Protein AF-0000000073460079 (afdb_homodimer)

Secondary structure (DSSP, 8-state):
--EEEE--SSGGGHHHHHHHHHTT--EEEE-GGG-TTHHHH-TT--S-EEE-TTS-EEESHHHHHHHHHHT-S-HHHHHHHH-SSHHHHHHHHHHHHHIIIIIHHHHHHHHHHHTTSS---HHHHHHHHHHHHHHHHHHHHHHHH-SSSSSSS--HHHHHHHHHHHHHHHHT--HHHHHH-HHHHHHHHHHHTSTTTGGGGTT----S---SSSPP--/--EEEE--SSGGGHHHHHHHHHTT--EEEE-GGG-TTHHHH-TT--S-EEE-TTS-EEESHHHHHHHHHHT-S-HHHHHHHH-SSHHHHHHHHHHHHHIIIIIHHHHHHHHHHHTTSS---HHHHHHHHHHHHHHHHHHHHHHHH-SSSSSSS--HHHHHHHHHHHHHHHHT--HHHHHH-HHHHHHHHHHHTSTTTGGGGTT----S---SSSPPP-

Foldseek 3Di:
DFKEWADDDDLLCQLVVLLCVVLVNRYHYDHLVVDPCNCVLPVVPDDGKMAHPVRDIDDDSVVSNLVSQVPRPDVVSNCQAQNVDDQLNVLLVVLVVCQPPLVLVLLVQQLCLQVVVDPFDFVSVVVSVVSNVVVLVLQLVQLVPEVARRDNHHYNSLQSNLSSCLSVQAGACAPVNCVVRVSVNVSSVVNCCDPSRVVVCVVRDGHHHHDPGGDDGD/DFKEWADDDDLLCQLVVLLCVVLVNRYHYDHLVVDPCNCVLPVVPDDGKMAHPVRDIDDDSVVSNLVSQVPRPDVVSNCQAQNVDDQLNVLLVVLVVCQPPLVLVLLVQQLCLQVVVDPFDFVSVVVSVVSNVVVLVLQLVQLVPEVARRDNHDYNSLQRNLSSCLSVQAGACAPVNCVVRVSVNVSSVVNCCDPSRVVVCVVRDGHHHHDPGGDDGD

Structure (mmCIF, N/CA/C/O backbone):
data_AF-0000000073460079-model_v1
#
loop_
_entity.id
_entity.type
_entity.pdbx_description
1 polymer AGL257Wp
#
loop_
_atom_site.group_PDB
_atom_site.id
_atom_site.type_symbol
_atom_site.label_atom_id
_atom_site.label_alt_id
_atom_site.label_comp_id
_atom_site.label_asym_id
_atom_site.label_entity_id
_atom_site.label_seq_id
_atom_site.pdbx_PDB_ins_code
_atom_site.Cartn_x
_atom_site.Cartn_y
_atom_site.Cartn_z
_atom_site.occupancy
_atom_site.B_iso_or_equiv
_atom_site.auth_seq_id
_atom_site.auth_comp_id
_atom_site.auth_asym_id
_atom_site.auth_atom_id
_atom_site.pdbx_PDB_model_num
ATOM 1 N N . MET A 1 1 ? 19.156 -9.727 20.484 1 85.88 1 MET A N 1
ATOM 2 C CA . MET A 1 1 ? 18.141 -10.773 20.453 1 85.88 1 MET A CA 1
ATOM 3 C C . MET A 1 1 ? 17.875 -11.242 19.031 1 85.88 1 MET A C 1
ATOM 5 O O . MET A 1 1 ? 18.219 -10.555 18.062 1 85.88 1 MET A O 1
ATOM 9 N N . GLN A 1 2 ? 17.375 -12.414 18.906 1 93.06 2 GLN A N 1
ATOM 10 C CA . GLN A 1 2 ? 17.062 -12.914 17.578 1 93.06 2 GLN A CA 1
ATOM 11 C C . GLN A 1 2 ? 15.844 -12.188 17 1 93.06 2 GLN A C 1
ATOM 13 O O . GLN A 1 2 ? 14.867 -11.938 17.703 1 93.06 2 GLN A O 1
ATOM 18 N N . ALA A 1 3 ? 15.961 -11.75 15.758 1 97.69 3 ALA A N 1
ATOM 19 C CA . ALA A 1 3 ? 14.812 -11.148 15.086 1 97.69 3 ALA A CA 1
ATOM 20 C C . ALA A 1 3 ? 13.641 -12.117 15.016 1 97.69 3 ALA A C 1
ATOM 22 O O . ALA A 1 3 ? 13.836 -13.336 14.961 1 97.69 3 ALA A O 1
ATOM 23 N N . THR A 1 4 ? 12.398 -11.555 15.016 1 98.19 4 THR A N 1
ATOM 24 C CA . THR A 1 4 ? 11.195 -12.375 14.992 1 98.19 4 THR A CA 1
ATOM 25 C C . THR A 1 4 ? 10.188 -11.836 13.984 1 98.19 4 THR A C 1
ATOM 27 O O . THR A 1 4 ? 9.914 -10.633 13.953 1 98.19 4 THR A O 1
ATOM 30 N N . LEU A 1 5 ? 9.734 -12.68 13.141 1 98.62 5 LEU A N 1
ATOM 31 C CA . LEU A 1 5 ? 8.609 -12.406 12.25 1 98.62 5 LEU A CA 1
ATOM 32 C C . LEU A 1 5 ? 7.336 -13.07 12.766 1 98.62 5 LEU A C 1
ATOM 34 O O . LEU A 1 5 ? 7.27 -14.297 12.867 1 98.62 5 LEU A O 1
ATOM 38 N N . TYR A 1 6 ? 6.375 -12.25 13.156 1 98.69 6 TYR A N 1
ATOM 39 C CA . TYR A 1 6 ? 5.059 -12.773 13.516 1 98.69 6 TYR A CA 1
ATOM 40 C C . TYR A 1 6 ? 4.223 -13.039 12.273 1 98.69 6 TYR A C 1
ATOM 42 O O . TYR A 1 6 ? 3.896 -12.117 11.523 1 98.69 6 TYR A O 1
ATOM 50 N N . ALA A 1 7 ? 3.955 -14.266 12.008 1 97.56 7 ALA A N 1
ATOM 51 C CA . ALA A 1 7 ? 3.287 -14.727 10.789 1 97.56 7 ALA A CA 1
ATOM 52 C C . ALA A 1 7 ? 2.502 -16.016 11.055 1 97.56 7 ALA A C 1
ATOM 54 O O . ALA A 1 7 ? 2.85 -16.781 11.953 1 97.56 7 ALA A O 1
ATOM 55 N N . ASN A 1 8 ? 1.436 -16.219 10.352 1 94.75 8 ASN A N 1
ATOM 56 C CA . ASN A 1 8 ? 0.631 -17.422 10.453 1 94.75 8 ASN A CA 1
ATOM 57 C C . ASN A 1 8 ? -0.039 -17.766 9.125 1 94.75 8 ASN A C 1
ATOM 59 O O . ASN A 1 8 ? 0.577 -17.641 8.062 1 94.75 8 ASN A O 1
ATOM 63 N N . HIS A 1 9 ? -1.312 -18.25 9.141 1 90.44 9 HIS A N 1
ATOM 64 C CA . HIS A 1 9 ? -1.953 -18.797 7.949 1 90.44 9 HIS A CA 1
ATOM 65 C C . HIS A 1 9 ? -2.5 -17.672 7.066 1 90.44 9 HIS A C 1
ATOM 67 O O . HIS A 1 9 ? -2.898 -17.922 5.926 1 90.44 9 HIS A O 1
ATOM 73 N N . ARG A 1 10 ? -2.49 -16.469 7.512 1 94 10 ARG A N 1
ATOM 74 C CA . ARG A 1 10 ? -3.039 -15.359 6.742 1 94 10 ARG A CA 1
ATOM 75 C C . ARG A 1 10 ? -2.197 -15.086 5.5 1 94 10 ARG A C 1
ATOM 77 O O . ARG A 1 10 ? -0.966 -15.117 5.562 1 94 10 ARG A O 1
ATOM 84 N N . ILE A 1 11 ? -2.83 -14.82 4.465 1 96.88 11 ILE A N 1
ATOM 85 C CA . ILE A 1 11 ? -2.248 -14.906 3.129 1 96.88 11 ILE A CA 1
ATOM 86 C C . ILE A 1 11 ? -1.112 -13.898 2.996 1 96.88 11 ILE A C 1
ATOM 88 O O . ILE A 1 11 ? -0.118 -14.156 2.314 1 96.88 11 ILE A O 1
ATOM 92 N N . ARG A 1 12 ? -1.173 -12.734 3.662 1 98.12 12 ARG A N 1
ATOM 93 C CA . ARG A 1 12 ? -0.162 -11.688 3.514 1 98.12 12 ARG A CA 1
ATOM 94 C C . ARG A 1 12 ? 1.139 -12.086 4.203 1 98.12 12 ARG A C 1
ATOM 96 O O . ARG A 1 12 ? 2.178 -11.461 3.992 1 98.12 12 ARG A O 1
ATOM 103 N N . THR A 1 13 ? 1.147 -13.156 5.004 1 98.44 13 THR A N 1
ATOM 104 C CA . THR A 1 13 ? 2.361 -13.562 5.707 1 98.44 13 THR A CA 1
ATOM 105 C C . THR A 1 13 ? 3.117 -14.617 4.914 1 98.44 13 THR A C 1
ATOM 107 O O . THR A 1 13 ? 4.25 -14.969 5.254 1 98.44 13 THR A O 1
ATOM 110 N N . LEU A 1 14 ? 2.529 -15.109 3.84 1 98.5 14 LEU A N 1
ATOM 111 C CA . LEU A 1 14 ? 3.1 -16.234 3.096 1 98.5 14 LEU A CA 1
ATOM 112 C C . LEU A 1 14 ? 4.473 -15.867 2.543 1 98.5 14 LEU A C 1
ATOM 114 O O . LEU A 1 14 ? 5.457 -16.562 2.811 1 98.5 14 LEU A O 1
ATOM 118 N N . VAL A 1 15 ? 4.57 -14.766 1.833 1 98.88 15 VAL A N 1
ATOM 119 C CA . VAL A 1 15 ? 5.816 -14.438 1.145 1 98.88 15 VAL A CA 1
ATOM 120 C C . VAL A 1 15 ? 6.879 -14.039 2.162 1 98.88 15 VAL A C 1
ATOM 122 O O . VAL A 1 15 ? 8.039 -14.453 2.053 1 98.88 15 VAL A O 1
ATOM 125 N N . PRO A 1 16 ? 6.562 -13.227 3.197 1 98.81 16 PRO A N 1
ATOM 126 C CA . PRO A 1 16 ? 7.574 -12.961 4.223 1 98.81 16 PRO A CA 1
ATOM 127 C C . PRO A 1 16 ? 8.164 -14.242 4.812 1 98.81 16 PRO A C 1
ATOM 129 O O . PRO A 1 16 ? 9.375 -14.328 5.016 1 98.81 16 PRO A O 1
ATOM 132 N N . ARG A 1 17 ? 7.328 -15.227 5.086 1 98.62 17 ARG A N 1
ATOM 133 C CA . ARG A 1 17 ? 7.828 -16.5 5.602 1 98.62 17 ARG A CA 1
ATOM 134 C C . ARG A 1 17 ? 8.727 -17.188 4.578 1 98.62 17 ARG A C 1
ATOM 136 O O . ARG A 1 17 ? 9.781 -17.719 4.934 1 98.62 17 ARG A O 1
ATOM 143 N N . ALA A 1 18 ? 8.297 -17.188 3.35 1 98.69 18 ALA A N 1
ATOM 144 C CA . ALA A 1 18 ? 9.07 -17.812 2.279 1 98.69 18 ALA A CA 1
ATOM 145 C C . ALA A 1 18 ? 10.438 -17.141 2.129 1 98.69 18 ALA A C 1
ATOM 147 O O . ALA A 1 18 ? 11.445 -17.812 1.898 1 98.69 18 ALA A O 1
ATOM 148 N N . LEU A 1 19 ? 10.477 -15.789 2.225 1 98.69 19 LEU A N 1
ATOM 149 C CA . LEU A 1 19 ? 11.719 -15.039 2.094 1 98.69 19 LEU A CA 1
ATOM 150 C C . LEU A 1 19 ? 12.695 -15.406 3.211 1 98.69 19 LEU A C 1
ATOM 152 O O . LEU A 1 19 ? 13.891 -15.578 2.965 1 98.69 19 LEU A O 1
ATOM 156 N N . VAL A 1 20 ? 12.195 -15.5 4.465 1 98.25 20 VAL A N 1
ATOM 157 C CA . VAL A 1 20 ? 13.039 -15.844 5.605 1 98.25 20 VAL A CA 1
ATOM 158 C C . VAL A 1 20 ? 13.727 -17.188 5.355 1 98.25 20 VAL A C 1
ATOM 160 O O . VAL A 1 20 ? 14.938 -17.312 5.547 1 98.25 20 VAL A O 1
ATOM 163 N N . ARG A 1 21 ? 12.969 -18.141 4.867 1 97.38 21 ARG A N 1
ATOM 164 C CA . ARG A 1 21 ? 13.484 -19.484 4.617 1 97.38 21 ARG A CA 1
ATOM 165 C C . ARG A 1 21 ? 14.461 -19.484 3.443 1 97.38 21 ARG A C 1
ATOM 167 O O . ARG A 1 21 ? 15.586 -19.969 3.564 1 97.38 21 ARG A O 1
ATOM 174 N N . HIS A 1 22 ? 14.047 -18.938 2.332 1 97.75 22 HIS A N 1
ATOM 175 C CA . HIS A 1 22 ? 14.805 -19.031 1.085 1 97.75 22 HIS A CA 1
ATOM 176 C C . HIS A 1 22 ? 16.125 -18.281 1.19 1 97.75 22 HIS A C 1
ATOM 178 O O . HIS A 1 22 ? 17.141 -18.703 0.637 1 97.75 22 HIS A O 1
ATOM 184 N N . LEU A 1 23 ? 16.109 -17.109 1.867 1 97.56 23 LEU A N 1
ATOM 185 C CA . LEU A 1 23 ? 17.312 -16.281 1.968 1 97.56 23 LEU A CA 1
ATOM 186 C C . LEU A 1 23 ? 18.172 -16.719 3.143 1 97.56 23 LEU A C 1
ATOM 188 O O . LEU A 1 23 ? 19.266 -16.172 3.346 1 97.56 23 LEU A O 1
ATOM 192 N N . GLY A 1 24 ? 17.688 -17.656 3.932 1 97.19 24 GLY A N 1
ATOM 193 C CA . GLY A 1 24 ? 18.453 -18.156 5.066 1 97.19 24 GLY A CA 1
ATOM 194 C C . GLY A 1 24 ? 18.656 -17.109 6.152 1 97.19 24 GLY A C 1
ATOM 195 O O . GLY A 1 24 ? 19.734 -17.016 6.723 1 97.19 24 GLY A O 1
ATOM 196 N N . LEU A 1 25 ? 17.641 -16.328 6.387 1 97.44 25 LEU A N 1
ATOM 197 C CA . LEU A 1 25 ? 17.766 -15.258 7.367 1 97.44 25 LEU A CA 1
ATOM 198 C C . LEU A 1 25 ? 17.609 -15.797 8.789 1 97.44 25 LEU A C 1
ATOM 200 O O . LEU A 1 25 ? 16.812 -16.703 9.031 1 97.44 25 LEU A O 1
ATOM 204 N N . ASP A 1 26 ? 18.375 -15.219 9.68 1 97.19 26 ASP A N 1
ATOM 205 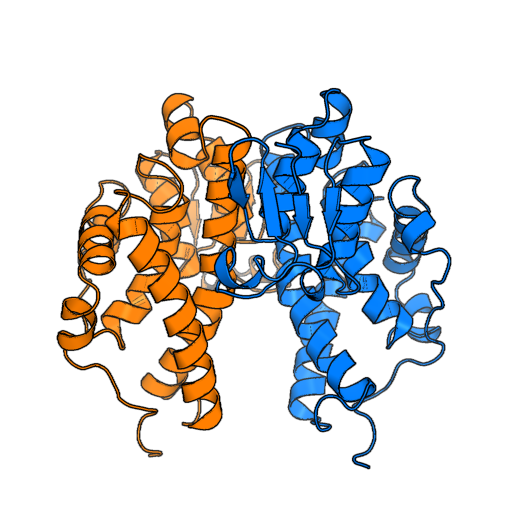C CA . ASP A 1 26 ? 18.266 -15.57 11.086 1 97.19 26 ASP A CA 1
ATOM 206 C C . ASP A 1 26 ? 17.078 -14.844 11.734 1 97.19 26 ASP A C 1
ATOM 208 O O . ASP A 1 26 ? 17.266 -13.93 12.539 1 97.19 26 ASP A O 1
ATOM 212 N N . VAL A 1 27 ? 15.898 -15.234 11.43 1 98.38 27 VAL A N 1
ATOM 213 C CA . VAL A 1 27 ? 14.633 -14.664 11.883 1 98.38 27 VAL A CA 1
ATOM 214 C C . VAL A 1 27 ? 13.711 -15.781 12.367 1 98.38 27 VAL A C 1
ATOM 216 O O . VAL A 1 27 ? 13.406 -16.719 11.617 1 98.38 27 VAL A O 1
ATOM 219 N N . ALA A 1 28 ? 13.305 -15.719 13.555 1 98.12 28 ALA A N 1
ATOM 220 C CA . ALA A 1 28 ? 12.359 -16.688 14.094 1 98.12 28 ALA A CA 1
ATOM 221 C C . ALA A 1 28 ? 10.945 -16.406 13.602 1 98.12 28 ALA A C 1
ATOM 223 O O . ALA A 1 28 ? 10.523 -15.25 13.531 1 98.12 28 ALA A O 1
ATOM 224 N N . LEU A 1 29 ? 10.273 -17.422 13.203 1 97.81 29 LEU A N 1
ATOM 225 C CA . LEU A 1 29 ? 8.859 -17.328 12.859 1 97.81 29 LEU A CA 1
ATOM 226 C C . LEU A 1 29 ? 7.984 -17.656 14.062 1 97.81 29 LEU A C 1
ATOM 228 O O . LEU A 1 29 ? 8.188 -18.672 14.719 1 97.81 29 LEU A O 1
ATOM 232 N N . ARG A 1 30 ? 7.078 -16.75 14.383 1 97.5 30 ARG A N 1
ATOM 233 C CA . ARG A 1 30 ? 6.207 -16.969 15.539 1 97.5 30 ARG A CA 1
ATOM 234 C C . ARG A 1 30 ? 4.75 -16.688 15.18 1 97.5 30 ARG A C 1
ATOM 236 O O . ARG A 1 30 ? 4.449 -15.727 14.469 1 97.5 30 ARG A O 1
ATOM 243 N N . ASP A 1 31 ? 3.902 -17.562 15.656 1 97.5 31 ASP A N 1
ATOM 244 C CA . ASP A 1 31 ? 2.469 -17.297 15.586 1 97.5 31 ASP A CA 1
ATOM 245 C C . ASP A 1 31 ? 2.068 -16.203 16.578 1 97.5 31 ASP A C 1
ATOM 247 O O . ASP A 1 31 ? 2.338 -16.328 17.781 1 97.5 31 ASP A O 1
ATOM 251 N N . PRO A 1 32 ? 1.439 -15.156 16.062 1 96.19 32 PRO A N 1
ATOM 252 C CA . PRO A 1 32 ? 1.061 -14.078 16.984 1 96.19 32 PRO A CA 1
ATOM 253 C C . PRO A 1 32 ? 0.231 -14.578 18.156 1 96.19 32 PRO A C 1
ATOM 255 O O . PRO A 1 32 ? 0.406 -14.102 19.281 1 96.19 32 PRO A O 1
ATOM 258 N N . ASP A 1 33 ? -0.627 -15.539 17.953 1 93.62 33 ASP A N 1
ATOM 259 C CA . ASP A 1 33 ? -1.521 -16.047 19 1 93.62 33 ASP A CA 1
ATOM 260 C C . ASP A 1 33 ? -0.739 -16.781 20.078 1 93.62 33 ASP A C 1
ATOM 262 O O . ASP A 1 33 ? -1.237 -16.969 21.188 1 93.62 33 ASP A O 1
ATOM 266 N N . ALA A 1 34 ? 0.439 -17.203 19.797 1 94.19 34 ALA A N 1
ATOM 267 C CA . ALA A 1 34 ? 1.245 -17.984 20.734 1 94.19 34 ALA A CA 1
ATOM 268 C C . ALA A 1 34 ? 2.135 -17.062 21.562 1 94.19 34 ALA A C 1
ATOM 270 O O . ALA A 1 34 ? 2.826 -17.516 22.484 1 94.19 34 ALA A O 1
ATOM 271 N N . ASP A 1 35 ? 2.221 -15.805 21.281 1 93 35 ASP A N 1
ATOM 272 C CA . ASP A 1 35 ? 3.043 -14.844 22 1 93 35 ASP A CA 1
ATOM 273 C C . ASP A 1 35 ? 2.18 -13.773 22.656 1 93 35 ASP A C 1
ATOM 275 O O . ASP A 1 35 ? 1.718 -12.844 22 1 93 35 ASP A O 1
ATOM 279 N N . PRO A 1 36 ? 2.014 -13.812 23.875 1 91.62 36 PRO A N 1
ATOM 280 C CA . PRO A 1 36 ? 1.142 -12.859 24.562 1 91.62 36 PRO A CA 1
ATOM 281 C C . PRO A 1 36 ? 1.641 -11.422 24.438 1 91.62 36 PRO A C 1
ATOM 283 O O . PRO A 1 36 ? 0.868 -10.477 24.641 1 91.62 36 PRO A O 1
ATOM 286 N N . ARG A 1 37 ? 2.863 -11.25 24.141 1 92.75 37 ARG A N 1
ATOM 287 C CA . ARG A 1 37 ? 3.43 -9.914 24.031 1 92.75 37 ARG A CA 1
ATOM 288 C C . ARG A 1 37 ? 3.02 -9.258 22.719 1 92.75 37 ARG A C 1
ATOM 290 O O . ARG A 1 37 ? 3.162 -8.047 22.547 1 92.75 37 ARG A O 1
ATOM 297 N N . TRP A 1 38 ? 2.471 -10 21.703 1 94.81 38 TRP A N 1
ATOM 298 C CA . TRP A 1 38 ? 2.271 -9.555 20.328 1 94.81 38 TRP A CA 1
ATOM 299 C C . TRP A 1 38 ? 1.315 -8.367 20.266 1 94.81 38 TRP A C 1
ATOM 301 O O . TRP A 1 38 ? 1.629 -7.34 19.672 1 94.81 38 TRP A O 1
ATOM 311 N N . ALA A 1 39 ? 0.231 -8.508 21.047 1 91.94 39 ALA A N 1
ATOM 312 C CA . ALA A 1 39 ? -0.81 -7.484 20.984 1 91.94 39 ALA A CA 1
ATOM 313 C C . ALA A 1 39 ? -0.319 -6.16 21.547 1 91.94 39 ALA A C 1
ATOM 315 O O . ALA A 1 39 ? -0.726 -5.09 21.094 1 91.94 39 ALA A O 1
ATOM 316 N N . ARG A 1 40 ? 0.518 -6.223 22.562 1 93.44 40 ARG A N 1
ATOM 317 C CA . ARG A 1 40 ? 1.088 -5.02 23.141 1 93.44 40 ARG A CA 1
ATOM 318 C C . ARG A 1 40 ? 2.115 -4.383 22.219 1 93.44 40 ARG A C 1
ATOM 320 O O . ARG A 1 40 ? 2.189 -3.158 22.109 1 93.44 40 ARG A O 1
ATOM 327 N N . LEU A 1 41 ? 2.836 -5.223 21.516 1 95.25 41 LEU A N 1
ATOM 328 C CA . LEU A 1 41 ? 3.896 -4.75 20.641 1 95.25 41 LEU A CA 1
ATOM 329 C C . LEU A 1 41 ? 3.314 -4.156 19.359 1 95.25 41 LEU A C 1
ATOM 331 O O . LEU A 1 41 ? 3.906 -3.252 18.766 1 95.25 41 LEU A O 1
ATOM 335 N N . PHE A 1 42 ? 2.166 -4.672 18.984 1 97.38 42 PHE A N 1
ATOM 336 C CA . PHE A 1 42 ? 1.551 -4.27 17.734 1 97.38 42 PHE A CA 1
ATOM 337 C C . PHE A 1 42 ? 0.067 -3.98 17.922 1 97.38 42 PHE A C 1
ATOM 339 O O . PHE A 1 42 ? -0.778 -4.828 17.625 1 97.38 42 PHE A O 1
ATOM 346 N N . PRO A 1 43 ? -0.235 -2.793 18.234 1 95.12 43 PRO A N 1
ATOM 347 C CA . PRO A 1 43 ? -1.583 -2.43 18.688 1 95.12 43 PRO A CA 1
ATOM 348 C C . PRO A 1 43 ? -2.621 -2.539 17.562 1 95.12 43 PRO A C 1
ATOM 350 O O . PRO A 1 43 ? -3.82 -2.633 17.844 1 95.12 43 PRO A O 1
ATOM 353 N N . LEU A 1 44 ? -2.197 -2.439 16.281 1 95.56 44 LEU A N 1
ATOM 354 C CA . LEU A 1 44 ? -3.162 -2.555 15.188 1 95.56 44 LEU A CA 1
ATOM 355 C C . LEU A 1 44 ? -3.555 -4.012 14.961 1 95.56 44 LEU A C 1
ATOM 357 O O . LEU A 1 44 ? -4.52 -4.293 14.242 1 95.56 44 LEU A O 1
ATOM 361 N N . LYS A 1 45 ? -2.809 -4.941 15.523 1 94.69 45 LYS A N 1
ATOM 362 C CA . LYS A 1 45 ? -3.115 -6.371 15.547 1 94.69 45 LYS A CA 1
ATOM 363 C C . LYS A 1 45 ? -3.27 -6.922 14.133 1 94.69 45 LYS A C 1
ATOM 365 O O . LYS A 1 45 ? -4.238 -7.625 13.836 1 94.69 45 LYS A O 1
ATOM 370 N N . LYS A 1 46 ? -2.336 -6.578 13.281 1 95.44 46 LYS A N 1
ATOM 371 C CA . LYS A 1 46 ? -2.254 -7.098 11.914 1 95.44 46 LYS A CA 1
ATOM 372 C C . LYS A 1 46 ? -0.95 -7.855 11.695 1 95.44 46 LYS A C 1
ATOM 374 O O . LYS A 1 46 ? 0.063 -7.559 12.328 1 95.44 46 LYS A O 1
ATOM 379 N N . VAL A 1 47 ? -0.942 -8.828 10.914 1 97.44 47 VAL A N 1
ATOM 380 C CA . VAL A 1 47 ? 0.25 -9.57 10.523 1 97.44 47 VAL A CA 1
ATOM 381 C C . VAL A 1 47 ? 0.473 -9.445 9.016 1 97.44 47 VAL A C 1
ATOM 383 O O . VAL A 1 47 ? -0.479 -9.258 8.258 1 97.44 47 VAL A O 1
ATOM 386 N N . PRO A 1 48 ? 1.698 -9.492 8.555 1 98.38 48 PRO A N 1
ATOM 387 C CA . PRO A 1 48 ? 2.895 -9.797 9.344 1 98.38 48 PRO A CA 1
ATOM 388 C C . PRO A 1 48 ? 3.391 -8.594 10.141 1 98.38 48 PRO A C 1
ATOM 390 O O . PRO A 1 48 ? 3.074 -7.449 9.805 1 98.38 48 PRO A O 1
ATOM 393 N N . CYS A 1 49 ? 4.117 -8.836 11.203 1 98.38 49 CYS A N 1
ATOM 394 C CA . CYS A 1 49 ? 4.863 -7.863 11.984 1 98.38 49 CYS A CA 1
ATOM 395 C C . CYS A 1 49 ? 6.262 -8.375 12.305 1 98.38 49 CYS A C 1
ATOM 397 O O . CYS A 1 49 ? 6.5 -9.586 12.305 1 98.38 49 CYS A O 1
ATOM 399 N N . PHE A 1 50 ? 7.176 -7.523 12.547 1 98.62 50 PHE A N 1
ATOM 400 C CA . PHE A 1 50 ? 8.586 -7.879 12.664 1 98.62 50 PHE A CA 1
ATOM 401 C C . PHE A 1 50 ? 9.234 -7.164 13.844 1 98.62 50 PHE A C 1
ATOM 403 O O . PHE A 1 50 ? 8.984 -5.977 14.07 1 98.62 50 PHE A O 1
ATOM 410 N N . VAL A 1 51 ? 9.945 -7.875 14.703 1 98.12 51 VAL A N 1
ATOM 411 C CA . VAL A 1 51 ? 10.812 -7.316 15.734 1 98.12 51 VAL A CA 1
ATOM 412 C C . VAL A 1 51 ? 12.273 -7.625 15.406 1 98.12 51 VAL A C 1
ATOM 414 O O . VAL A 1 51 ? 12.648 -8.789 15.266 1 98.12 51 VAL A O 1
ATOM 417 N N . GLY A 1 52 ? 13.062 -6.605 15.273 1 97.19 52 GLY A N 1
ATOM 418 C CA . GLY A 1 52 ? 14.469 -6.777 14.953 1 97.19 52 GLY A CA 1
ATOM 419 C C . GLY A 1 52 ? 15.32 -7.137 16.156 1 97.19 52 GLY A C 1
ATOM 420 O O . GLY A 1 52 ? 14.82 -7.195 17.281 1 97.19 52 GLY A O 1
ATOM 421 N N . PRO A 1 53 ? 16.594 -7.371 15.898 1 95.5 53 PRO A N 1
ATOM 422 C CA . PRO A 1 53 ? 17.5 -7.832 16.953 1 95.5 53 PRO A CA 1
ATOM 423 C C . PRO A 1 53 ? 17.703 -6.785 18.047 1 95.5 53 PRO A C 1
ATOM 425 O O . PRO A 1 53 ? 18.078 -7.133 19.172 1 95.5 53 PRO A O 1
ATOM 428 N N . ARG A 1 54 ? 17.484 -5.539 17.781 1 94.88 54 ARG A N 1
ATOM 429 C CA . ARG A 1 54 ? 17.656 -4.477 18.75 1 94.88 54 ARG A CA 1
ATOM 430 C C . ARG A 1 54 ? 16.312 -4.031 19.328 1 94.88 54 ARG A C 1
ATOM 432 O O . ARG A 1 54 ? 16.219 -2.986 19.969 1 94.88 54 ARG A O 1
ATOM 439 N N . GLY A 1 55 ? 15.289 -4.758 18.953 1 95.06 55 GLY A N 1
ATOM 440 C CA . GLY A 1 55 ? 13.969 -4.469 19.484 1 95.06 55 GLY A CA 1
ATOM 441 C C . GLY A 1 55 ? 13.164 -3.527 18.609 1 95.06 55 GLY A C 1
ATOM 442 O O . GLY A 1 55 ? 12.031 -3.18 18.938 1 95.06 55 GLY A O 1
ATOM 443 N N . GLU A 1 56 ? 13.773 -3.08 17.5 1 95.5 56 GLU A N 1
ATOM 444 C CA . GLU A 1 56 ? 13.039 -2.209 16.594 1 95.5 56 GLU A CA 1
ATOM 445 C C . GLU A 1 56 ? 11.898 -2.957 15.906 1 95.5 56 GLU A C 1
ATOM 447 O O . GLU A 1 56 ? 12.016 -4.152 15.625 1 95.5 56 GLU A O 1
ATOM 452 N N . ARG A 1 57 ? 10.805 -2.295 15.711 1 97.56 57 ARG A N 1
ATOM 453 C CA . ARG A 1 57 ? 9.586 -2.918 15.211 1 97.56 57 ARG A CA 1
ATOM 454 C C . ARG A 1 57 ? 9.25 -2.418 13.812 1 97.56 57 ARG A C 1
ATOM 456 O O . ARG A 1 57 ? 9.539 -1.271 13.469 1 97.56 57 ARG A O 1
ATOM 463 N N . LEU A 1 58 ? 8.742 -3.285 13.047 1 98.31 58 LEU A N 1
ATOM 464 C CA . LEU A 1 58 ? 8.305 -2.977 11.688 1 98.31 58 LEU A CA 1
ATOM 465 C C . LEU A 1 58 ? 6.977 -3.656 11.383 1 98.31 58 LEU A C 1
ATOM 467 O O . LEU A 1 58 ? 6.773 -4.82 11.727 1 98.31 58 LEU A O 1
ATOM 471 N N . THR A 1 59 ? 6.078 -2.834 10.727 1 98.25 59 THR A N 1
ATOM 472 C CA . THR A 1 59 ? 4.797 -3.369 10.281 1 98.25 59 THR A CA 1
ATOM 473 C C . THR A 1 59 ? 4.625 -3.164 8.773 1 98.25 59 THR A C 1
ATOM 475 O O . THR A 1 59 ? 5.508 -2.623 8.109 1 98.25 59 THR A O 1
ATOM 478 N N . GLU A 1 60 ? 3.484 -3.594 8.281 1 98.62 60 GLU A N 1
ATOM 479 C CA . GLU A 1 60 ? 3.092 -3.457 6.883 1 98.62 60 GLU A CA 1
ATOM 480 C C . GLU A 1 60 ? 3.883 -4.414 5.996 1 98.62 60 GLU A C 1
ATOM 482 O O . GLU A 1 60 ? 5.113 -4.387 5.984 1 98.62 60 GLU A O 1
ATOM 487 N N . VAL A 1 61 ? 3.244 -5.133 5.211 1 98.75 61 VAL A N 1
ATOM 488 C CA . VAL A 1 61 ? 3.793 -6.32 4.562 1 98.75 61 VAL A CA 1
ATOM 489 C C . VAL A 1 61 ? 4.82 -5.906 3.512 1 98.75 61 VAL A C 1
ATOM 491 O O . VAL A 1 61 ? 5.867 -6.543 3.375 1 98.75 61 VAL A O 1
ATOM 494 N N . ILE A 1 62 ? 4.566 -4.844 2.74 1 98.88 62 ILE A N 1
ATOM 495 C CA . ILE A 1 62 ? 5.512 -4.449 1.7 1 98.88 62 ILE A CA 1
ATOM 496 C C . ILE A 1 62 ? 6.812 -3.971 2.342 1 98.88 62 ILE A C 1
ATOM 498 O O . ILE A 1 62 ? 7.902 -4.352 1.908 1 98.88 62 ILE A O 1
ATOM 502 N N . ALA A 1 63 ? 6.691 -3.162 3.422 1 98.88 63 ALA A N 1
ATOM 503 C CA . ALA A 1 63 ? 7.863 -2.682 4.152 1 98.88 63 ALA A CA 1
ATOM 504 C C . ALA A 1 63 ? 8.68 -3.846 4.699 1 98.88 63 ALA A C 1
ATOM 506 O O . ALA A 1 63 ? 9.906 -3.861 4.574 1 98.88 63 ALA A O 1
ATOM 507 N N . ILE A 1 64 ? 7.988 -4.812 5.266 1 98.88 64 ILE A N 1
ATOM 508 C CA . ILE A 1 64 ? 8.656 -5.961 5.871 1 98.88 64 ILE A CA 1
ATOM 509 C C . ILE A 1 64 ? 9.375 -6.77 4.793 1 98.88 64 ILE A C 1
ATOM 511 O O . ILE A 1 64 ? 10.523 -7.168 4.969 1 98.88 64 ILE A O 1
ATOM 515 N N . MET A 1 65 ? 8.711 -6.988 3.672 1 98.94 65 MET A N 1
ATOM 516 C CA . MET A 1 65 ? 9.312 -7.777 2.6 1 98.94 65 MET A CA 1
ATOM 517 C C . MET A 1 65 ? 10.531 -7.066 2.016 1 98.94 65 MET A C 1
ATOM 519 O O . MET A 1 65 ? 11.562 -7.691 1.766 1 98.94 65 MET A O 1
ATOM 523 N N . VAL A 1 66 ? 10.383 -5.781 1.805 1 98.69 66 VAL A N 1
ATOM 524 C CA . VAL A 1 66 ? 11.5 -5.004 1.291 1 98.69 66 VAL A CA 1
ATOM 525 C C . VAL A 1 66 ? 12.672 -5.066 2.275 1 98.69 66 VAL A C 1
ATOM 527 O O . VAL A 1 66 ? 13.82 -5.215 1.869 1 98.69 66 VAL A O 1
ATOM 530 N N . TYR A 1 67 ? 12.43 -5.004 3.602 1 98.75 67 TYR A N 1
ATOM 531 C CA . TYR A 1 67 ? 13.469 -5.094 4.625 1 98.75 67 TYR A CA 1
ATOM 532 C C . TYR A 1 67 ? 14.156 -6.453 4.586 1 98.75 67 TYR A C 1
ATOM 534 O O . TYR A 1 67 ? 15.391 -6.531 4.59 1 98.75 67 TYR A O 1
ATOM 542 N N . LEU A 1 68 ? 13.367 -7.539 4.547 1 98.75 68 LEU A N 1
ATOM 543 C CA . LEU A 1 68 ? 13.914 -8.891 4.539 1 98.75 68 LEU A CA 1
ATOM 544 C C . LEU A 1 68 ? 14.812 -9.109 3.326 1 98.75 68 LEU A C 1
ATOM 546 O O . LEU A 1 68 ? 15.922 -9.633 3.457 1 98.75 68 LEU A O 1
ATOM 550 N N . VAL A 1 69 ? 14.32 -8.703 2.119 1 98.69 69 VAL A N 1
ATOM 551 C CA . VAL A 1 69 ? 15.133 -8.844 0.917 1 98.69 69 VAL A CA 1
ATOM 552 C C . VAL A 1 69 ? 16.391 -7.992 1.045 1 98.69 69 VAL A C 1
ATOM 554 O O . VAL A 1 69 ? 17.469 -8.391 0.594 1 98.69 69 VAL A O 1
ATOM 557 N N . GLY A 1 70 ? 16.234 -6.805 1.654 1 97.5 70 GLY A N 1
ATOM 558 C CA . GLY A 1 70 ? 17.375 -5.926 1.89 1 97.5 70 GLY A CA 1
ATOM 559 C C . GLY A 1 70 ? 18.453 -6.562 2.742 1 97.5 70 GLY A C 1
ATOM 560 O O . GLY A 1 70 ? 19.594 -6.121 2.723 1 97.5 70 GLY A O 1
ATOM 561 N N . GLN A 1 71 ? 18.109 -7.582 3.473 1 96.38 71 GLN A N 1
ATOM 562 C CA . GLN A 1 71 ? 19.062 -8.258 4.359 1 96.38 71 GLN A CA 1
ATOM 563 C C . GLN A 1 71 ? 19.844 -9.336 3.613 1 96.38 71 GLN A C 1
ATOM 565 O O . GLN A 1 71 ? 20.797 -9.891 4.145 1 96.38 71 GLN A O 1
ATOM 570 N N . ALA A 1 72 ? 19.406 -9.617 2.375 1 96.56 72 ALA A N 1
ATOM 571 C CA . ALA A 1 72 ? 20.141 -10.609 1.598 1 96.56 72 ALA A CA 1
ATOM 572 C C . ALA A 1 72 ? 21.578 -10.164 1.355 1 96.56 72 ALA A C 1
ATOM 574 O O . ALA A 1 72 ? 21.812 -9.047 0.895 1 96.56 72 ALA A O 1
ATOM 575 N N . PRO A 1 73 ? 22.562 -11.008 1.645 1 94.81 73 PRO A N 1
ATOM 576 C CA . PRO A 1 73 ? 23.969 -10.594 1.508 1 94.81 73 PRO A CA 1
ATOM 577 C C . PRO A 1 73 ? 24.375 -10.398 0.052 1 94.81 73 PRO A C 1
ATOM 579 O O . PRO A 1 73 ? 25.266 -9.594 -0.235 1 94.81 73 PRO A O 1
ATOM 582 N N . ASP A 1 74 ? 23.797 -11.062 -0.862 1 96.62 74 ASP A N 1
ATOM 583 C CA . ASP A 1 74 ? 24.141 -11.008 -2.279 1 96.62 74 ASP A CA 1
ATOM 584 C C . ASP A 1 74 ? 23.422 -9.852 -2.977 1 96.62 74 ASP A C 1
ATOM 586 O O . ASP A 1 74 ? 22.203 -9.875 -3.135 1 96.62 74 ASP A O 1
ATOM 590 N N . PRO A 1 75 ? 24.188 -8.914 -3.455 1 96.25 75 PRO A N 1
ATOM 591 C CA . PRO A 1 75 ? 23.578 -7.754 -4.113 1 96.25 75 PRO A CA 1
ATOM 592 C C . PRO A 1 75 ? 22.781 -8.141 -5.359 1 96.25 75 PRO A C 1
ATOM 594 O O . PRO A 1 75 ? 21.812 -7.465 -5.703 1 96.25 75 PRO A O 1
ATOM 597 N N . ALA A 1 76 ? 23.156 -9.18 -5.965 1 97.06 76 ALA A N 1
ATOM 598 C CA . ALA A 1 76 ? 22.453 -9.617 -7.164 1 97.06 76 ALA A CA 1
ATOM 599 C C . ALA A 1 76 ? 21.047 -10.102 -6.816 1 97.06 76 ALA A C 1
ATOM 601 O O . ALA A 1 76 ? 20.094 -9.883 -7.586 1 97.06 76 ALA A O 1
ATOM 602 N N . VAL A 1 77 ? 20.922 -10.734 -5.688 1 97.12 77 VAL A N 1
ATOM 603 C CA . VAL A 1 77 ? 19.625 -11.195 -5.207 1 97.12 77 VAL A CA 1
ATOM 604 C C . VAL A 1 77 ? 18.734 -10 -4.883 1 97.12 77 VAL A C 1
ATOM 606 O O . VAL A 1 77 ? 17.578 -9.953 -5.277 1 97.12 77 VAL A O 1
ATOM 609 N N . ARG A 1 78 ? 19.297 -9.008 -4.207 1 97.62 78 ARG A N 1
ATOM 610 C CA . ARG A 1 78 ? 18.562 -7.797 -3.869 1 97.62 78 ARG A CA 1
ATOM 611 C C . ARG A 1 78 ? 18.109 -7.059 -5.125 1 97.62 78 ARG A C 1
ATOM 613 O O . ARG A 1 78 ? 16.953 -6.637 -5.223 1 97.62 78 ARG A O 1
ATOM 620 N N . ALA A 1 79 ? 19.016 -6.988 -6.055 1 97.5 79 ALA A N 1
ATOM 621 C CA . ALA A 1 79 ? 18.719 -6.281 -7.297 1 97.5 79 ALA A CA 1
ATOM 622 C C . ALA A 1 79 ? 17.625 -7.012 -8.086 1 97.5 79 ALA A C 1
ATOM 624 O O . ALA A 1 79 ? 16.75 -6.375 -8.68 1 97.5 79 ALA A O 1
ATOM 625 N N . ALA A 1 80 ? 17.656 -8.289 -8.094 1 97.62 80 ALA A N 1
ATOM 626 C CA . ALA A 1 80 ? 16.672 -9.078 -8.828 1 97.62 80 ALA A CA 1
ATOM 627 C C . ALA A 1 80 ? 15.289 -8.961 -8.195 1 97.62 80 ALA A C 1
ATOM 629 O O . ALA A 1 80 ? 14.297 -8.773 -8.898 1 97.62 80 ALA A O 1
ATOM 630 N N . LEU A 1 81 ? 15.242 -9.016 -6.91 1 98.62 81 LEU A N 1
ATOM 631 C CA . LEU A 1 81 ? 13.961 -9.078 -6.215 1 98.62 81 LEU A CA 1
ATOM 632 C C . LEU A 1 81 ? 13.375 -7.684 -6.023 1 98.62 81 LEU A C 1
ATOM 634 O O . LEU A 1 81 ? 12.156 -7.52 -5.984 1 98.62 81 LEU A O 1
ATOM 638 N N . LEU A 1 82 ? 14.234 -6.664 -5.922 1 98.38 82 LEU A N 1
ATOM 639 C CA . LEU A 1 82 ? 13.742 -5.336 -5.578 1 98.38 82 LEU A CA 1
ATOM 640 C C . LEU A 1 82 ? 13.805 -4.406 -6.785 1 98.38 82 LEU A C 1
ATOM 642 O O . LEU A 1 82 ? 13.219 -3.32 -6.77 1 98.38 82 LEU A O 1
ATOM 646 N N . GLY A 1 83 ? 14.438 -4.777 -7.867 1 97.38 83 GLY A N 1
ATOM 647 C CA . GLY A 1 83 ? 14.695 -3.902 -9 1 97.38 83 GLY A CA 1
ATOM 648 C C . GLY A 1 83 ? 16.125 -3.422 -9.078 1 97.38 83 GLY A C 1
ATOM 649 O O . GLY A 1 83 ? 16.734 -3.113 -8.055 1 97.38 83 GLY A O 1
ATOM 650 N N . HIS A 1 84 ? 16.688 -3.273 -10.305 1 96.31 84 HIS A N 1
ATOM 651 C CA . HIS A 1 84 ? 18.125 -3.062 -10.484 1 96.31 84 HIS A CA 1
ATOM 652 C C . HIS A 1 84 ? 18.438 -1.581 -10.664 1 96.31 84 HIS A C 1
ATOM 654 O O . HIS A 1 84 ? 19.609 -1.194 -10.695 1 96.31 84 HIS A O 1
ATOM 660 N N . ASP A 1 85 ? 17.453 -0.767 -10.836 1 95.19 85 ASP A N 1
ATOM 661 C CA . ASP A 1 85 ? 17.641 0.681 -10.891 1 95.19 85 ASP A CA 1
ATOM 662 C C . ASP A 1 85 ? 16.406 1.408 -10.359 1 95.19 85 ASP A C 1
ATOM 664 O O . ASP A 1 85 ? 15.453 0.773 -9.914 1 95.19 85 ASP A O 1
ATOM 668 N N . THR A 1 86 ? 16.422 2.701 -10.406 1 95 86 THR A N 1
ATOM 669 C CA . THR A 1 86 ? 15.414 3.535 -9.766 1 95 86 THR A CA 1
ATOM 670 C C . THR A 1 86 ? 14.023 3.248 -10.336 1 95 86 THR A C 1
ATOM 672 O O . THR A 1 86 ? 13.062 3.086 -9.594 1 95 86 THR A O 1
ATOM 675 N N . PHE A 1 87 ? 13.93 3.15 -11.617 1 96.88 87 PHE A N 1
ATOM 676 C CA . PHE A 1 87 ? 12.625 2.934 -12.234 1 96.88 87 PHE A CA 1
ATOM 677 C C . PHE A 1 87 ? 12.117 1.526 -11.945 1 96.88 87 PHE A C 1
ATOM 679 O O . PHE A 1 87 ? 10.938 1.339 -11.625 1 96.88 87 PHE A O 1
ATOM 686 N N . HIS A 1 88 ? 12.984 0.509 -12.07 1 97.62 88 HIS A N 1
ATOM 687 C CA . HIS A 1 88 ? 12.57 -0.871 -11.836 1 97.62 88 HIS A CA 1
ATOM 688 C C . HIS A 1 88 ? 12.164 -1.085 -10.375 1 97.62 88 HIS A C 1
ATOM 690 O O . HIS A 1 88 ? 11.219 -1.827 -10.094 1 97.62 88 HIS A O 1
ATOM 696 N N . ARG A 1 89 ? 12.867 -0.419 -9.469 1 97.88 89 ARG A N 1
ATOM 697 C CA . ARG A 1 89 ? 12.477 -0.47 -8.062 1 97.88 89 ARG A CA 1
ATOM 698 C C . ARG A 1 89 ? 11.078 0.113 -7.859 1 97.88 89 ARG A C 1
ATOM 700 O O . ARG A 1 89 ? 10.258 -0.454 -7.133 1 97.88 89 ARG A O 1
ATOM 707 N N . ALA A 1 90 ? 10.836 1.202 -8.516 1 98.56 90 ALA A N 1
ATOM 708 C CA . ALA A 1 90 ? 9.523 1.834 -8.43 1 98.56 90 ALA A CA 1
ATOM 709 C C . ALA A 1 90 ? 8.445 0.947 -9.047 1 98.56 90 ALA A C 1
ATOM 711 O O . ALA A 1 90 ? 7.332 0.857 -8.516 1 98.56 90 ALA A O 1
ATOM 712 N N . ARG A 1 91 ? 8.758 0.33 -10.125 1 98.44 91 ARG A N 1
ATOM 713 C CA . ARG A 1 91 ? 7.781 -0.529 -10.789 1 98.44 91 ARG A CA 1
ATOM 714 C C . ARG A 1 91 ? 7.469 -1.758 -9.945 1 98.44 91 ARG A C 1
ATOM 716 O O . ARG A 1 91 ? 6.316 -2.188 -9.867 1 98.44 91 ARG A O 1
ATOM 723 N N . VAL A 1 92 ? 8.484 -2.348 -9.32 1 98.88 92 VAL A N 1
ATOM 724 C CA . VAL A 1 92 ? 8.25 -3.443 -8.383 1 98.88 92 VAL A CA 1
ATOM 725 C C . VAL A 1 92 ? 7.309 -2.98 -7.273 1 98.88 92 VAL A C 1
ATOM 727 O O . VAL A 1 92 ? 6.332 -3.662 -6.953 1 98.88 92 VAL A O 1
ATOM 730 N N . LEU A 1 93 ? 7.543 -1.803 -6.762 1 98.88 93 LEU A N 1
ATOM 731 C CA . LEU A 1 93 ? 6.707 -1.252 -5.699 1 98.88 93 LEU A CA 1
ATOM 732 C C . LEU A 1 93 ? 5.277 -1.038 -6.188 1 98.88 93 LEU A C 1
ATOM 734 O O . LEU A 1 93 ? 4.324 -1.278 -5.449 1 98.88 93 LEU A O 1
ATOM 738 N N . ALA A 1 94 ? 5.117 -0.592 -7.41 1 98.81 94 ALA A N 1
ATOM 739 C CA . ALA A 1 94 ? 3.791 -0.354 -7.969 1 98.81 94 ALA A CA 1
ATOM 740 C C . ALA A 1 94 ? 2.965 -1.636 -7.984 1 98.81 94 ALA A C 1
ATOM 742 O O . ALA A 1 94 ? 1.808 -1.642 -7.559 1 98.81 94 ALA A O 1
ATOM 743 N N . PHE A 1 95 ? 3.566 -2.697 -8.398 1 98.88 95 PHE A N 1
ATOM 744 C CA . PHE A 1 95 ? 2.842 -3.959 -8.477 1 98.88 95 PHE A CA 1
ATOM 745 C C . PHE A 1 95 ? 2.594 -4.523 -7.082 1 98.88 95 PHE A C 1
ATOM 747 O O . PHE A 1 95 ? 1.571 -5.172 -6.844 1 98.88 95 PHE A O 1
ATOM 754 N N . LEU A 1 96 ? 3.541 -4.281 -6.148 1 98.88 96 LEU A N 1
ATOM 755 C CA . LEU A 1 96 ? 3.307 -4.668 -4.762 1 98.88 96 LEU A CA 1
ATOM 756 C C . LEU A 1 96 ? 2.104 -3.932 -4.188 1 98.88 96 LEU A C 1
ATOM 758 O O . LEU A 1 96 ? 1.289 -4.523 -3.475 1 98.88 96 LEU A O 1
ATOM 762 N N . GLU A 1 97 ? 2.004 -2.656 -4.492 1 98.69 97 GLU A N 1
ATOM 763 C CA . GLU A 1 97 ? 0.859 -1.872 -4.039 1 98.69 97 GLU A CA 1
ATOM 764 C C . GLU A 1 97 ? -0.445 -2.408 -4.621 1 98.69 97 GLU A C 1
ATOM 766 O O . GLU A 1 97 ? -1.44 -2.547 -3.906 1 98.69 97 GLU A O 1
ATOM 771 N N . LEU A 1 98 ? -0.453 -2.734 -5.91 1 98.62 98 LEU A N 1
ATOM 772 C CA . LEU A 1 98 ? -1.644 -3.268 -6.566 1 98.62 98 LEU A CA 1
ATOM 773 C C . LEU A 1 98 ? -2.062 -4.59 -5.938 1 98.62 98 LEU A C 1
ATOM 775 O O . LEU A 1 98 ? -3.256 -4.855 -5.77 1 98.62 98 LEU A O 1
ATOM 779 N N . ALA A 1 99 ? -1.092 -5.375 -5.59 1 98.75 99 ALA A N 1
ATOM 780 C CA . ALA A 1 99 ? -1.368 -6.68 -4.992 1 98.75 99 ALA A CA 1
ATOM 781 C C . ALA A 1 99 ? -1.914 -6.531 -3.574 1 98.75 99 ALA A C 1
ATOM 783 O O . ALA A 1 99 ? -2.873 -7.207 -3.199 1 98.75 99 ALA A O 1
ATOM 784 N N . ASN A 1 100 ? -1.358 -5.664 -2.812 1 98.38 100 ASN A N 1
ATOM 785 C CA . ASN A 1 100 ? -1.61 -5.562 -1.379 1 98.38 100 ASN A CA 1
ATOM 786 C C . ASN A 1 100 ? -3 -5 -1.093 1 98.38 100 ASN A C 1
ATOM 788 O O . ASN A 1 100 ? -3.652 -5.406 -0.13 1 98.38 100 ASN A O 1
ATOM 792 N N . SER A 1 101 ? -3.428 -4.02 -1.908 1 95.56 101 SER A N 1
ATOM 793 C CA . SER A 1 101 ? -4.68 -3.389 -1.504 1 95.56 101 SER A CA 1
ATOM 794 C C . SER A 1 101 ? -5.805 -3.717 -2.48 1 95.56 101 SER A C 1
ATOM 796 O O . SER A 1 101 ? -6.645 -4.578 -2.203 1 95.56 101 SER A O 1
ATOM 798 N N . PRO A 1 102 ? -5.758 -3.248 -3.766 1 96.56 102 PRO A N 1
ATOM 799 C CA . PRO A 1 102 ? -6.938 -3.525 -4.586 1 96.56 102 PRO A CA 1
ATOM 800 C C . PRO A 1 102 ? -7.117 -5.016 -4.879 1 96.56 102 PRO A C 1
ATOM 802 O O . PRO A 1 102 ? -8.242 -5.52 -4.859 1 96.56 102 PRO A O 1
ATOM 805 N N . LEU A 1 103 ? -6.07 -5.727 -5.125 1 98.44 103 LEU A N 1
ATOM 806 C CA . LEU A 1 103 ? -6.211 -7.156 -5.398 1 98.44 103 LEU A CA 1
ATOM 807 C C . LEU A 1 103 ? -6.645 -7.906 -4.145 1 98.44 103 LEU A C 1
ATOM 809 O O . LEU A 1 103 ? -7.664 -8.602 -4.148 1 98.44 103 LEU A O 1
ATOM 813 N N . CYS A 1 104 ? -5.918 -7.75 -3.086 1 98.38 104 CYS A N 1
ATOM 814 C CA . CYS A 1 104 ? -6.184 -8.492 -1.856 1 98.38 104 CYS A CA 1
ATOM 815 C C . CYS A 1 104 ? -7.535 -8.109 -1.271 1 98.38 104 CYS A C 1
ATOM 817 O O . CYS A 1 104 ? -8.289 -8.977 -0.825 1 98.38 104 CYS A O 1
ATOM 819 N N . ASP A 1 105 ? -7.871 -6.836 -1.292 1 96.69 105 ASP A N 1
ATOM 820 C CA . ASP A 1 105 ? -9.109 -6.359 -0.68 1 96.69 105 ASP A CA 1
ATOM 821 C C . ASP A 1 105 ? -10.328 -6.891 -1.428 1 96.69 105 ASP A C 1
ATOM 823 O O . ASP A 1 105 ? -11.297 -7.336 -0.809 1 96.69 105 ASP A O 1
ATOM 827 N N . ASN A 1 106 ? -10.32 -6.812 -2.746 1 97.62 106 ASN A N 1
ATOM 828 C CA . ASN A 1 106 ? -11.461 -7.27 -3.529 1 97.62 106 ASN A CA 1
ATOM 829 C C . ASN A 1 106 ? -11.562 -8.797 -3.533 1 97.62 106 ASN A C 1
ATOM 831 O O . ASN A 1 106 ? -12.664 -9.344 -3.541 1 97.62 106 ASN A O 1
ATOM 835 N N . MET A 1 107 ? -10.406 -9.461 -3.559 1 97.75 107 MET A N 1
ATOM 836 C CA . MET A 1 107 ? -10.383 -10.914 -3.373 1 97.75 107 MET A CA 1
ATOM 837 C C . MET A 1 107 ? -11.047 -11.305 -2.061 1 97.75 107 MET A C 1
ATOM 839 O O . MET A 1 107 ? -11.859 -12.234 -2.027 1 97.75 107 MET A O 1
ATOM 843 N N . ALA A 1 108 ? -10.773 -10.617 -0.987 1 96.94 108 ALA A N 1
ATOM 844 C CA . ALA A 1 108 ? -11.305 -10.93 0.337 1 96.94 108 ALA A CA 1
ATOM 845 C C . ALA A 1 108 ? -12.82 -10.773 0.371 1 96.94 108 ALA A C 1
ATOM 847 O O . ALA A 1 108 ? -13.516 -11.539 1.048 1 96.94 108 ALA A O 1
ATOM 848 N N . VAL A 1 109 ? -13.344 -9.773 -0.335 1 96.38 109 VAL A N 1
ATOM 849 C CA . VAL A 1 109 ? -14.781 -9.547 -0.402 1 96.38 109 VAL A CA 1
ATOM 850 C C . VAL A 1 109 ? -15.469 -10.781 -0.978 1 96.38 109 VAL A C 1
ATOM 852 O O . VAL A 1 109 ? -16.453 -11.273 -0.412 1 96.38 109 VAL A O 1
ATOM 855 N N . LEU A 1 110 ? -14.977 -11.289 -2.064 1 96.81 110 LEU A N 1
ATOM 856 C CA . LEU A 1 110 ? -15.547 -12.477 -2.688 1 96.81 110 LEU A CA 1
ATOM 857 C C . LEU A 1 110 ? -15.344 -13.711 -1.808 1 96.81 110 LEU A C 1
ATOM 859 O O . LEU A 1 110 ? -16.281 -14.484 -1.591 1 96.81 110 LEU A O 1
ATOM 863 N N . LEU A 1 111 ? -14.18 -13.852 -1.299 1 96.5 111 LEU A N 1
ATOM 864 C CA . LEU A 1 111 ? -13.82 -15.031 -0.526 1 96.5 111 LEU A CA 1
ATOM 865 C C . LEU A 1 111 ? -14.688 -15.148 0.723 1 96.5 111 LEU A C 1
ATOM 867 O O . LEU A 1 111 ? -15.125 -16.25 1.079 1 96.5 111 LEU A O 1
ATOM 871 N N . HIS A 1 112 ? -14.898 -14.031 1.404 1 96 112 HIS A N 1
ATOM 872 C CA . HIS A 1 112 ? -15.711 -14.055 2.619 1 96 112 HIS A CA 1
ATOM 873 C C . HIS A 1 112 ? -17.141 -14.492 2.322 1 96 112 HIS A C 1
ATOM 875 O O . HIS A 1 112 ? -17.766 -15.172 3.139 1 96 112 HIS A O 1
ATOM 881 N N . GLN A 1 113 ? -17.656 -14.109 1.188 1 93.81 113 GLN A N 1
ATOM 882 C CA . GLN A 1 113 ? -19 -14.531 0.808 1 93.81 113 GLN A CA 1
ATOM 883 C C . GLN A 1 113 ? -19.031 -16 0.414 1 93.81 113 GLN A C 1
ATOM 885 O O . GLN A 1 113 ? -19.922 -16.734 0.813 1 93.81 113 GLN A O 1
ATOM 890 N N . VAL A 1 114 ? -17.984 -16.406 -0.295 1 91.81 114 VAL A N 1
ATOM 891 C CA . VAL A 1 114 ? -17.891 -17.797 -0.75 1 91.81 114 VAL A CA 1
ATOM 892 C C . VAL A 1 114 ? -17.734 -18.719 0.45 1 91.81 114 VAL A C 1
ATOM 894 O O . VAL A 1 114 ? -18.297 -19.812 0.483 1 91.81 114 VAL A O 1
ATOM 897 N N . ARG A 1 115 ? -17.062 -18.281 1.494 1 91.81 115 ARG A N 1
ATOM 898 C CA . ARG A 1 115 ? -16.75 -19.109 2.652 1 91.81 115 ARG A CA 1
ATOM 899 C C . ARG A 1 115 ? -17.812 -18.953 3.734 1 91.81 115 ARG A C 1
ATOM 901 O O . ARG A 1 115 ? -17.75 -19.594 4.781 1 91.81 115 ARG A O 1
ATOM 908 N N . GLY A 1 116 ? -18.766 -18.078 3.547 1 90.62 116 GLY A N 1
ATOM 909 C CA . GLY A 1 116 ? -19.859 -17.875 4.496 1 90.62 116 GLY A CA 1
ATOM 910 C C . GLY A 1 116 ? -19.453 -17.016 5.676 1 90.62 116 GLY A C 1
ATOM 911 O O . GLY A 1 116 ? -20.109 -17.047 6.723 1 90.62 116 GLY A O 1
ATOM 912 N N . LEU A 1 117 ? -18.375 -16.25 5.52 1 92.75 117 LEU A N 1
ATOM 913 C CA . LEU A 1 117 ? -17.906 -15.375 6.578 1 92.75 117 LEU A CA 1
ATOM 914 C C . LEU A 1 117 ? -18.562 -14.008 6.496 1 92.75 117 LEU A C 1
ATOM 916 O O . LEU A 1 117 ? -18.484 -13.211 7.434 1 92.75 117 LEU A O 1
ATOM 920 N N . ALA A 1 118 ? -19.203 -13.68 5.367 1 93.06 118 ALA A N 1
ATOM 921 C CA . ALA A 1 118 ? -20.047 -12.516 5.129 1 93.06 118 ALA A CA 1
ATOM 922 C C . ALA A 1 118 ? -21.328 -12.906 4.402 1 93.06 118 ALA A C 1
ATOM 924 O O . ALA A 1 118 ? -21.344 -13.875 3.635 1 93.06 118 ALA A O 1
ATOM 925 N N . PRO A 1 119 ? -22.375 -12.141 4.746 1 93.25 119 PRO A N 1
ATOM 926 C CA . PRO A 1 119 ? -23.594 -12.461 4 1 93.25 119 PRO A CA 1
ATOM 927 C C . PRO A 1 119 ? -23.453 -12.211 2.502 1 93.25 119 PRO A C 1
ATOM 929 O O . PRO A 1 119 ? -22.75 -11.289 2.09 1 93.25 119 PRO A O 1
ATOM 932 N N . PRO A 1 120 ? -24.141 -13.102 1.774 1 93.94 120 PRO A N 1
ATOM 933 C CA . PRO A 1 120 ? -24.141 -12.836 0.333 1 93.94 120 PRO A CA 1
ATOM 934 C C . PRO A 1 120 ? -24.703 -11.461 -0.018 1 93.94 120 PRO A C 1
ATOM 936 O O . PRO A 1 120 ? -25.656 -11 0.606 1 93.94 120 PRO A O 1
ATOM 939 N N . CYS A 1 121 ? -24.031 -10.789 -0.864 1 94.62 121 CYS A N 1
ATOM 940 C CA . CYS A 1 121 ? -24.453 -9.469 -1.336 1 94.62 121 CYS A CA 1
ATOM 941 C C . CYS A 1 121 ? -24.062 -9.266 -2.795 1 94.62 121 CYS A C 1
ATOM 943 O O . CYS A 1 121 ? -22.875 -9.07 -3.102 1 94.62 121 CYS A O 1
ATOM 945 N N . ASP A 1 122 ? -25.062 -9.219 -3.623 1 95.38 122 ASP A N 1
ATOM 946 C CA . ASP A 1 122 ? -24.812 -9.148 -5.059 1 95.38 122 ASP A CA 1
ATOM 947 C C . ASP A 1 122 ? -24.094 -7.855 -5.426 1 95.38 122 ASP A C 1
ATOM 949 O O . ASP A 1 122 ? -23.172 -7.863 -6.258 1 95.38 122 ASP A O 1
ATOM 953 N N . ALA A 1 123 ? -24.5 -6.84 -4.855 1 94.5 123 ALA A N 1
ATOM 954 C CA . ALA A 1 123 ? -23.922 -5.539 -5.188 1 94.5 123 ALA A CA 1
ATOM 955 C C . ALA A 1 123 ? -22.438 -5.504 -4.867 1 94.5 123 ALA A C 1
ATOM 957 O O . ALA A 1 123 ? -21.625 -5.094 -5.699 1 94.5 123 ALA A O 1
ATOM 958 N N . THR A 1 124 ? -22.047 -5.965 -3.689 1 94.81 124 THR A N 1
ATOM 959 C CA . THR A 1 124 ? -20.641 -5.945 -3.293 1 94.81 124 THR A CA 1
ATOM 960 C C . THR A 1 124 ? -19.844 -6.977 -4.078 1 94.81 124 THR A C 1
ATOM 962 O O . THR A 1 124 ? -18.672 -6.754 -4.398 1 94.81 124 THR A O 1
ATOM 965 N N . TRP A 1 125 ? -20.469 -8.078 -4.367 1 96.38 125 TRP A N 1
ATOM 966 C CA . TRP A 1 125 ? -19.828 -9.094 -5.195 1 96.38 125 TRP A CA 1
ATOM 967 C C . TRP A 1 125 ? -19.469 -8.539 -6.566 1 96.38 125 TRP A C 1
ATOM 969 O O . TRP A 1 125 ? -18.328 -8.641 -7.012 1 96.38 125 TRP A O 1
ATOM 979 N N . ARG A 1 126 ? -20.453 -7.938 -7.188 1 96.88 126 ARG A N 1
ATOM 980 C CA . ARG A 1 126 ? -20.266 -7.438 -8.547 1 96.88 126 ARG A CA 1
ATOM 981 C C . ARG A 1 126 ? -19.219 -6.332 -8.586 1 96.88 126 ARG A C 1
ATOM 983 O O . ARG A 1 126 ? -18.406 -6.273 -9.508 1 96.88 126 ARG A O 1
ATOM 990 N N . ALA A 1 127 ? -19.25 -5.492 -7.613 1 96.75 127 ALA A N 1
ATOM 991 C CA . ALA A 1 127 ? -18.25 -4.418 -7.551 1 96.75 127 ALA A CA 1
ATOM 992 C C . ALA A 1 127 ? -16.844 -4.977 -7.391 1 96.75 127 ALA A C 1
ATOM 994 O O . ALA A 1 127 ? -15.922 -4.562 -8.102 1 96.75 127 ALA A O 1
ATOM 995 N N . ALA A 1 128 ? -16.719 -5.902 -6.488 1 97.69 128 ALA A N 1
ATOM 996 C CA . ALA A 1 128 ? -15.414 -6.512 -6.238 1 97.69 128 ALA A CA 1
ATOM 997 C C . ALA A 1 128 ? -14.945 -7.324 -7.445 1 97.69 128 ALA A C 1
ATOM 999 O O . ALA A 1 128 ? -13.773 -7.281 -7.812 1 97.69 128 ALA A O 1
ATOM 1000 N N . ALA A 1 129 ? -15.875 -8.047 -8.023 1 97.31 129 ALA A N 1
ATOM 1001 C CA . ALA A 1 129 ? -15.555 -8.836 -9.203 1 97.31 129 ALA A CA 1
ATOM 1002 C C . ALA A 1 129 ? -15.109 -7.945 -10.359 1 97.31 129 ALA A C 1
ATOM 1004 O O . ALA A 1 129 ? -14.18 -8.289 -11.094 1 97.31 129 ALA A O 1
ATOM 1005 N N . ALA A 1 130 ? -15.773 -6.855 -10.547 1 97.56 130 ALA A N 1
ATOM 1006 C CA . ALA A 1 130 ? -15.406 -5.91 -11.602 1 97.56 130 ALA A CA 1
ATOM 1007 C C . ALA A 1 130 ? -14.008 -5.34 -11.359 1 97.56 130 ALA A C 1
ATOM 1009 O O . ALA A 1 130 ? -13.219 -5.195 -12.297 1 97.56 130 ALA A O 1
ATOM 1010 N N . ALA A 1 131 ? -13.719 -4.984 -10.125 1 97.81 131 ALA A N 1
ATOM 1011 C CA . ALA A 1 131 ? -12.391 -4.488 -9.773 1 97.81 131 ALA A CA 1
ATOM 1012 C C . ALA A 1 131 ? -11.32 -5.539 -10.062 1 97.81 131 ALA A C 1
ATOM 1014 O O . ALA A 1 131 ? -10.273 -5.227 -10.641 1 97.81 131 ALA A O 1
ATOM 1015 N N . LEU A 1 132 ? -11.586 -6.746 -9.695 1 98.19 132 LEU A N 1
ATOM 1016 C CA . LEU A 1 132 ? -10.648 -7.84 -9.945 1 98.19 132 LEU A CA 1
ATOM 1017 C C . LEU A 1 132 ? -10.461 -8.047 -11.445 1 98.19 132 LEU A C 1
ATOM 1019 O O . LEU A 1 132 ? -9.344 -8.312 -11.898 1 98.19 132 LEU A O 1
ATOM 1023 N N . ALA A 1 133 ? -11.555 -7.918 -12.164 1 97.75 133 ALA A N 1
ATOM 1024 C CA . ALA A 1 133 ? -11.477 -8.07 -13.617 1 97.75 133 ALA A CA 1
ATOM 1025 C C . ALA A 1 133 ? -10.562 -7.016 -14.227 1 97.75 133 ALA A C 1
ATOM 1027 O O . ALA A 1 133 ? -9.789 -7.312 -15.141 1 97.75 133 ALA A O 1
ATOM 1028 N N . GLY A 1 134 ? -10.68 -5.785 -13.758 1 97.94 134 GLY A N 1
ATOM 1029 C CA . GLY A 1 134 ? -9.781 -4.738 -14.219 1 97.94 134 GLY A CA 1
ATOM 1030 C C . GLY A 1 134 ? -8.328 -5.031 -13.93 1 97.94 134 GLY A C 1
ATOM 1031 O O . GLY A 1 134 ? -7.461 -4.82 -14.781 1 97.94 134 GLY A O 1
ATOM 1032 N N . LEU A 1 135 ? -8.039 -5.527 -12.766 1 98.31 135 LEU A N 1
ATOM 1033 C CA . LEU A 1 135 ? -6.672 -5.859 -12.367 1 98.31 135 LEU A CA 1
ATOM 1034 C C . LEU A 1 135 ? -6.133 -7.02 -13.195 1 98.31 135 LEU A C 1
ATOM 1036 O O . LEU A 1 135 ? -5.004 -6.965 -13.688 1 98.31 135 LEU A O 1
ATOM 1040 N N . THR A 1 136 ? -6.93 -8.078 -13.344 1 98.38 136 THR A N 1
ATOM 1041 C CA . THR A 1 136 ? -6.453 -9.25 -14.07 1 98.38 136 THR A CA 1
ATOM 1042 C C . THR A 1 136 ? -6.266 -8.938 -15.547 1 98.38 136 THR A C 1
ATOM 1044 O O . THR A 1 136 ? -5.379 -9.484 -16.203 1 98.38 136 THR A O 1
ATOM 1047 N N . ALA A 1 137 ? -7.098 -8.031 -16.047 1 98.31 137 ALA A N 1
ATOM 1048 C CA . ALA A 1 137 ? -6.887 -7.59 -17.422 1 98.31 137 ALA A CA 1
ATOM 1049 C C . ALA A 1 137 ? -5.527 -6.91 -17.578 1 98.31 137 ALA A C 1
ATOM 1051 O O . ALA A 1 137 ? -4.824 -7.137 -18.562 1 98.31 137 ALA A O 1
ATOM 1052 N N . LEU A 1 138 ? -5.223 -6.09 -16.641 1 97.81 138 LEU A N 1
ATOM 1053 C CA . LEU A 1 138 ? -3.928 -5.418 -16.641 1 97.81 138 LEU A CA 1
ATOM 1054 C C . LEU A 1 138 ? -2.789 -6.434 -16.578 1 97.81 138 LEU A C 1
ATOM 1056 O O . LEU A 1 138 ? -1.83 -6.344 -17.344 1 97.81 138 LEU A O 1
ATOM 1060 N N . TYR A 1 139 ? -2.859 -7.402 -15.641 1 98.56 139 TYR A N 1
ATOM 1061 C CA . TYR A 1 139 ? -1.837 -8.43 -15.492 1 98.56 139 TYR A CA 1
ATOM 1062 C C . TYR A 1 139 ? -1.726 -9.273 -16.766 1 98.56 139 TYR A C 1
ATOM 1064 O O . TYR A 1 139 ? -0.62 -9.578 -17.219 1 98.56 139 TYR A O 1
ATOM 1072 N N . GLU A 1 140 ? -2.873 -9.664 -17.281 1 98.81 140 GLU A N 1
ATOM 1073 C CA . GLU A 1 140 ? -2.891 -10.492 -18.484 1 98.81 140 GLU A CA 1
ATOM 1074 C C . GLU A 1 140 ? -2.199 -9.789 -19.656 1 98.81 140 GLU A C 1
ATOM 1076 O O . GLU A 1 140 ? -1.368 -10.391 -20.344 1 98.81 140 GLU A O 1
ATOM 1081 N N . ALA A 1 141 ? -2.543 -8.555 -19.859 1 97.75 141 ALA A N 1
ATOM 1082 C CA . ALA A 1 141 ? -1.945 -7.773 -20.938 1 97.75 141 ALA A CA 1
ATOM 1083 C C . ALA A 1 141 ? -0.43 -7.691 -20.781 1 97.75 141 ALA A C 1
ATOM 1085 O O . ALA A 1 141 ? 0.31 -7.852 -21.75 1 97.75 141 ALA A O 1
ATOM 1086 N N . ARG A 1 142 ? 0.048 -7.457 -19.578 1 97.56 142 ARG A N 1
ATOM 1087 C CA . ARG A 1 142 ? 1.479 -7.406 -19.297 1 97.56 142 ARG A CA 1
ATOM 1088 C C . ARG A 1 142 ? 2.141 -8.75 -19.578 1 97.56 142 ARG A C 1
ATOM 1090 O O . ARG A 1 142 ? 3.176 -8.82 -20.234 1 97.56 142 ARG A O 1
ATOM 1097 N N . LEU A 1 143 ? 1.565 -9.773 -19.109 1 98.62 143 LEU A N 1
ATOM 1098 C CA . LEU A 1 143 ? 2.178 -11.102 -19.078 1 98.62 143 LEU A CA 1
ATOM 1099 C C . LEU A 1 143 ? 2.105 -11.75 -20.453 1 98.62 143 LEU A C 1
ATOM 1101 O O . LEU A 1 143 ? 2.803 -12.734 -20.719 1 98.62 143 LEU A O 1
ATOM 1105 N N . GLU A 1 144 ? 1.262 -11.203 -21.297 1 98.12 144 GLU A N 1
ATOM 1106 C CA . GLU A 1 144 ? 1.268 -11.633 -22.703 1 98.12 144 GLU A CA 1
ATOM 1107 C C . GLU A 1 144 ? 2.566 -11.234 -23.391 1 98.12 144 GLU A C 1
ATOM 1109 O O . GLU A 1 144 ? 3.002 -11.891 -24.328 1 98.12 144 GLU A O 1
ATOM 1114 N N . ARG A 1 145 ? 3.197 -10.219 -22.859 1 97 145 ARG A N 1
ATOM 1115 C CA . ARG A 1 145 ? 4.328 -9.625 -23.578 1 97 145 ARG A CA 1
ATOM 1116 C C . ARG A 1 145 ? 5.609 -9.75 -22.766 1 97 145 ARG A C 1
ATOM 1118 O O . ARG A 1 145 ? 6.707 -9.539 -23.281 1 97 145 ARG A O 1
ATOM 1125 N N . HIS A 1 146 ? 5.484 -10.055 -21.516 1 97.44 146 HIS A N 1
ATOM 1126 C CA . HIS A 1 146 ? 6.613 -10.164 -20.594 1 97.44 146 HIS A CA 1
ATOM 1127 C C . HIS A 1 146 ? 6.477 -11.398 -19.703 1 97.44 146 HIS A C 1
ATOM 1129 O O . HIS A 1 146 ? 5.363 -11.812 -19.375 1 97.44 146 HIS A O 1
ATOM 1135 N N . PRO A 1 147 ? 7.535 -11.945 -19.312 1 97.88 147 PRO A N 1
ATOM 1136 C CA . PRO A 1 147 ? 7.449 -13.164 -18.5 1 97.88 147 PRO A CA 1
ATOM 1137 C C . PRO A 1 147 ? 7.012 -12.891 -17.062 1 97.88 147 PRO A C 1
ATOM 1139 O O . PRO A 1 147 ? 6.477 -13.781 -16.391 1 97.88 147 PRO A O 1
ATOM 1142 N N . TYR A 1 148 ? 7.293 -11.625 -16.594 1 98.75 148 TYR A N 1
ATOM 1143 C CA . TYR A 1 148 ? 6.988 -11.281 -15.211 1 98.75 148 TYR A CA 1
ATOM 1144 C C . TYR A 1 148 ? 6.32 -9.914 -15.125 1 98.75 148 TYR A C 1
ATOM 1146 O O . TYR A 1 148 ? 6.184 -9.219 -16.125 1 98.75 148 TYR A O 1
ATOM 1154 N N . LEU A 1 149 ? 5.871 -9.555 -13.969 1 98.62 149 LEU A N 1
ATOM 1155 C CA . LEU A 1 149 ? 4.977 -8.414 -13.797 1 98.62 149 LEU A CA 1
ATOM 1156 C C . LEU A 1 149 ? 5.754 -7.102 -13.844 1 98.62 149 LEU A C 1
ATOM 1158 O O . LEU A 1 149 ? 5.332 -6.148 -14.508 1 98.62 149 LEU A O 1
ATOM 1162 N N . ALA A 1 150 ? 6.867 -7.02 -13.117 1 98.12 150 ALA A N 1
ATOM 1163 C CA . ALA A 1 150 ? 7.496 -5.715 -12.93 1 98.12 150 ALA A CA 1
ATOM 1164 C C . ALA A 1 150 ? 8.789 -5.609 -13.734 1 98.12 150 ALA A C 1
ATOM 1166 O O . ALA A 1 150 ? 9.156 -4.52 -14.18 1 98.12 150 ALA A O 1
ATOM 1167 N N . THR A 1 151 ? 9.5 -6.664 -13.836 1 96.81 151 THR A N 1
ATOM 1168 C CA . THR A 1 151 ? 10.789 -6.734 -14.516 1 96.81 151 THR A CA 1
ATOM 1169 C C . THR A 1 151 ? 10.844 -7.945 -15.445 1 96.81 151 THR A C 1
ATOM 1171 O O . THR A 1 151 ? 9.844 -8.648 -15.617 1 96.81 151 THR A O 1
ATOM 1174 N N . ASP A 1 152 ? 12.016 -8.125 -16.062 1 95.31 152 ASP A N 1
ATOM 1175 C CA . ASP A 1 152 ? 12.164 -9.25 -16.984 1 95.31 152 ASP A CA 1
ATOM 1176 C C . ASP A 1 152 ? 12.617 -10.508 -16.25 1 95.31 152 ASP A C 1
ATOM 1178 O O . ASP A 1 152 ? 12.828 -11.555 -16.859 1 95.31 152 ASP A O 1
ATOM 1182 N N . THR A 1 153 ? 12.805 -10.406 -14.984 1 96.88 153 THR A N 1
ATOM 1183 C CA . THR A 1 153 ? 13.117 -11.531 -14.117 1 96.88 153 THR A CA 1
ATOM 1184 C C . THR A 1 153 ? 12.164 -11.57 -12.922 1 96.88 153 THR A C 1
ATOM 1186 O O . THR A 1 153 ? 11.461 -10.594 -12.648 1 96.88 153 THR A O 1
ATOM 1189 N N . LEU A 1 154 ? 12.164 -12.766 -12.266 1 98.62 154 LEU A N 1
ATOM 1190 C CA . LEU A 1 154 ? 11.328 -12.922 -11.086 1 98.62 154 LEU A CA 1
ATOM 1191 C C . LEU A 1 154 ? 11.656 -11.859 -10.039 1 98.62 154 LEU A C 1
ATOM 1193 O O . LEU A 1 154 ? 12.82 -11.664 -9.695 1 98.62 154 LEU A O 1
ATOM 1197 N N . SER A 1 155 ? 10.68 -11.125 -9.617 1 98.81 155 SER A N 1
ATOM 1198 C CA . SER A 1 155 ? 10.875 -10.102 -8.594 1 98.81 155 SER A CA 1
ATOM 1199 C C . SER A 1 155 ? 9.914 -10.297 -7.426 1 98.81 155 SER A C 1
ATOM 1201 O O . SER A 1 155 ? 9.086 -11.211 -7.445 1 98.81 155 SER A O 1
ATOM 1203 N N . LEU A 1 156 ? 10.031 -9.484 -6.43 1 98.88 156 LEU A N 1
ATOM 1204 C CA . LEU A 1 156 ? 9.156 -9.492 -5.258 1 98.88 156 LEU A CA 1
ATOM 1205 C C . LEU A 1 156 ? 7.707 -9.234 -5.656 1 98.88 156 LEU A C 1
ATOM 1207 O O . LEU A 1 156 ? 6.789 -9.758 -5.027 1 98.88 156 LEU A O 1
ATOM 1211 N N . ALA A 1 157 ? 7.48 -8.422 -6.738 1 98.88 157 ALA A N 1
ATOM 1212 C CA . ALA A 1 157 ? 6.145 -8.148 -7.266 1 98.88 157 ALA A CA 1
ATOM 1213 C C . ALA A 1 157 ? 5.445 -9.445 -7.684 1 98.88 157 ALA A C 1
ATOM 1215 O O . ALA A 1 157 ? 4.262 -9.633 -7.41 1 98.88 157 ALA A O 1
ATOM 1216 N N . ASP A 1 158 ? 6.188 -10.289 -8.336 1 98.94 158 ASP A N 1
ATOM 1217 C CA . ASP A 1 158 ? 5.637 -11.562 -8.789 1 98.94 158 ASP A CA 1
ATOM 1218 C C . ASP A 1 158 ? 5.285 -12.461 -7.602 1 98.94 158 ASP A C 1
ATOM 1220 O O . ASP A 1 158 ? 4.191 -13.023 -7.547 1 98.94 158 ASP A O 1
ATOM 1224 N N . LEU A 1 159 ? 6.234 -12.57 -6.707 1 98.94 159 LEU A N 1
ATOM 1225 C CA . LEU A 1 159 ? 6.066 -13.461 -5.562 1 98.94 159 LEU A CA 1
ATOM 1226 C C . LEU A 1 159 ? 4.844 -13.07 -4.746 1 98.94 159 LEU A C 1
ATOM 1228 O O . LEU A 1 159 ? 4.004 -13.922 -4.43 1 98.94 159 LEU A O 1
ATOM 1232 N N . PHE A 1 160 ? 4.707 -11.852 -4.422 1 98.94 160 PHE A N 1
ATOM 1233 C CA . PHE A 1 160 ? 3.633 -11.391 -3.549 1 98.94 160 PHE A CA 1
ATOM 1234 C C . PHE A 1 160 ? 2.289 -11.445 -4.266 1 98.94 160 PHE A C 1
ATOM 1236 O O . PHE A 1 160 ? 1.292 -11.891 -3.693 1 98.94 160 PHE A O 1
ATOM 1243 N N . THR A 1 161 ? 2.26 -10.977 -5.547 1 98.94 161 THR A N 1
ATOM 1244 C CA . THR A 1 161 ? 1.018 -11.008 -6.312 1 98.94 161 THR A CA 1
ATOM 1245 C C . THR A 1 161 ? 0.52 -12.445 -6.465 1 98.94 161 THR A C 1
ATOM 1247 O O . THR A 1 161 ? -0.664 -12.719 -6.258 1 98.94 161 THR A O 1
ATOM 1250 N N . ALA A 1 162 ? 1.426 -13.359 -6.789 1 98.88 162 ALA A N 1
ATOM 1251 C CA . ALA A 1 162 ? 1.046 -14.758 -6.949 1 98.88 162 ALA A CA 1
ATOM 1252 C C . ALA A 1 162 ? 0.524 -15.344 -5.637 1 98.88 162 ALA A C 1
ATOM 1254 O O . ALA A 1 162 ? -0.437 -16.109 -5.633 1 98.88 162 ALA A O 1
ATOM 1255 N N . ALA A 1 163 ? 1.168 -14.969 -4.562 1 98.75 163 ALA A N 1
ATOM 1256 C CA . ALA A 1 163 ? 0.723 -15.453 -3.26 1 98.75 163 ALA A CA 1
ATOM 1257 C C . ALA A 1 163 ? -0.71 -15.016 -2.973 1 98.75 163 ALA A C 1
ATOM 1259 O O . ALA A 1 163 ? -1.537 -15.812 -2.537 1 98.75 163 ALA A O 1
ATOM 1260 N N . ILE A 1 164 ? -1.028 -13.758 -3.207 1 98.56 164 ILE A N 1
ATOM 1261 C CA . ILE A 1 164 ? -2.381 -13.258 -2.986 1 98.56 164 ILE A CA 1
ATOM 1262 C C . ILE A 1 164 ? -3.355 -13.977 -3.914 1 98.56 164 ILE A C 1
ATOM 1264 O O . ILE A 1 164 ? -4.445 -14.375 -3.492 1 98.56 164 ILE A O 1
ATOM 1268 N N . MET A 1 165 ? -2.939 -14.164 -5.168 1 98.56 165 MET A N 1
ATOM 1269 C CA . MET A 1 165 ? -3.822 -14.75 -6.168 1 98.56 165 MET A CA 1
ATOM 1270 C C . MET A 1 165 ? -4.082 -16.219 -5.863 1 98.56 165 MET A C 1
ATOM 1272 O O . MET A 1 165 ? -5.004 -16.828 -6.418 1 98.56 165 MET A O 1
ATOM 1276 N N . ARG A 1 166 ? -3.254 -16.844 -5.008 1 98.38 166 ARG A N 1
ATOM 1277 C CA . ARG A 1 166 ? -3.531 -18.219 -4.578 1 98.38 166 ARG A CA 1
ATOM 1278 C C . ARG A 1 166 ? -4.98 -18.375 -4.133 1 98.38 166 ARG A C 1
ATOM 1280 O O . ARG A 1 166 ? -5.656 -19.328 -4.516 1 98.38 166 ARG A O 1
ATOM 1287 N N . ARG A 1 167 ? -5.441 -17.406 -3.334 1 97.62 167 ARG A N 1
ATOM 1288 C CA . ARG A 1 167 ? -6.801 -17.469 -2.809 1 97.62 167 ARG A CA 1
ATOM 1289 C C . ARG A 1 167 ? -7.828 -17.359 -3.928 1 97.62 167 ARG A C 1
ATOM 1291 O O . ARG A 1 167 ? -8.883 -17.984 -3.883 1 97.62 167 ARG A O 1
ATOM 1298 N N . CYS A 1 168 ? -7.531 -16.562 -4.914 1 97.56 168 CYS A N 1
ATOM 1299 C CA . CYS A 1 168 ? -8.414 -16.438 -6.066 1 97.56 168 CYS A CA 1
ATOM 1300 C C . CYS A 1 168 ? -8.508 -17.75 -6.828 1 97.56 168 CYS A C 1
ATOM 1302 O O . CYS A 1 168 ? -9.602 -18.25 -7.102 1 97.56 168 CYS A O 1
ATOM 1304 N N . PHE A 1 169 ? -7.359 -18.312 -7.121 1 98.12 169 PHE A N 1
ATOM 1305 C CA . PHE A 1 169 ? -7.281 -19.531 -7.902 1 98.12 169 PHE A CA 1
ATOM 1306 C C . PHE A 1 169 ? -7.938 -20.703 -7.164 1 98.12 169 PHE A C 1
ATOM 1308 O O . PHE A 1 169 ? -8.539 -21.578 -7.785 1 98.12 169 PHE A O 1
ATOM 1315 N N . GLU A 1 170 ? -7.848 -20.656 -5.859 1 97.31 170 GLU A N 1
ATOM 1316 C CA . GLU A 1 170 ? -8.406 -21.734 -5.051 1 97.31 170 GLU A CA 1
ATOM 1317 C C . GLU A 1 170 ? -9.914 -21.594 -4.895 1 97.31 170 GLU A C 1
ATOM 1319 O O . GLU A 1 170 ? -10.633 -22.578 -4.738 1 97.31 170 GLU A O 1
ATOM 1324 N N . ALA A 1 171 ? -10.391 -20.344 -4.984 1 95.5 171 ALA A N 1
ATOM 1325 C CA . ALA A 1 171 ? -11.773 -20.125 -4.566 1 95.5 171 ALA A CA 1
ATOM 1326 C C . ALA A 1 171 ? -12.664 -19.812 -5.766 1 95.5 171 ALA A C 1
ATOM 1328 O O . ALA A 1 171 ? -13.82 -20.219 -5.809 1 95.5 171 ALA A O 1
ATOM 1329 N N . PHE A 1 172 ? -12.086 -19.031 -6.781 1 92.56 172 PHE A N 1
ATOM 1330 C CA . PHE A 1 172 ? -13.117 -18.594 -7.715 1 92.56 172 PHE A CA 1
ATOM 1331 C C . PHE A 1 172 ? -12.562 -18.5 -9.133 1 92.56 172 PHE A C 1
ATOM 1333 O O . PHE A 1 172 ? -13.305 -18.234 -10.078 1 92.56 172 PHE A O 1
ATOM 1340 N N . TYR A 1 173 ? -11.32 -18.734 -9.383 1 97.12 173 TYR A N 1
ATOM 1341 C CA . TYR A 1 173 ? -10.797 -18.828 -10.742 1 97.12 173 TYR A CA 1
ATOM 1342 C C . TYR A 1 173 ? -10.766 -20.266 -11.219 1 97.12 173 TYR A C 1
ATOM 1344 O O . TYR A 1 173 ? -9.734 -20.938 -11.125 1 97.12 173 TYR A O 1
ATOM 1352 N N . GLY A 1 174 ? -11.844 -20.734 -11.742 1 97.69 174 GLY A N 1
ATOM 1353 C CA . GLY A 1 174 ? -12.031 -22.109 -12.195 1 97.69 174 GLY A CA 1
ATOM 1354 C C . GLY A 1 174 ? -11.359 -22.391 -13.523 1 97.69 174 GLY A C 1
ATOM 1355 O O . GLY A 1 174 ? -10.586 -21.562 -14.023 1 97.69 174 GLY A O 1
ATOM 1356 N N . ALA A 1 175 ? -11.664 -23.562 -14.047 1 97.81 175 ALA A N 1
ATOM 1357 C CA . ALA A 1 175 ? -11.039 -24.047 -15.281 1 97.81 175 ALA A CA 1
ATOM 1358 C C 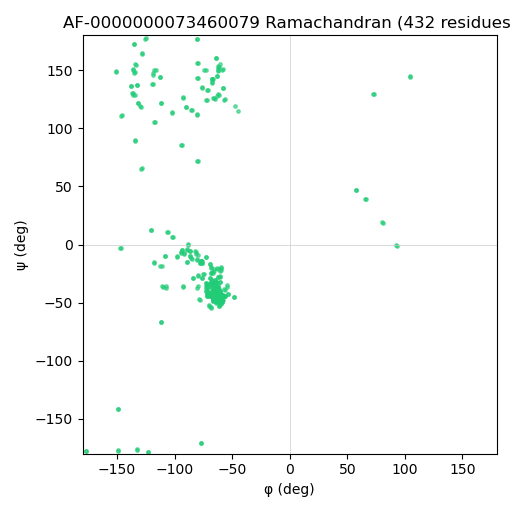. ALA A 1 175 ? -11.344 -23.109 -16.453 1 97.81 175 ALA A C 1
ATOM 1360 O O . ALA A 1 175 ? -10.469 -22.828 -17.281 1 97.81 175 ALA A O 1
ATOM 1361 N N . ASP A 1 176 ? -12.5 -22.625 -16.531 1 97.44 176 ASP A N 1
ATOM 1362 C CA . ASP A 1 176 ? -12.906 -21.734 -17.609 1 97.44 176 ASP A CA 1
ATOM 1363 C C . ASP A 1 176 ? -12.164 -20.406 -17.516 1 97.44 176 ASP A C 1
ATOM 1365 O O . ASP A 1 176 ? -11.703 -19.875 -18.531 1 97.44 176 ASP A O 1
ATOM 1369 N N . TRP A 1 177 ? -12.094 -19.875 -16.297 1 98 177 TRP A N 1
ATOM 1370 C CA . TRP A 1 177 ? -11.375 -18.625 -16.094 1 98 177 TRP A CA 1
ATOM 1371 C C . TRP A 1 177 ? -9.906 -18.766 -16.484 1 98 177 TRP A C 1
ATOM 1373 O O . TRP A 1 177 ? -9.344 -17.906 -17.156 1 98 177 TRP A O 1
ATOM 1383 N N . ARG A 1 178 ? -9.32 -19.875 -16.047 1 98.5 178 ARG A N 1
ATOM 1384 C CA . ARG A 1 178 ? -7.906 -20.125 -16.328 1 98.5 178 ARG A CA 1
ATOM 1385 C C . ARG A 1 178 ? -7.66 -20.266 -17.828 1 98.5 178 ARG A C 1
ATOM 1387 O O . ARG A 1 178 ? -6.645 -19.812 -18.344 1 98.5 178 ARG A O 1
ATOM 1394 N N . ALA A 1 179 ? -8.578 -20.859 -18.516 1 98.38 179 ALA A N 1
ATOM 1395 C CA . ALA A 1 179 ? -8.484 -20.984 -19.969 1 98.38 179 ALA A CA 1
ATOM 1396 C C . ALA A 1 179 ? -8.57 -19.625 -20.641 1 98.38 179 ALA A C 1
ATOM 1398 O O . ALA A 1 179 ? -7.914 -19.391 -21.656 1 98.38 179 ALA A O 1
ATOM 1399 N N . ALA A 1 180 ? -9.352 -18.75 -20.078 1 98.38 180 ALA A N 1
ATOM 1400 C CA . ALA A 1 180 ? -9.562 -17.422 -20.641 1 98.38 180 ALA A CA 1
ATOM 1401 C C . ALA A 1 180 ? -8.414 -16.484 -20.281 1 98.38 180 ALA A C 1
ATOM 1403 O O . ALA A 1 180 ? -8.305 -15.391 -20.828 1 98.38 180 ALA A O 1
ATOM 1404 N N . HIS A 1 181 ? -7.57 -16.859 -19.344 1 98.69 181 HIS A N 1
ATOM 1405 C CA . HIS A 1 181 ? -6.43 -16.078 -18.891 1 98.69 181 HIS A CA 1
ATOM 1406 C C . HIS A 1 181 ? -5.148 -16.906 -18.906 1 98.69 181 HIS A C 1
ATOM 1408 O O . HIS A 1 181 ? -4.531 -17.125 -17.859 1 98.69 181 HIS A O 1
ATOM 1414 N N . PRO A 1 182 ? -4.734 -17.281 -20.078 1 98.75 182 PRO A N 1
ATOM 1415 C CA . PRO A 1 182 ? -3.625 -18.234 -20.172 1 98.75 182 PRO A CA 1
ATOM 1416 C C . PRO A 1 182 ? -2.293 -17.641 -19.719 1 98.75 182 PRO A C 1
ATOM 1418 O O . PRO A 1 182 ? -1.438 -18.359 -19.188 1 98.75 182 PRO A O 1
ATOM 1421 N N . ALA A 1 183 ? -2.109 -16.344 -19.953 1 98.88 183 ALA A N 1
ATOM 1422 C CA . ALA A 1 183 ? -0.839 -15.727 -19.578 1 98.88 183 ALA A CA 1
ATOM 1423 C C . ALA A 1 183 ? -0.693 -15.664 -18.062 1 98.88 183 ALA A C 1
ATOM 1425 O O . ALA A 1 183 ? 0.365 -15.984 -17.516 1 98.88 183 ALA A O 1
ATOM 1426 N N . ILE A 1 184 ? -1.761 -15.258 -17.375 1 98.88 184 ILE A N 1
ATOM 1427 C CA . ILE A 1 184 ? -1.743 -15.227 -15.906 1 98.88 184 ILE A CA 1
ATOM 1428 C C . ILE A 1 184 ? -1.548 -16.641 -15.367 1 98.88 184 ILE A C 1
ATOM 1430 O O . ILE A 1 184 ? -0.792 -16.844 -14.414 1 98.88 184 ILE A O 1
ATOM 1434 N N . THR A 1 185 ? -2.26 -17.547 -15.977 1 98.75 185 THR A N 1
ATOM 1435 C CA . THR A 1 185 ? -2.213 -18.938 -15.5 1 98.75 185 THR A CA 1
ATOM 1436 C C . THR A 1 185 ? -0.804 -19.5 -15.633 1 98.75 185 THR A C 1
ATOM 1438 O O . THR A 1 185 ? -0.283 -20.109 -14.695 1 98.75 185 THR A O 1
ATOM 1441 N N . ARG A 1 186 ? -0.211 -19.312 -16.766 1 98.62 186 ARG A N 1
ATOM 1442 C CA . ARG A 1 186 ? 1.166 -19.75 -16.984 1 98.62 186 ARG A CA 1
ATOM 1443 C C . ARG A 1 186 ? 2.113 -19.094 -15.984 1 98.62 186 ARG A C 1
ATOM 1445 O O . ARG A 1 186 ? 2.953 -19.766 -15.375 1 98.62 186 ARG A O 1
ATOM 1452 N N . TRP A 1 187 ? 1.996 -17.766 -15.867 1 98.88 187 TRP A N 1
ATOM 1453 C CA . TRP A 1 187 ? 2.811 -16.984 -14.953 1 98.88 187 TRP A CA 1
ATOM 1454 C C . TRP A 1 187 ? 2.656 -17.484 -13.516 1 98.88 187 TRP A C 1
ATOM 1456 O O . TRP A 1 187 ? 3.646 -17.641 -12.797 1 98.88 187 TRP A O 1
ATOM 1466 N N . PHE A 1 188 ? 1.429 -17.75 -13.109 1 98.88 188 PHE A N 1
ATOM 1467 C CA . PHE A 1 188 ? 1.123 -18.203 -11.758 1 98.88 188 PHE A CA 1
ATOM 1468 C C . PHE A 1 188 ? 1.806 -19.531 -11.469 1 98.88 188 PHE A C 1
ATOM 1470 O O . PHE A 1 188 ? 2.428 -19.703 -10.422 1 98.88 188 PHE A O 1
ATOM 1477 N N . GLU A 1 189 ? 1.704 -20.406 -12.391 1 98.38 189 GLU A N 1
ATOM 1478 C CA . GLU A 1 189 ? 2.326 -21.719 -12.25 1 98.38 189 GLU A CA 1
ATOM 1479 C C . GLU A 1 189 ? 3.846 -21.609 -12.164 1 98.38 189 GLU A C 1
ATOM 1481 O O . GLU A 1 189 ? 4.48 -22.266 -11.344 1 98.38 189 GLU A O 1
ATOM 1486 N N . GLU A 1 190 ? 4.391 -20.797 -12.992 1 98.5 190 GLU A N 1
ATOM 1487 C CA . GLU A 1 190 ? 5.836 -20.594 -13 1 98.5 190 GLU A CA 1
ATOM 1488 C C . GLU A 1 190 ? 6.316 -20 -11.68 1 98.5 190 GLU A C 1
ATOM 1490 O O . GLU A 1 190 ? 7.273 -20.484 -11.078 1 98.5 190 GLU A O 1
ATOM 1495 N N . VAL A 1 191 ? 5.688 -18.969 -11.219 1 98.81 191 VAL A N 1
ATOM 1496 C CA . VAL A 1 191 ? 6.098 -18.234 -10.023 1 98.81 191 VAL A CA 1
ATOM 1497 C C . VAL A 1 191 ? 5.914 -19.094 -8.789 1 98.81 191 VAL A C 1
ATOM 1499 O O . VAL A 1 191 ? 6.793 -19.156 -7.926 1 98.81 191 VAL A O 1
ATOM 1502 N N . THR A 1 192 ? 4.762 -19.812 -8.711 1 98.69 192 THR A N 1
ATOM 1503 C CA . THR A 1 192 ? 4.469 -20.609 -7.52 1 98.69 192 THR A CA 1
ATOM 1504 C C . THR A 1 192 ? 5.297 -21.891 -7.5 1 98.69 192 THR A C 1
ATOM 1506 O O . THR A 1 192 ? 5.422 -22.531 -6.457 1 98.69 192 THR A O 1
ATOM 1509 N N . GLY A 1 193 ? 5.867 -22.25 -8.617 1 98.38 193 GLY A N 1
ATOM 1510 C CA . GLY A 1 193 ? 6.777 -23.375 -8.703 1 98.38 193 GLY A CA 1
ATOM 1511 C C . GLY A 1 193 ? 8.227 -23 -8.438 1 98.38 193 GLY A C 1
ATOM 1512 O O . GLY A 1 193 ? 9.102 -23.859 -8.406 1 98.38 193 GLY A O 1
ATOM 1513 N N . SER A 1 194 ? 8.508 -21.734 -8.266 1 98.44 194 SER A N 1
ATOM 1514 C CA . SER A 1 194 ? 9.875 -21.281 -8.023 1 98.44 194 SER A CA 1
ATOM 1515 C C . SER A 1 194 ? 10.422 -21.828 -6.711 1 98.44 194 SER A C 1
ATOM 1517 O O . SER A 1 194 ? 9.656 -22.188 -5.812 1 98.44 194 SER A O 1
ATOM 1519 N N . PRO A 1 195 ? 11.742 -21.812 -6.586 1 97.75 195 PRO A N 1
ATOM 1520 C CA . PRO A 1 195 ? 12.359 -22.297 -5.344 1 97.75 195 PRO A CA 1
ATOM 1521 C C . PRO A 1 195 ? 11.914 -21.484 -4.121 1 97.75 195 PRO A C 1
ATOM 1523 O O . PRO A 1 195 ? 11.93 -22.016 -3 1 97.75 195 PRO A O 1
ATOM 1526 N N . ILE A 1 196 ? 11.477 -20.312 -4.293 1 98.31 196 ILE A N 1
ATOM 1527 C CA . ILE A 1 196 ? 11.117 -19.453 -3.174 1 98.31 196 ILE A CA 1
ATOM 1528 C C . ILE A 1 196 ? 9.727 -19.828 -2.656 1 98.31 196 ILE A C 1
ATOM 1530 O O . ILE A 1 196 ? 9.492 -19.828 -1.445 1 98.31 196 ILE A O 1
ATOM 1534 N N . LEU A 1 197 ? 8.797 -20.219 -3.58 1 98.62 197 LEU A N 1
ATOM 1535 C CA . LEU A 1 197 ? 7.398 -20.297 -3.16 1 98.62 197 LEU A CA 1
ATOM 1536 C C . LEU A 1 197 ? 6.93 -21.75 -3.16 1 98.62 197 LEU A C 1
ATOM 1538 O O . LEU A 1 197 ? 5.902 -22.078 -2.559 1 98.62 197 LEU A O 1
ATOM 1542 N N . ARG A 1 198 ? 7.605 -22.672 -3.842 1 97.94 198 ARG A N 1
ATOM 1543 C CA . ARG A 1 198 ? 7.07 -23.984 -4.176 1 97.94 198 ARG A CA 1
ATOM 1544 C C . ARG A 1 198 ? 6.625 -24.734 -2.924 1 97.94 198 ARG A C 1
ATOM 1546 O O . ARG A 1 198 ? 5.605 -25.422 -2.934 1 97.94 198 ARG A O 1
ATOM 1553 N N . GLU A 1 199 ? 7.375 -24.625 -1.853 1 96 199 GLU A N 1
ATOM 1554 C CA . GLU A 1 199 ? 7.023 -25.344 -0.633 1 96 199 GLU A CA 1
ATOM 1555 C C . GLU A 1 199 ? 5.699 -24.844 -0.062 1 96 199 GLU A C 1
ATOM 1557 O O . GLU A 1 199 ? 4.949 -25.625 0.536 1 96 199 GLU A O 1
ATOM 1562 N N . HIS A 1 200 ? 5.375 -23.594 -0.253 1 95.38 200 HIS A N 1
ATOM 1563 C CA . HIS A 1 200 ? 4.16 -22.984 0.28 1 95.38 200 HIS A CA 1
ATOM 1564 C C . HIS A 1 200 ? 2.957 -23.281 -0.606 1 95.38 200 HIS A C 1
ATOM 1566 O O . HIS A 1 200 ? 1.822 -22.953 -0.261 1 95.38 200 HIS A O 1
ATOM 1572 N N . PHE A 1 201 ? 3.168 -23.922 -1.74 1 97.25 201 PHE A N 1
ATOM 1573 C CA . PHE A 1 201 ? 2.096 -24.203 -2.686 1 97.25 201 PHE A CA 1
ATOM 1574 C C . PHE A 1 201 ? 1.964 -25.719 -2.91 1 97.25 201 PHE A C 1
ATOM 1576 O O . PHE A 1 201 ? 1.299 -26.141 -3.854 1 97.25 201 PHE A O 1
ATOM 1583 N N . ALA A 1 202 ? 2.611 -26.516 -2.064 1 95.19 202 ALA A N 1
ATOM 1584 C CA . ALA A 1 202 ? 2.6 -27.969 -2.184 1 95.19 202 ALA A CA 1
ATOM 1585 C C . ALA A 1 202 ? 1.182 -28.516 -2.068 1 95.19 202 ALA A C 1
ATOM 1587 O O . ALA A 1 202 ? 0.862 -29.562 -2.648 1 95.19 202 ALA A O 1
ATOM 1588 N N . ASP A 1 203 ? 0.34 -27.766 -1.342 1 95.62 203 ASP A N 1
ATOM 1589 C CA . ASP A 1 203 ? -1.017 -28.25 -1.098 1 95.62 203 ASP A CA 1
ATOM 1590 C C . ASP A 1 203 ? -2.031 -27.484 -1.937 1 95.62 203 ASP A C 1
ATOM 1592 O O . ASP A 1 203 ? -3.238 -27.578 -1.707 1 95.62 203 ASP A O 1
ATOM 1596 N N . TYR A 1 204 ? -1.559 -26.719 -2.848 1 95.75 204 TYR A N 1
ATOM 1597 C CA . TYR A 1 204 ? -2.402 -25.875 -3.684 1 95.75 204 TYR A CA 1
ATOM 1598 C C . TYR A 1 204 ? -3.291 -26.719 -4.59 1 95.75 204 TYR A C 1
ATOM 1600 O O . TYR A 1 204 ? -2.811 -27.625 -5.273 1 95.75 204 TYR A O 1
ATOM 1608 N N . VAL A 1 205 ? -4.594 -26.5 -4.566 1 96.94 205 VAL A N 1
ATOM 1609 C CA . VAL A 1 205 ? -5.574 -27.125 -5.449 1 96.94 205 VAL A CA 1
ATOM 1610 C C . VAL A 1 205 ? -6.465 -26.047 -6.066 1 96.94 205 VAL A C 1
ATOM 1612 O O . VAL A 1 205 ? -7.203 -25.359 -5.359 1 96.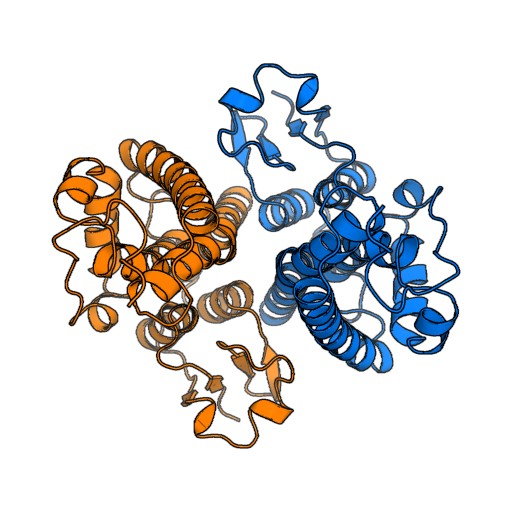94 205 VAL A O 1
ATOM 1615 N N . PRO A 1 206 ? -6.473 -25.906 -7.367 1 97 206 PRO A N 1
ATOM 1616 C CA . PRO A 1 206 ? -7.281 -24.859 -7.992 1 97 206 PRO A CA 1
ATOM 1617 C C . PRO A 1 206 ? -8.773 -25.188 -7.98 1 97 206 PRO A C 1
ATOM 1619 O O . PRO A 1 206 ? -9.156 -26.359 -8.008 1 97 206 PRO A O 1
ATOM 1622 N N . ALA A 1 207 ? -9.531 -24.156 -7.934 1 96.5 207 ALA A N 1
ATOM 1623 C CA . ALA A 1 207 ? -10.977 -24.312 -8.07 1 96.5 207 ALA A CA 1
ATOM 1624 C C . ALA A 1 207 ? -11.344 -24.891 -9.43 1 96.5 207 ALA A C 1
ATOM 1626 O O . ALA A 1 207 ? -10.664 -24.625 -10.43 1 96.5 207 ALA A O 1
ATOM 1627 N N . GLU A 1 208 ? -12.398 -25.594 -9.492 1 96.12 208 GLU A N 1
ATOM 1628 C CA . GLU A 1 208 ? -12.883 -26.156 -10.75 1 96.12 208 GLU A CA 1
ATOM 1629 C C . GLU A 1 208 ? -13.891 -25.219 -11.414 1 96.12 208 GLU A C 1
ATOM 1631 O O . GLU A 1 208 ? -13.906 -25.078 -12.641 1 96.12 208 GLU A O 1
ATOM 1636 N N . VAL A 1 209 ? -14.688 -24.578 -10.562 1 93.88 209 VAL A N 1
ATOM 1637 C CA . VAL A 1 209 ? -15.789 -23.781 -11.086 1 93.88 209 VAL A CA 1
ATOM 1638 C C . VAL A 1 209 ? -15.617 -22.328 -10.664 1 93.88 209 VAL A C 1
ATOM 1640 O O . VAL A 1 209 ? -15.234 -22.047 -9.523 1 93.88 209 VAL A O 1
ATOM 1643 N N . THR A 1 210 ? -15.867 -21.422 -11.547 1 94.06 210 THR A N 1
ATOM 1644 C CA . THR A 1 210 ? -15.953 -20 -11.258 1 94.06 210 THR A CA 1
ATOM 1645 C C . THR A 1 210 ? -17.375 -19.594 -10.891 1 94.06 210 THR A C 1
ATOM 1647 O O . THR A 1 210 ? -18.281 -19.688 -11.719 1 94.06 210 THR A O 1
ATOM 1650 N N . PRO A 1 211 ? -17.5 -19.125 -9.727 1 92.81 211 PRO A N 1
ATOM 1651 C CA . PRO A 1 211 ? -18.859 -18.75 -9.359 1 92.81 211 PRO A CA 1
ATOM 1652 C C . PRO A 1 211 ? -19.375 -17.562 -10.164 1 92.81 211 PRO A C 1
ATOM 1654 O O . PRO A 1 211 ? -18.625 -16.641 -10.469 1 92.81 211 PRO A O 1
ATOM 1657 N N . SER A 1 212 ? -20.625 -17.547 -10.531 1 88.62 212 SER A N 1
ATOM 1658 C CA . SER A 1 212 ? -21.234 -16.469 -11.297 1 88.62 212 SER A CA 1
ATOM 1659 C C . SER A 1 212 ? -21.719 -15.344 -10.383 1 88.62 212 SER A C 1
ATOM 1661 O O . SER A 1 212 ? -22.062 -14.25 -10.844 1 88.62 212 SER A O 1
ATOM 1663 N N . GLY A 1 213 ? -21.734 -15.617 -9.117 1 90.5 213 GLY A N 1
ATOM 1664 C CA . GLY A 1 213 ? -22.203 -14.695 -8.102 1 90.5 213 GLY A CA 1
ATOM 1665 C C . GLY A 1 213 ? -22.047 -15.234 -6.688 1 90.5 213 GLY A C 1
ATOM 1666 O O . GLY A 1 213 ? -21.422 -16.281 -6.484 1 90.5 213 GLY A O 1
ATOM 1667 N N . PRO A 1 214 ? -22.531 -14.406 -5.781 1 90.75 214 PRO A N 1
ATOM 1668 C CA . PRO A 1 214 ? -22.453 -14.898 -4.402 1 90.75 214 PRO A CA 1
ATOM 1669 C C . PRO A 1 214 ? -23.266 -16.172 -4.184 1 90.75 214 PRO A C 1
ATOM 1671 O O . PRO A 1 214 ? -24.203 -16.438 -4.934 1 90.75 214 PRO A O 1
ATOM 1674 N N . PRO A 1 215 ? -22.766 -16.922 -3.203 1 86 215 PRO A N 1
ATOM 1675 C CA . PRO A 1 215 ? -23.562 -18.125 -2.895 1 86 215 PRO A CA 1
ATOM 1676 C C . PRO A 1 215 ? -24.984 -17.797 -2.455 1 86 215 PRO A C 1
ATOM 1678 O O . PRO A 1 215 ? -25.266 -16.656 -2.055 1 86 215 PRO A O 1
ATOM 1681 N N . GLU A 1 216 ? -25.828 -18.656 -2.625 1 79.19 216 GLU A N 1
ATOM 1682 C CA . GLU A 1 216 ? -27.203 -18.469 -2.186 1 79.19 216 GLU A CA 1
ATOM 1683 C C . GLU A 1 216 ? -27.297 -18.359 -0.666 1 79.19 216 GLU A C 1
ATOM 1685 O O . GLU A 1 216 ? -26.516 -19 0.048 1 79.19 216 GLU A O 1
ATOM 1690 N N . ALA A 1 217 ? -27.953 -17.188 -0.281 1 66.81 217 ALA A N 1
ATOM 1691 C CA . ALA A 1 217 ? -28.156 -17.016 1.155 1 66.81 217 ALA A CA 1
ATOM 1692 C C . ALA A 1 217 ? -28.656 -18.297 1.8 1 66.81 217 ALA A C 1
ATOM 1694 O O . ALA A 1 217 ? -29.547 -18.969 1.265 1 66.81 217 ALA A O 1
ATOM 1695 N N . ARG A 1 218 ? -27.859 -18.922 2.711 1 52.97 218 ARG A N 1
ATOM 1696 C CA . ARG A 1 218 ? -28.406 -20.062 3.438 1 52.97 218 ARG A CA 1
ATOM 1697 C C . ARG A 1 218 ? -29.594 -19.656 4.301 1 52.97 218 ARG A C 1
ATOM 1699 O O . ARG A 1 218 ? -29.641 -18.531 4.797 1 52.97 218 ARG A O 1
ATOM 1706 N N . MET B 1 1 ? 10.922 12.594 -24.797 1 86 1 MET B N 1
ATOM 1707 C CA . MET B 1 1 ? 9.758 13.414 -24.484 1 86 1 MET B CA 1
ATOM 1708 C C . MET B 1 1 ? 9.797 13.867 -23.031 1 86 1 MET B C 1
ATOM 1710 O O . MET B 1 1 ? 10.508 13.281 -22.203 1 86 1 MET B O 1
ATOM 1714 N N . GLN B 1 2 ? 9.141 14.922 -22.75 1 93 2 GLN B N 1
ATOM 1715 C CA . GLN B 1 2 ? 9.094 15.375 -21.359 1 93 2 GLN B CA 1
ATOM 1716 C C . GLN B 1 2 ? 8.234 14.453 -20.5 1 93 2 GLN B C 1
ATOM 1718 O O . GLN B 1 2 ? 7.172 14.008 -20.938 1 93 2 GLN B O 1
ATOM 1723 N N . ALA B 1 3 ? 8.758 14.07 -19.344 1 97.69 3 ALA B N 1
ATOM 1724 C CA . ALA B 1 3 ? 7.969 13.281 -18.406 1 97.69 3 ALA B CA 1
ATOM 1725 C C . ALA B 1 3 ? 6.691 14.016 -18.016 1 97.69 3 ALA B C 1
ATOM 1727 O O . ALA B 1 3 ? 6.664 15.25 -17.984 1 97.69 3 ALA B O 1
ATOM 1728 N N . THR B 1 4 ? 5.633 13.219 -17.688 1 98.19 4 THR B N 1
ATOM 1729 C CA . THR B 1 4 ? 4.344 13.805 -17.344 1 98.19 4 THR B CA 1
ATOM 1730 C C . THR B 1 4 ? 3.756 13.109 -16.109 1 98.19 4 THR B C 1
ATOM 1732 O O . THR B 1 4 ? 3.732 11.883 -16.047 1 98.19 4 THR B O 1
ATOM 1735 N N . LEU B 1 5 ? 3.383 13.867 -15.156 1 98.62 5 LEU B N 1
ATOM 1736 C CA . LEU B 1 5 ? 2.604 13.414 -14.008 1 98.62 5 LEU B CA 1
ATOM 1737 C C . LEU B 1 5 ? 1.14 13.812 -14.148 1 98.62 5 LEU B C 1
ATOM 1739 O O . LEU B 1 5 ? 0.821 15.008 -14.195 1 98.62 5 LEU B O 1
ATOM 1743 N N . TYR B 1 6 ? 0.271 12.82 -14.297 1 98.62 6 TYR B N 1
ATOM 1744 C CA . TYR B 1 6 ? -1.165 13.078 -14.289 1 98.62 6 TYR B CA 1
ATOM 1745 C C . TYR B 1 6 ? -1.683 13.219 -12.859 1 98.62 6 TYR B C 1
ATOM 1747 O O . TYR B 1 6 ? -1.62 12.266 -12.078 1 98.62 6 TYR B O 1
ATOM 1755 N N . ALA B 1 7 ? -2.084 14.375 -12.5 1 97.5 7 ALA B N 1
ATOM 1756 C CA . ALA B 1 7 ? -2.48 14.742 -11.148 1 97.5 7 ALA B CA 1
ATOM 1757 C C . ALA B 1 7 ? -3.527 15.852 -11.156 1 97.5 7 ALA B C 1
ATOM 1759 O O . ALA B 1 7 ? -3.564 16.672 -12.086 1 97.5 7 ALA B O 1
ATOM 1760 N N . ASN B 1 8 ? -4.398 15.867 -10.188 1 94.56 8 ASN B N 1
ATOM 1761 C CA . ASN B 1 8 ? -5.402 16.906 -10.039 1 94.56 8 ASN B CA 1
ATOM 1762 C C . ASN B 1 8 ? -5.766 17.141 -8.57 1 94.56 8 ASN B C 1
ATOM 1764 O O . ASN B 1 8 ? -4.891 17.141 -7.703 1 94.56 8 ASN B O 1
ATOM 1768 N N . HIS B 1 9 ? -7.059 17.391 -8.266 1 90.12 9 HIS B N 1
ATOM 1769 C CA . HIS B 1 9 ? -7.457 17.828 -6.934 1 90.12 9 HIS B CA 1
ATOM 1770 C C . HIS B 1 9 ? -7.527 16.656 -5.969 1 90.12 9 HIS B C 1
ATOM 1772 O O . HIS B 1 9 ? -7.629 16.844 -4.754 1 90.12 9 HIS B O 1
ATOM 1778 N N . ARG B 1 10 ? -7.426 15.461 -6.414 1 93.81 10 ARG B N 1
ATOM 1779 C CA . ARG B 1 10 ? -7.531 14.289 -5.559 1 93.81 10 ARG B CA 1
ATOM 1780 C C . ARG B 1 10 ? -6.355 14.203 -4.594 1 93.81 10 ARG B C 1
ATOM 1782 O O . ARG B 1 10 ? -5.211 14.453 -4.977 1 93.81 10 ARG B O 1
ATOM 1789 N N . ILE B 1 11 ? -6.621 13.852 -3.438 1 96.75 11 ILE B N 1
ATOM 1790 C CA . ILE B 1 11 ? -5.734 14.086 -2.305 1 96.75 11 ILE B CA 1
ATOM 1791 C C . ILE B 1 11 ? -4.438 13.305 -2.496 1 96.75 11 ILE B C 1
ATOM 1793 O O . ILE B 1 11 ? -3.365 13.758 -2.092 1 96.75 11 ILE B O 1
ATOM 1797 N N . ARG B 1 12 ? -4.453 12.125 -3.152 1 98.06 12 ARG B N 1
ATOM 1798 C CA . ARG B 1 12 ? -3.266 11.297 -3.299 1 98.06 12 ARG B CA 1
ATOM 1799 C C . ARG B 1 12 ? -2.287 11.906 -4.297 1 98.06 12 ARG B C 1
ATOM 1801 O O . ARG B 1 12 ? -1.13 11.492 -4.375 1 98.06 12 ARG B O 1
ATOM 1808 N N . THR B 1 13 ? -2.684 12.938 -5.051 1 98.44 13 THR B N 1
ATOM 1809 C CA . THR B 1 13 ? -1.792 13.539 -6.035 1 98.44 13 THR B CA 1
ATOM 1810 C C . THR B 1 13 ? -1.067 14.75 -5.441 1 98.44 13 THR B C 1
ATOM 1812 O O . THR B 1 13 ? -0.148 15.289 -6.059 1 98.44 13 THR B O 1
ATOM 1815 N N . LEU B 1 14 ? -1.432 15.141 -4.238 1 98.5 14 LEU B N 1
ATOM 1816 C CA . LEU B 1 14 ? -0.907 16.359 -3.639 1 98.5 14 LEU B CA 1
ATOM 1817 C C . LEU B 1 14 ? 0.607 16.281 -3.473 1 98.5 14 LEU B C 1
ATOM 1819 O O . LEU B 1 14 ? 1.339 17.141 -3.969 1 98.5 14 LEU B O 1
ATOM 1823 N N . VAL B 1 15 ? 1.087 15.227 -2.844 1 98.88 15 VAL B N 1
ATOM 1824 C CA . VAL B 1 15 ? 2.508 15.156 -2.514 1 98.88 15 VAL B CA 1
ATOM 1825 C C . VAL B 1 15 ? 3.322 14.938 -3.787 1 98.88 15 VAL B C 1
ATOM 1827 O O . VAL B 1 15 ? 4.367 15.562 -3.977 1 98.88 15 VAL B O 1
ATOM 1830 N N . PRO B 1 16 ? 2.898 14.062 -4.719 1 98.81 16 PRO B N 1
ATOM 1831 C CA . PRO B 1 16 ? 3.635 13.969 -5.98 1 98.81 16 PRO B CA 1
ATOM 1832 C C . PRO B 1 16 ? 3.799 15.32 -6.672 1 98.81 16 PRO B C 1
ATOM 1834 O O . PRO B 1 16 ? 4.879 15.625 -7.184 1 98.81 16 PRO B O 1
ATOM 1837 N N . ARG B 1 17 ? 2.756 16.125 -6.691 1 98.62 17 ARG B N 1
ATOM 1838 C CA . ARG B 1 17 ? 2.857 17.453 -7.285 1 98.62 17 ARG B CA 1
ATOM 1839 C C . ARG B 1 17 ? 3.85 18.328 -6.516 1 98.62 17 ARG B C 1
ATOM 1841 O O . ARG B 1 17 ? 4.66 19.031 -7.121 1 98.62 17 ARG B O 1
ATOM 1848 N N . ALA B 1 18 ? 3.777 18.266 -5.223 1 98.69 18 ALA B N 1
ATOM 1849 C CA . ALA B 1 18 ? 4.676 19.047 -4.375 1 98.69 18 ALA B CA 1
ATOM 1850 C C . ALA B 1 18 ? 6.133 18.656 -4.605 1 98.69 18 ALA B C 1
ATOM 1852 O O . ALA B 1 18 ? 7.02 19.5 -4.633 1 98.69 18 ALA B O 1
ATOM 1853 N N . LEU B 1 19 ? 6.391 17.328 -4.746 1 98.69 19 LEU B N 1
ATOM 1854 C CA . LEU B 1 19 ? 7.742 16.828 -4.965 1 98.69 19 LEU B CA 1
ATOM 1855 C C . LEU B 1 19 ? 8.305 17.344 -6.289 1 98.69 19 LEU B C 1
ATOM 1857 O O . LEU B 1 19 ? 9.469 17.734 -6.363 1 98.69 19 LEU B O 1
ATOM 1861 N N . VAL B 1 20 ? 7.48 17.312 -7.367 1 98.25 20 VAL B N 1
ATOM 1862 C CA . VAL B 1 20 ? 7.914 17.781 -8.68 1 98.25 20 VAL B CA 1
ATOM 1863 C C . VAL B 1 20 ? 8.375 19.219 -8.586 1 98.25 20 VAL B C 1
ATOM 1865 O O . VAL B 1 20 ? 9.453 19.578 -9.086 1 98.25 20 VAL B O 1
ATOM 1868 N N . ARG B 1 21 ? 7.625 20.031 -7.891 1 97.31 21 ARG B N 1
ATOM 1869 C CA . ARG B 1 21 ? 7.93 21.453 -7.75 1 97.31 21 ARG B CA 1
ATOM 1870 C C . ARG B 1 21 ? 9.164 21.656 -6.875 1 97.31 21 ARG B C 1
ATOM 1872 O O . ARG B 1 21 ? 10.109 22.344 -7.277 1 97.31 21 ARG B O 1
ATOM 1879 N N . HIS B 1 22 ? 9.164 21.094 -5.707 1 97.69 22 HIS B N 1
ATOM 1880 C CA . HIS B 1 22 ? 10.188 21.344 -4.703 1 97.69 22 HIS B CA 1
ATOM 1881 C C . HIS B 1 22 ? 11.555 20.844 -5.172 1 97.69 22 HIS B C 1
ATOM 1883 O O . HIS B 1 22 ? 12.578 21.484 -4.895 1 97.69 22 HIS B O 1
ATOM 1889 N N . LEU B 1 23 ? 11.578 19.688 -5.855 1 97.56 23 LEU B N 1
ATOM 1890 C CA . LEU B 1 23 ? 12.836 19.078 -6.289 1 97.56 23 LEU B CA 1
ATOM 1891 C C . LEU B 1 23 ? 13.266 19.641 -7.641 1 97.56 23 LEU B C 1
ATOM 1893 O O . LEU B 1 23 ? 14.352 19.312 -8.133 1 97.56 23 LEU B O 1
ATOM 1897 N N . GLY B 1 24 ? 12.43 20.469 -8.25 1 97.12 24 GLY B N 1
ATOM 1898 C CA . GLY B 1 24 ? 12.75 21.078 -9.531 1 97.12 24 GLY B CA 1
ATOM 1899 C C . GLY B 1 24 ? 12.852 20.062 -10.656 1 97.12 24 GLY B C 1
ATOM 1900 O O . GLY B 1 24 ? 13.742 20.141 -11.5 1 97.12 24 GLY B O 1
ATOM 1901 N N . LEU B 1 25 ? 11.961 19.094 -10.633 1 97.44 25 LEU B N 1
ATOM 1902 C CA . LEU B 1 25 ? 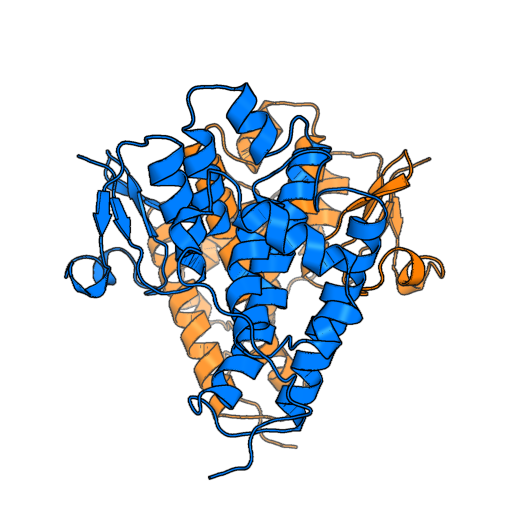12.023 18.047 -11.641 1 97.44 25 LEU B CA 1
ATOM 1903 C C . LEU B 1 25 ? 11.406 18.5 -12.953 1 97.44 25 LEU B C 1
ATOM 1905 O O . LEU B 1 25 ? 10.414 19.234 -12.961 1 97.44 25 LEU B O 1
ATOM 1909 N N . ASP B 1 26 ? 12.008 18.062 -14.023 1 97.19 26 ASP B N 1
ATOM 1910 C CA . ASP B 1 26 ? 11.461 18.344 -15.352 1 97.19 26 ASP B CA 1
ATOM 1911 C C . ASP B 1 26 ? 10.305 17.406 -15.68 1 97.19 26 ASP B C 1
ATOM 1913 O O . ASP B 1 26 ? 10.438 16.516 -16.531 1 97.19 26 ASP B O 1
ATOM 1917 N N . VAL B 1 27 ? 9.195 17.578 -15.062 1 98.38 27 VAL B N 1
ATOM 1918 C CA . VAL B 1 27 ? 7.98 16.766 -15.18 1 98.38 27 VAL B CA 1
ATOM 1919 C C . VAL B 1 27 ? 6.773 17.688 -15.375 1 98.38 27 VAL B C 1
ATOM 1921 O O . VAL B 1 27 ? 6.512 18.562 -14.547 1 98.38 27 VAL B O 1
ATOM 1924 N N . ALA B 1 28 ? 6.09 17.531 -16.406 1 98.06 28 ALA B N 1
ATOM 1925 C CA . ALA B 1 28 ? 4.867 18.281 -16.656 1 98.06 28 ALA B CA 1
ATOM 1926 C C . ALA B 1 28 ? 3.711 17.75 -15.82 1 98.06 28 ALA B C 1
ATOM 1928 O O . ALA B 1 28 ? 3.547 16.547 -15.672 1 98.06 28 ALA B O 1
ATOM 1929 N N . LEU B 1 29 ? 3 18.641 -15.242 1 97.75 29 LEU B N 1
ATOM 1930 C CA . LEU B 1 29 ? 1.771 18.281 -14.539 1 97.75 29 LEU B CA 1
ATOM 1931 C C . LEU B 1 29 ? 0.564 18.406 -15.469 1 97.75 29 LEU B C 1
ATOM 1933 O O . LEU B 1 29 ? 0.394 19.438 -16.125 1 97.75 29 LEU B O 1
ATOM 1937 N N . ARG B 1 30 ? -0.214 17.344 -15.562 1 97.5 30 ARG B N 1
ATOM 1938 C CA . ARG B 1 30 ? -1.38 17.359 -16.438 1 97.5 30 ARG B CA 1
ATOM 1939 C C . ARG B 1 30 ? -2.615 16.828 -15.719 1 97.5 30 ARG B C 1
ATOM 1941 O O . ARG B 1 30 ? -2.533 15.844 -14.984 1 97.5 30 ARG B O 1
ATOM 1948 N N . ASP B 1 31 ? -3.699 17.516 -15.938 1 97.44 31 ASP B N 1
ATOM 1949 C CA . ASP B 1 31 ? -4.988 16.984 -15.5 1 97.44 31 ASP B CA 1
ATOM 1950 C C . ASP B 1 31 ? -5.43 15.828 -16.375 1 97.44 31 ASP B C 1
ATOM 1952 O O . ASP B 1 31 ? -5.516 15.961 -17.594 1 97.44 31 ASP B O 1
ATOM 1956 N N . PRO B 1 32 ? -5.688 14.688 -15.734 1 96.12 32 PRO B N 1
ATOM 1957 C CA . PRO B 1 32 ? -6.086 13.531 -16.547 1 96.12 32 PRO B CA 1
ATOM 1958 C C . PRO B 1 32 ? -7.285 13.828 -17.438 1 96.12 32 PRO B C 1
ATOM 1960 O O . PRO B 1 32 ? -7.336 13.359 -18.578 1 96.12 32 PRO B O 1
ATOM 1963 N N . ASP B 1 33 ? -8.211 14.617 -17 1 93.38 33 ASP B N 1
ATOM 1964 C CA . ASP B 1 33 ? -9.43 14.922 -17.734 1 93.38 33 ASP B CA 1
ATOM 1965 C C . ASP B 1 33 ? -9.125 15.766 -18.984 1 93.38 33 ASP B C 1
ATOM 1967 O O . ASP B 1 33 ? -9.938 15.82 -19.906 1 93.38 33 ASP B O 1
ATOM 1971 N N . ALA B 1 34 ? -8.016 16.406 -19 1 94.06 34 ALA B N 1
ATOM 1972 C CA . ALA B 1 34 ? -7.652 17.297 -20.109 1 94.06 34 ALA B CA 1
ATOM 1973 C C . ALA B 1 34 ? -6.859 16.531 -21.172 1 94.06 34 ALA B C 1
ATOM 1975 O O . ALA B 1 34 ? -6.535 17.094 -22.234 1 94.06 34 ALA B O 1
ATOM 1976 N N . ASP B 1 35 ? -6.473 15.312 -20.953 1 92.88 35 ASP B N 1
ATOM 1977 C CA . ASP B 1 35 ? -5.707 14.5 -21.891 1 92.88 35 ASP B CA 1
ATOM 1978 C C . ASP B 1 35 ? -6.496 13.266 -22.312 1 92.88 35 ASP B C 1
ATOM 1980 O O . ASP B 1 35 ? -6.578 12.289 -21.578 1 92.88 35 ASP B O 1
ATOM 1984 N N . PRO B 1 36 ? -6.992 13.25 -23.453 1 91.5 36 PRO B N 1
ATOM 1985 C CA . PRO B 1 36 ? -7.816 12.125 -23.906 1 91.5 36 PRO B CA 1
ATOM 1986 C C . PRO B 1 36 ? -7.043 10.812 -23.953 1 91.5 36 PRO B C 1
ATOM 1988 O O . PRO B 1 36 ? -7.645 9.734 -23.953 1 91.5 36 PRO B O 1
ATOM 1991 N N . ARG B 1 37 ? -5.773 10.891 -24.016 1 92.75 37 ARG B N 1
ATOM 1992 C CA . ARG B 1 37 ? -4.953 9.688 -24.094 1 92.75 37 ARG B CA 1
ATOM 1993 C C . ARG B 1 37 ? -4.859 9 -22.734 1 92.75 37 ARG B C 1
ATOM 1995 O O . ARG B 1 37 ? -4.449 7.844 -22.641 1 92.75 37 ARG B O 1
ATOM 2002 N N . TRP B 1 38 ? -5.246 9.664 -21.578 1 94.75 38 TRP B N 1
ATOM 2003 C CA . TRP B 1 38 ? -4.988 9.219 -20.219 1 94.75 38 TRP B CA 1
ATOM 2004 C C . TRP B 1 38 ? -5.656 7.879 -19.938 1 94.75 38 TRP B C 1
ATOM 2006 O O . TRP B 1 38 ? -5.008 6.941 -19.469 1 94.75 38 TRP B O 1
ATOM 2016 N N . ALA B 1 39 ? -6.91 7.789 -20.422 1 91.88 39 ALA B N 1
ATOM 2017 C CA . ALA B 1 39 ? -7.688 6.594 -20.094 1 91.88 39 ALA B CA 1
ATOM 2018 C C . ALA B 1 39 ? -7.125 5.367 -20.812 1 91.88 39 ALA B C 1
ATOM 2020 O O . ALA B 1 39 ? -7.191 4.254 -20.281 1 91.88 39 ALA B O 1
ATOM 2021 N N . ARG B 1 40 ? -6.609 5.57 -21.984 1 93.5 40 ARG B N 1
ATOM 2022 C CA . ARG B 1 40 ? -6.004 4.477 -22.75 1 93.5 40 ARG B CA 1
ATOM 2023 C C . ARG B 1 40 ? -4.668 4.07 -22.141 1 93.5 40 ARG B C 1
ATOM 2025 O O . ARG B 1 40 ? -4.34 2.881 -22.078 1 93.5 40 ARG B O 1
ATOM 2032 N N . LEU B 1 41 ? -3.955 5.047 -21.625 1 95.25 41 LEU B N 1
ATOM 2033 C CA . LEU B 1 41 ? -2.629 4.805 -21.078 1 95.25 41 LEU B CA 1
ATOM 2034 C C . LEU B 1 41 ? -2.729 4.145 -19.703 1 95.25 41 LEU B C 1
ATOM 2036 O O . LEU B 1 41 ? -1.84 3.387 -19.312 1 95.25 41 LEU B O 1
ATOM 2040 N N . PHE B 1 42 ? -3.818 4.438 -19.031 1 97.38 42 PHE B N 1
ATOM 2041 C CA . PHE B 1 42 ? -3.992 3.953 -17.656 1 97.38 42 PHE B CA 1
ATOM 2042 C C . PHE B 1 42 ? -5.391 3.387 -17.469 1 97.38 42 PHE B C 1
ATOM 2044 O O . PHE B 1 42 ? -6.273 4.066 -16.938 1 97.38 42 PHE B O 1
ATOM 2051 N N . PRO B 1 43 ? -5.535 2.16 -17.719 1 95.25 43 PRO B N 1
ATOM 2052 C CA . PRO B 1 43 ? -6.859 1.539 -17.797 1 95.25 43 PRO B CA 1
ATOM 2053 C C . PRO B 1 43 ? -7.574 1.483 -16.453 1 95.25 43 PRO B C 1
ATOM 2055 O O . PRO B 1 43 ? -8.797 1.349 -16.406 1 95.25 43 PRO B O 1
ATOM 2058 N N . LEU B 1 44 ? -6.824 1.495 -15.312 1 95.69 44 LEU B N 1
ATOM 2059 C CA . LEU B 1 44 ? -7.477 1.458 -14.008 1 95.69 44 LEU B CA 1
ATOM 2060 C C . LEU B 1 44 ? -8.055 2.822 -13.656 1 95.69 44 LEU B C 1
ATOM 2062 O O . LEU B 1 44 ? -8.844 2.939 -12.711 1 95.69 44 LEU B O 1
ATOM 2066 N N . LYS B 1 45 ? -7.668 3.863 -14.367 1 94.81 45 LYS B N 1
ATOM 2067 C CA . LYS B 1 45 ? -8.227 5.207 -14.281 1 94.81 45 LYS B CA 1
ATOM 2068 C C . LYS B 1 45 ? -8.117 5.754 -12.859 1 94.81 45 LYS B C 1
ATOM 2070 O O . LYS B 1 45 ? -9.086 6.273 -12.305 1 94.81 45 LYS B O 1
ATOM 2075 N N . LYS B 1 46 ? -6.941 5.605 -12.273 1 95.5 46 LYS B N 1
ATOM 2076 C CA . LYS B 1 46 ? -6.609 6.164 -10.961 1 95.5 46 LYS B CA 1
ATOM 2077 C C . LYS B 1 46 ? -5.449 7.152 -11.07 1 95.5 46 LYS B C 1
ATOM 2079 O O . LYS B 1 46 ? -4.59 7.02 -11.938 1 95.5 46 LYS B O 1
ATOM 2084 N N . VAL B 1 47 ? -5.43 8.148 -10.312 1 97.44 47 VAL B N 1
ATOM 2085 C CA . VAL B 1 47 ? -4.332 9.109 -10.227 1 97.44 47 VAL B CA 1
ATOM 2086 C C . VAL B 1 47 ? -3.703 9.062 -8.836 1 97.44 47 VAL B C 1
ATOM 2088 O O . VAL B 1 47 ? -4.367 8.711 -7.859 1 97.44 47 VAL B O 1
ATOM 2091 N N . PRO B 1 48 ? -2.418 9.344 -8.711 1 98.31 48 PRO B N 1
ATOM 2092 C CA . PRO B 1 48 ? -1.549 9.852 -9.773 1 98.31 48 PRO B CA 1
ATOM 2093 C C . PRO B 1 48 ? -1.062 8.75 -10.711 1 98.31 48 PRO B C 1
ATOM 2095 O O . PRO B 1 48 ? -1.054 7.574 -10.336 1 98.31 48 PRO B O 1
ATOM 2098 N N . CYS B 1 49 ? -0.704 9.102 -11.922 1 98.38 49 CYS B N 1
ATOM 2099 C CA . CYS B 1 49 ? -0.029 8.273 -12.914 1 98.38 49 CYS B CA 1
ATOM 2100 C C . CYS B 1 49 ? 1.127 9.031 -13.562 1 98.38 49 CYS B C 1
ATOM 2102 O O . CYS B 1 49 ? 1.133 10.258 -13.586 1 98.38 49 CYS B O 1
ATOM 2104 N N . PHE B 1 50 ? 2.092 8.344 -14.055 1 98.69 50 PHE B N 1
ATOM 2105 C CA . PHE B 1 50 ? 3.33 8.953 -14.523 1 98.69 50 PHE B CA 1
ATOM 2106 C C . PHE B 1 50 ? 3.764 8.344 -15.852 1 98.69 50 P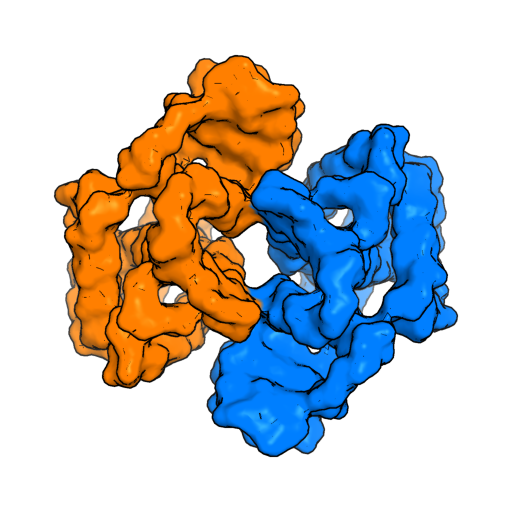HE B C 1
ATOM 2108 O O . PHE B 1 50 ? 3.695 7.125 -16.031 1 98.69 50 PHE B O 1
ATOM 2115 N N . VAL B 1 51 ? 4.074 9.156 -16.844 1 98.12 51 VAL B N 1
ATOM 2116 C CA . VAL B 1 51 ? 4.73 8.742 -18.078 1 98.12 51 VAL B CA 1
ATOM 2117 C C . VAL B 1 51 ? 6.141 9.328 -18.141 1 98.12 51 VAL B C 1
ATOM 2119 O O . VAL B 1 51 ? 6.316 10.547 -18.062 1 98.12 51 VAL B O 1
ATOM 2122 N N . GLY B 1 52 ? 7.117 8.477 -18.25 1 97.19 52 GLY B N 1
ATOM 2123 C CA . GLY B 1 52 ? 8.5 8.914 -18.312 1 97.19 52 GLY B CA 1
ATOM 2124 C C . GLY B 1 52 ? 8.922 9.398 -19.688 1 97.19 52 GLY B C 1
ATOM 2125 O O . GLY B 1 52 ? 8.141 9.336 -20.641 1 97.19 52 GLY B O 1
ATOM 2126 N N . PRO B 1 53 ? 10.164 9.875 -19.766 1 95.56 53 PRO B N 1
ATOM 2127 C CA . PRO B 1 53 ? 10.656 10.469 -21.016 1 95.56 53 PRO B CA 1
ATOM 2128 C C . PRO B 1 53 ? 10.758 9.461 -22.141 1 95.56 53 PRO B C 1
ATOM 2130 O O . PRO B 1 53 ? 10.742 9.844 -23.328 1 95.56 53 PRO B O 1
ATOM 2133 N N . ARG B 1 54 ? 10.836 8.195 -21.859 1 95 54 ARG B N 1
ATOM 2134 C CA . ARG B 1 54 ? 10.945 7.156 -22.875 1 95 54 ARG B CA 1
ATOM 2135 C C . ARG B 1 54 ? 9.602 6.457 -23.078 1 95 54 ARG B C 1
ATOM 2137 O O . ARG B 1 54 ? 9.547 5.398 -23.719 1 95 54 ARG B O 1
ATOM 2144 N N . GLY B 1 55 ? 8.609 6.988 -22.438 1 95.12 55 GLY B N 1
ATOM 2145 C CA . GLY B 1 55 ? 7.27 6.449 -22.609 1 95.12 55 GLY B CA 1
ATOM 2146 C C . GLY B 1 55 ? 6.918 5.391 -21.578 1 95.12 55 GLY B C 1
ATOM 2147 O O . GLY B 1 55 ? 5.824 4.828 -21.609 1 95.12 55 GLY B O 1
ATOM 2148 N N . GLU B 1 56 ? 7.863 5.098 -20.688 1 95.62 56 GLU B N 1
ATOM 2149 C CA . GLU B 1 56 ? 7.574 4.129 -19.625 1 95.62 56 GLU B CA 1
ATOM 2150 C C . GLU B 1 56 ? 6.531 4.668 -18.656 1 95.62 56 GLU B C 1
ATOM 2152 O O . GLU B 1 56 ? 6.488 5.867 -18.391 1 95.62 56 GLU B O 1
ATOM 2157 N N . ARG B 1 57 ? 5.672 3.812 -18.188 1 97.56 57 ARG B N 1
ATOM 2158 C CA . ARG B 1 57 ? 4.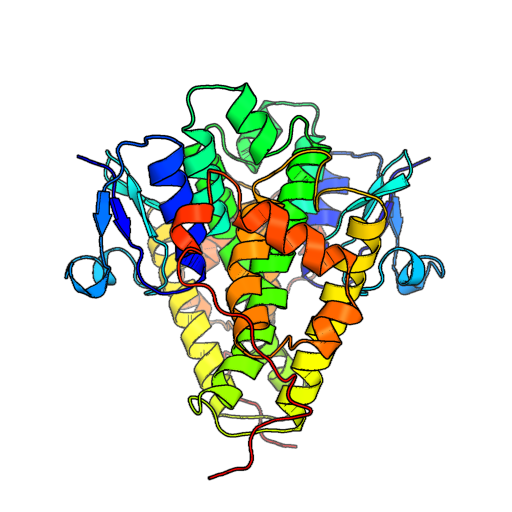531 4.207 -17.375 1 97.56 57 ARG B CA 1
ATOM 2159 C C . ARG B 1 57 ? 4.672 3.689 -15.945 1 97.56 57 ARG B C 1
ATOM 2161 O O . ARG B 1 57 ? 5.258 2.627 -15.719 1 97.56 57 ARG B O 1
ATOM 2168 N N . LEU B 1 58 ? 4.234 4.465 -15.047 1 98.31 58 LEU B N 1
ATOM 2169 C CA . LEU B 1 58 ? 4.23 4.109 -13.633 1 98.31 58 LEU B CA 1
ATOM 2170 C C . LEU B 1 58 ? 2.928 4.539 -12.969 1 98.31 58 LEU B C 1
ATOM 2172 O O . LEU B 1 58 ? 2.426 5.633 -13.227 1 98.31 58 LEU B O 1
ATOM 2176 N N . THR B 1 59 ? 2.4 3.578 -12.125 1 98.25 59 THR B N 1
ATOM 2177 C CA . THR B 1 59 ? 1.205 3.877 -11.344 1 98.25 59 THR B CA 1
ATOM 2178 C C . THR B 1 59 ? 1.469 3.682 -9.852 1 98.25 59 THR B C 1
ATOM 2180 O O . THR B 1 59 ? 2.584 3.338 -9.453 1 98.25 59 THR B O 1
ATOM 2183 N N . GLU B 1 60 ? 0.438 3.896 -9.07 1 98.62 60 GLU B N 1
ATOM 2184 C CA . GLU B 1 60 ? 0.456 3.73 -7.617 1 98.62 60 GLU B CA 1
ATOM 2185 C C . GLU B 1 60 ? 1.259 4.84 -6.945 1 98.62 60 GLU B C 1
ATOM 2187 O O . GLU B 1 60 ? 2.43 5.051 -7.273 1 98.62 60 GLU B O 1
ATOM 2192 N N . VAL B 1 61 ? 0.73 5.449 -6.012 1 98.75 61 VAL B N 1
ATOM 2193 C CA . VAL B 1 61 ? 1.199 6.734 -5.5 1 98.75 61 VAL B CA 1
ATOM 2194 C C . VAL B 1 61 ? 2.525 6.543 -4.766 1 98.75 61 VAL B C 1
ATOM 2196 O O . VAL B 1 61 ? 3.436 7.367 -4.891 1 98.75 61 VAL B O 1
ATOM 2199 N N . ILE B 1 62 ? 2.682 5.465 -3.982 1 98.88 62 ILE B N 1
ATOM 2200 C CA . ILE B 1 62 ? 3.922 5.277 -3.236 1 98.88 62 ILE B CA 1
ATOM 2201 C C . ILE B 1 62 ? 5.074 5.027 -4.207 1 98.88 62 ILE B C 1
ATOM 2203 O O . ILE B 1 62 ? 6.148 5.617 -4.066 1 98.88 62 ILE B O 1
ATOM 2207 N N . ALA B 1 63 ? 4.828 4.188 -5.234 1 98.88 63 ALA B N 1
ATOM 2208 C CA . ALA B 1 63 ? 5.836 3.916 -6.254 1 98.88 63 ALA B CA 1
ATOM 2209 C C . ALA B 1 63 ? 6.254 5.199 -6.969 1 98.88 63 ALA B C 1
ATOM 2211 O O . ALA B 1 63 ? 7.445 5.445 -7.168 1 98.88 63 ALA B O 1
ATOM 2212 N N . ILE B 1 64 ? 5.273 6.008 -7.312 1 98.88 64 ILE B N 1
ATOM 2213 C CA . ILE B 1 64 ? 5.535 7.246 -8.039 1 98.88 64 ILE B CA 1
ATOM 2214 C C . ILE B 1 64 ? 6.348 8.195 -7.168 1 98.88 64 ILE B C 1
ATOM 2216 O O . ILE B 1 64 ? 7.316 8.805 -7.633 1 98.88 64 ILE B O 1
ATOM 2220 N N . MET B 1 65 ? 5.973 8.312 -5.91 1 98.94 65 MET B N 1
ATOM 2221 C CA . MET B 1 65 ? 6.676 9.227 -5.016 1 98.94 65 MET B CA 1
ATOM 2222 C C . MET B 1 65 ? 8.109 8.773 -4.785 1 98.94 65 MET B C 1
ATOM 2224 O O . MET B 1 65 ? 9.039 9.586 -4.797 1 98.94 65 MET B O 1
ATOM 2228 N N . VAL B 1 66 ? 8.266 7.488 -4.578 1 98.69 66 VAL B N 1
ATOM 2229 C CA . VAL B 1 66 ? 9.609 6.945 -4.398 1 98.69 66 VAL B CA 1
ATOM 2230 C C . VAL B 1 66 ? 10.445 7.203 -5.652 1 98.69 66 VAL B C 1
ATOM 2232 O O . VAL B 1 66 ? 11.617 7.574 -5.559 1 98.69 66 VAL B O 1
ATOM 2235 N N . TYR B 1 67 ? 9.883 7.066 -6.871 1 98.75 67 TYR B N 1
ATOM 2236 C CA . TYR B 1 67 ? 10.578 7.324 -8.125 1 98.75 67 TYR B CA 1
ATOM 2237 C C . TYR B 1 67 ? 10.992 8.789 -8.234 1 98.75 67 TYR B C 1
ATOM 2239 O O . TYR B 1 67 ? 12.141 9.094 -8.555 1 98.75 67 TYR B O 1
ATOM 2247 N N . LEU B 1 68 ? 10.047 9.711 -7.957 1 98.75 68 LEU B N 1
ATOM 2248 C CA . LEU B 1 68 ? 10.312 11.141 -8.055 1 98.75 68 LEU B CA 1
ATOM 2249 C C . LEU B 1 68 ? 11.438 11.555 -7.113 1 98.75 68 LEU B C 1
ATOM 2251 O O . LEU B 1 68 ? 12.359 12.266 -7.516 1 98.75 68 LEU B O 1
ATOM 2255 N N . VAL B 1 69 ? 11.359 11.086 -5.836 1 98.69 69 VAL B N 1
ATOM 2256 C CA . VAL B 1 69 ? 12.414 11.398 -4.883 1 98.69 69 VAL B CA 1
ATOM 2257 C C . VAL B 1 69 ? 13.734 10.797 -5.359 1 98.69 69 VAL B C 1
ATOM 2259 O O . VAL B 1 69 ? 14.797 11.406 -5.195 1 98.69 69 VAL B O 1
ATOM 2262 N N . GLY B 1 70 ? 13.656 9.594 -5.941 1 97.5 70 GLY B N 1
ATOM 2263 C CA . GLY B 1 70 ? 14.828 8.938 -6.488 1 97.5 70 GLY B CA 1
ATOM 2264 C C . GLY B 1 70 ? 15.516 9.742 -7.578 1 97.5 70 GLY B C 1
ATOM 2265 O O . GLY B 1 70 ? 16.688 9.531 -7.871 1 97.5 70 GLY B O 1
ATOM 2266 N N . GLN B 1 71 ? 14.812 10.672 -8.164 1 96.38 71 GLN B N 1
ATOM 2267 C CA . GLN B 1 71 ? 15.344 11.492 -9.25 1 96.38 71 GLN B CA 1
ATOM 2268 C C . GLN B 1 71 ? 16.078 12.711 -8.703 1 96.38 71 GLN B C 1
ATOM 2270 O O . GLN B 1 71 ? 16.75 13.422 -9.461 1 96.38 71 GLN B O 1
ATOM 2275 N N . ALA B 1 72 ? 15.945 12.93 -7.391 1 96.5 72 ALA B N 1
ATOM 2276 C CA . ALA B 1 72 ? 16.672 14.062 -6.805 1 96.5 72 ALA B CA 1
ATOM 2277 C C . ALA B 1 72 ? 18.172 13.891 -6.961 1 96.5 72 ALA B C 1
ATOM 2279 O O . ALA B 1 72 ? 18.719 12.844 -6.609 1 96.5 72 ALA B O 1
ATOM 2280 N N . PRO B 1 73 ? 18.875 14.898 -7.465 1 94.81 73 PRO B N 1
ATOM 2281 C CA . PRO B 1 73 ? 20.312 14.75 -7.711 1 94.81 73 PRO B CA 1
ATOM 2282 C C . PRO B 1 73 ? 21.125 14.664 -6.422 1 94.81 73 PRO B C 1
ATOM 2284 O O . PRO B 1 73 ? 22.203 14.047 -6.398 1 94.81 73 PRO B O 1
ATOM 2287 N N . ASP B 1 74 ? 20.703 15.234 -5.371 1 96.56 74 ASP B N 1
ATOM 2288 C CA . ASP B 1 74 ? 21.406 15.281 -4.102 1 96.56 74 ASP B CA 1
ATOM 2289 C C . ASP B 1 74 ? 21.125 14.031 -3.27 1 96.56 74 ASP B C 1
ATOM 2291 O O . ASP B 1 74 ? 20 13.828 -2.799 1 96.56 74 ASP B O 1
ATOM 2295 N N . PRO B 1 75 ? 22.141 13.25 -3.027 1 96.25 75 PRO B N 1
ATOM 2296 C CA . PRO B 1 75 ? 21.938 12.016 -2.264 1 96.25 75 PRO B CA 1
ATOM 2297 C C . PRO B 1 75 ? 21.438 12.273 -0.843 1 96.25 75 PRO B C 1
ATOM 2299 O O . PRO B 1 75 ? 20.734 11.445 -0.27 1 96.25 75 PRO B O 1
ATOM 2302 N N . ALA B 1 76 ? 21.781 13.383 -0.336 1 97.06 76 ALA B N 1
ATOM 2303 C CA . ALA B 1 76 ? 21.328 13.711 1.018 1 97.06 76 ALA B CA 1
ATOM 2304 C C . ALA B 1 76 ? 19.828 13.922 1.066 1 97.06 76 ALA B C 1
ATOM 2306 O O . ALA B 1 76 ? 19.172 13.555 2.047 1 97.06 76 ALA B O 1
ATOM 2307 N N . VAL B 1 77 ? 19.297 14.5 0.02 1 97.06 77 VAL B N 1
ATOM 2308 C CA . VAL B 1 77 ? 17.859 14.703 -0.089 1 97.06 77 VAL B CA 1
ATOM 2309 C C . VAL B 1 77 ? 17.156 13.359 -0.202 1 97.06 77 VAL B C 1
ATOM 2311 O O . VAL B 1 77 ? 16.156 13.109 0.483 1 97.06 77 VAL B O 1
ATOM 2314 N N . ARG B 1 78 ? 17.688 12.469 -1.018 1 97.62 78 ARG B N 1
ATOM 2315 C CA . ARG B 1 78 ? 17.125 11.133 -1.183 1 97.62 78 ARG B CA 1
ATOM 2316 C C . ARG B 1 78 ? 17.156 10.352 0.128 1 97.62 78 ARG B C 1
ATOM 2318 O O . ARG B 1 78 ? 16.172 9.727 0.515 1 97.62 78 ARG B O 1
ATOM 2325 N N . ALA B 1 79 ? 18.281 10.469 0.78 1 97.5 79 ALA B N 1
ATOM 2326 C CA . ALA B 1 79 ? 18.438 9.75 2.039 1 97.5 79 ALA B CA 1
ATOM 2327 C C . ALA B 1 79 ? 17.484 10.289 3.105 1 97.5 79 ALA B C 1
ATOM 2329 O O . ALA B 1 79 ? 16.938 9.516 3.893 1 97.5 79 ALA B O 1
ATOM 2330 N N . ALA B 1 80 ? 17.281 11.555 3.139 1 97.62 80 ALA B N 1
ATOM 2331 C CA . ALA B 1 80 ? 16.391 12.164 4.125 1 97.62 80 ALA B CA 1
ATOM 2332 C C . ALA B 1 80 ? 14.945 11.781 3.873 1 97.62 80 ALA B C 1
ATOM 2334 O O . ALA B 1 80 ? 14.211 11.438 4.809 1 97.62 80 ALA B O 1
ATOM 2335 N N . LEU B 1 81 ? 14.555 11.789 2.65 1 98.62 81 LEU B N 1
ATOM 2336 C CA . LEU B 1 81 ? 13.148 11.594 2.314 1 98.62 81 LEU B CA 1
ATOM 2337 C C . LEU B 1 81 ? 12.797 10.117 2.25 1 98.62 81 LEU B C 1
ATOM 2339 O O . LEU B 1 81 ? 11.664 9.727 2.535 1 98.62 81 LEU B O 1
ATOM 2343 N N . LEU B 1 82 ? 13.766 9.266 1.9 1 98.38 82 LEU B N 1
ATOM 2344 C CA . LEU B 1 82 ? 13.453 7.863 1.67 1 98.38 82 LEU B CA 1
ATOM 2345 C C . LEU B 1 82 ? 14.008 6.992 2.793 1 98.38 82 LEU B C 1
ATOM 2347 O O . LEU B 1 82 ? 13.641 5.82 2.912 1 98.38 82 LEU B O 1
ATOM 2351 N N . GLY B 1 83 ? 14.82 7.496 3.672 1 97.31 83 GLY B N 1
ATOM 2352 C CA . GLY B 1 83 ? 15.516 6.715 4.68 1 97.31 83 GLY B CA 1
ATOM 2353 C C . GLY B 1 83 ? 16.984 6.508 4.363 1 97.31 83 GLY B C 1
ATOM 2354 O O . GLY B 1 83 ? 17.359 6.297 3.203 1 97.31 83 GLY B O 1
ATOM 2355 N N . HIS B 1 84 ? 17.875 6.488 5.391 1 96.19 84 HIS B N 1
ATOM 2356 C CA . HIS B 1 84 ? 19.312 6.551 5.184 1 96.19 84 HIS B CA 1
ATOM 2357 C C . HIS B 1 84 ? 19.938 5.16 5.234 1 96.19 84 HIS B C 1
ATOM 2359 O O . HIS B 1 84 ? 21.125 5 4.949 1 96.19 84 HIS B O 1
ATOM 2365 N N . ASP B 1 85 ? 19.203 4.18 5.648 1 95.12 85 ASP B N 1
ATOM 2366 C CA . ASP B 1 85 ? 19.656 2.791 5.613 1 95.12 85 ASP B CA 1
ATOM 2367 C C . ASP B 1 85 ? 18.484 1.835 5.406 1 95.12 85 ASP B C 1
ATOM 2369 O O . ASP B 1 85 ? 17.344 2.27 5.238 1 95.12 85 ASP B O 1
ATOM 2373 N N . THR B 1 86 ? 18.75 0.57 5.41 1 94.94 86 THR B N 1
ATOM 2374 C CA . THR B 1 86 ? 17.781 -0.452 5.035 1 94.94 86 THR B CA 1
ATOM 2375 C C . THR B 1 86 ? 16.562 -0.41 5.961 1 94.94 86 THR B C 1
ATOM 2377 O O . THR B 1 86 ? 15.43 -0.447 5.496 1 94.94 86 THR B O 1
ATOM 2380 N N . PHE B 1 87 ? 16.781 -0.297 7.227 1 96.75 87 PHE B N 1
ATOM 2381 C CA . PHE B 1 87 ? 15.672 -0.306 8.172 1 96.75 87 PHE B CA 1
ATOM 2382 C C . PHE B 1 87 ? 14.859 0.978 8.062 1 96.75 87 PHE B C 1
ATOM 2384 O O . PHE B 1 87 ? 13.625 0.941 8.07 1 96.75 87 PHE B O 1
ATOM 2391 N N . HIS B 1 88 ? 15.539 2.139 7.973 1 97.5 88 HIS B N 1
ATOM 2392 C CA . HIS B 1 88 ? 14.836 3.414 7.883 1 97.5 88 HIS B CA 1
ATOM 2393 C C . HIS B 1 88 ? 14.023 3.51 6.594 1 97.5 88 HIS B C 1
ATOM 2395 O O . HIS B 1 88 ? 12.922 4.055 6.59 1 97.5 88 HIS B O 1
ATOM 2401 N N . ARG B 1 89 ? 14.562 2.963 5.516 1 97.88 89 ARG B N 1
ATOM 2402 C CA . ARG B 1 89 ? 13.812 2.906 4.266 1 97.88 89 ARG B CA 1
ATOM 2403 C C . ARG B 1 89 ? 12.547 2.07 4.422 1 97.88 89 ARG B C 1
ATOM 2405 O O . ARG B 1 89 ? 11.477 2.457 3.945 1 97.88 89 ARG B O 1
ATOM 2412 N N . ALA B 1 90 ? 12.688 0.974 5.102 1 98.56 90 ALA B N 1
ATOM 2413 C CA . ALA B 1 90 ? 11.539 0.108 5.344 1 98.56 90 ALA B CA 1
ATOM 2414 C C . ALA B 1 90 ? 10.516 0.795 6.238 1 98.56 90 ALA B C 1
ATOM 2416 O O . ALA B 1 90 ? 9.305 0.666 6.027 1 98.56 90 ALA B O 1
ATOM 2417 N N . ARG B 1 91 ? 10.984 1.486 7.219 1 98.44 91 ARG B N 1
ATOM 2418 C CA . ARG B 1 91 ? 10.07 2.166 8.133 1 98.44 91 ARG B CA 1
ATOM 2419 C C . ARG B 1 91 ? 9.328 3.293 7.43 1 98.44 91 ARG B C 1
ATOM 2421 O O . ARG B 1 91 ? 8.133 3.498 7.668 1 98.44 91 ARG B O 1
ATOM 2428 N N . VAL B 1 92 ? 10.016 4.047 6.57 1 98.88 92 VAL B N 1
ATOM 2429 C CA . VAL B 1 92 ? 9.344 5.055 5.758 1 98.88 92 VAL B CA 1
ATOM 2430 C C . VAL B 1 92 ? 8.25 4.398 4.922 1 98.88 92 VAL B C 1
ATOM 2432 O O . VAL B 1 92 ? 7.113 4.875 4.883 1 98.88 92 VAL B O 1
ATOM 2435 N N . LEU B 1 93 ? 8.555 3.277 4.336 1 98.88 93 LEU B N 1
ATOM 2436 C CA . LEU B 1 93 ? 7.594 2.553 3.518 1 98.88 93 LEU B CA 1
ATOM 2437 C C . LEU B 1 93 ? 6.406 2.086 4.355 1 98.88 93 LEU B C 1
ATOM 2439 O O . LEU B 1 93 ? 5.262 2.121 3.896 1 98.88 93 LEU B O 1
ATOM 2443 N N . ALA B 1 94 ? 6.66 1.647 5.566 1 98.81 94 ALA B N 1
ATOM 2444 C CA . ALA B 1 94 ? 5.594 1.18 6.449 1 98.81 94 ALA B CA 1
ATOM 2445 C C . ALA B 1 94 ? 4.574 2.285 6.711 1 98.81 94 ALA B C 1
ATOM 2447 O O . ALA B 1 94 ? 3.367 2.064 6.602 1 98.81 94 ALA B O 1
ATOM 2448 N N . PHE B 1 95 ? 5.059 3.447 6.984 1 98.81 95 PHE B N 1
ATOM 2449 C CA . PHE B 1 95 ? 4.156 4.555 7.281 1 98.81 95 PHE B CA 1
ATOM 2450 C C . PHE B 1 95 ? 3.451 5.027 6.02 1 98.81 95 PHE B C 1
ATOM 2452 O O . PHE B 1 95 ? 2.301 5.469 6.074 1 98.81 95 PHE B O 1
ATOM 2459 N N . LEU B 1 96 ? 4.152 4.945 4.863 1 98.88 96 LEU B N 1
ATOM 2460 C CA . LEU B 1 96 ? 3.492 5.246 3.596 1 98.88 96 LEU B CA 1
ATOM 2461 C C . LEU B 1 96 ? 2.34 4.281 3.338 1 98.88 96 LEU B C 1
ATOM 2463 O O . LEU B 1 96 ? 1.271 4.691 2.883 1 98.88 96 LEU B O 1
ATOM 2467 N N . GLU B 1 97 ? 2.561 3.016 3.631 1 98.69 97 GLU B N 1
ATOM 2468 C CA . GLU B 1 97 ? 1.503 2.02 3.473 1 98.69 97 GLU B CA 1
ATOM 2469 C C . GLU B 1 97 ? 0.323 2.318 4.395 1 98.69 97 GLU B C 1
ATOM 2471 O O . GLU B 1 97 ? -0.833 2.25 3.971 1 98.69 97 GLU B O 1
ATOM 2476 N N . LEU B 1 98 ? 0.597 2.672 5.648 1 98.62 98 LEU B N 1
ATOM 2477 C CA . LEU B 1 98 ? -0.454 2.99 6.609 1 98.62 98 LEU B CA 1
ATOM 2478 C C . LEU B 1 98 ? -1.266 4.195 6.148 1 98.62 98 LEU B C 1
ATOM 2480 O O . LEU B 1 98 ? -2.486 4.227 6.316 1 98.62 98 LEU B O 1
ATOM 2484 N N . ALA B 1 99 ? -0.587 5.137 5.57 1 98.75 99 ALA B N 1
ATOM 2485 C CA . ALA B 1 99 ? -1.25 6.352 5.102 1 98.75 99 ALA B CA 1
ATOM 2486 C C . ALA B 1 99 ? -2.109 6.066 3.875 1 98.75 99 ALA B C 1
ATOM 2488 O O . ALA B 1 99 ? -3.244 6.539 3.783 1 98.75 99 ALA B O 1
ATOM 2489 N N . ASN B 1 100 ? -1.622 5.301 2.967 1 98.38 100 ASN B N 1
ATOM 2490 C CA . ASN B 1 100 ? -2.219 5.125 1.646 1 98.38 100 ASN B CA 1
ATOM 2491 C C . ASN B 1 100 ? -3.502 4.301 1.718 1 98.38 100 ASN B C 1
ATOM 2493 O O . ASN B 1 100 ? -4.445 4.551 0.968 1 98.38 100 ASN B O 1
ATOM 2497 N N . SER B 1 101 ? -3.514 3.281 2.594 1 95.56 101 SER B N 1
ATOM 2498 C CA . SER B 1 101 ? -4.688 2.418 2.516 1 95.56 101 SER B CA 1
ATOM 2499 C C . SER B 1 101 ? -5.559 2.553 3.762 1 95.56 101 SER B C 1
ATOM 2501 O O . SER B 1 101 ? -6.574 3.25 3.74 1 95.56 101 SER B O 1
ATOM 2503 N N . PRO B 1 102 ? -5.094 2.131 4.973 1 96.44 102 PRO B N 1
ATOM 2504 C CA . PRO B 1 102 ? -6.055 2.205 6.078 1 96.44 102 PRO B CA 1
ATOM 2505 C C . PRO B 1 102 ? -6.422 3.641 6.445 1 96.44 102 PRO B C 1
ATOM 2507 O O . PRO B 1 102 ? -7.586 3.93 6.727 1 96.44 102 PRO B O 1
ATOM 2510 N N . LEU B 1 103 ? -5.492 4.543 6.43 1 98.44 103 LEU B N 1
ATOM 2511 C CA . LEU B 1 103 ? -5.816 5.926 6.77 1 98.44 103 LEU B CA 1
ATOM 2512 C C . LEU B 1 103 ? -6.695 6.559 5.691 1 98.44 103 LEU B C 1
ATOM 2514 O O . LEU B 1 103 ? -7.789 7.047 5.984 1 98.44 103 LEU B O 1
ATOM 2518 N N . CYS B 1 104 ? -6.258 6.504 4.477 1 98.38 104 CYS B N 1
ATOM 2519 C CA . CYS B 1 104 ? -6.965 7.156 3.381 1 98.38 104 CYS B CA 1
ATOM 2520 C C . CYS B 1 104 ? -8.336 6.52 3.158 1 98.38 104 CYS B C 1
ATOM 2522 O O . CYS B 1 104 ? -9.32 7.223 2.945 1 98.38 104 CYS B O 1
ATOM 2524 N N . ASP B 1 105 ? -8.414 5.203 3.238 1 96.62 105 ASP B N 1
ATOM 2525 C CA . ASP B 1 105 ? -9.656 4.492 2.963 1 96.62 105 ASP B CA 1
ATOM 2526 C C . ASP B 1 105 ? -10.711 4.809 4.02 1 96.62 105 ASP B C 1
ATOM 2528 O O . ASP B 1 105 ? -11.875 5.059 3.688 1 96.62 105 ASP B O 1
ATOM 2532 N N . ASN B 1 106 ? -10.344 4.766 5.289 1 97.62 106 ASN B N 1
ATOM 2533 C CA . ASN B 1 106 ? -11.297 5.031 6.359 1 97.62 106 ASN B CA 1
ATOM 2534 C C . ASN B 1 106 ? -11.68 6.508 6.422 1 97.62 106 ASN B C 1
ATOM 2536 O O . ASN B 1 106 ? -12.82 6.852 6.73 1 97.62 106 ASN B O 1
ATOM 2540 N N . MET B 1 107 ? -10.703 7.387 6.152 1 97.69 107 MET B N 1
ATOM 2541 C CA . MET B 1 107 ? -10.984 8.812 6 1 97.69 107 MET B CA 1
ATOM 2542 C C . MET B 1 107 ? -12.039 9.039 4.922 1 97.69 107 MET B C 1
ATOM 2544 O O . MET B 1 107 ? -12.984 9.805 5.125 1 97.69 107 MET B O 1
ATOM 2548 N N . ALA B 1 108 ? -11.938 8.383 3.803 1 96.88 108 ALA B N 1
ATOM 2549 C CA . ALA B 1 108 ? -12.844 8.562 2.672 1 96.88 108 ALA B CA 1
ATOM 2550 C C . ALA B 1 108 ? -14.266 8.133 3.035 1 96.88 108 ALA B C 1
ATOM 2552 O O . ALA B 1 108 ? -15.234 8.734 2.584 1 96.88 108 ALA B O 1
ATOM 2553 N N . VAL B 1 109 ? -14.391 7.059 3.828 1 96.31 109 VAL B N 1
ATOM 2554 C CA . VAL B 1 109 ? -15.695 6.574 4.266 1 96.31 109 VAL B CA 1
ATOM 2555 C C . VAL B 1 109 ? -16.422 7.676 5.035 1 96.31 109 VAL B C 1
ATOM 2557 O O . VAL B 1 109 ? -17.594 7.965 4.762 1 96.31 109 VAL B O 1
ATOM 2560 N N . LEU B 1 110 ? -15.758 8.297 5.961 1 96.75 110 LEU B N 1
ATOM 2561 C CA . LEU B 1 110 ? -16.359 9.375 6.742 1 96.75 110 LEU B CA 1
ATOM 2562 C C . LEU B 1 110 ? -16.625 10.594 5.871 1 96.75 110 LEU B C 1
ATOM 2564 O O . LEU B 1 110 ? -17.703 11.18 5.93 1 96.75 110 LEU B O 1
ATOM 2568 N N . LEU B 1 111 ? -15.68 10.938 5.066 1 96.38 111 LEU B N 1
ATOM 2569 C CA . LEU B 1 111 ? -15.758 12.148 4.258 1 96.38 111 LEU B CA 1
ATOM 2570 C C . LEU B 1 111 ? -16.922 12.078 3.283 1 96.38 111 LEU B C 1
ATOM 2572 O O . LEU B 1 111 ? -17.641 13.07 3.08 1 96.38 111 LEU B O 1
ATOM 2576 N N . HIS B 1 112 ? -17.109 10.922 2.66 1 95.88 112 HIS B N 1
ATOM 2577 C CA . HIS B 1 112 ? -18.188 10.758 1.702 1 95.88 112 HIS B CA 1
ATOM 2578 C C . HIS B 1 112 ? -19.547 10.938 2.375 1 95.88 112 HIS B C 1
ATOM 2580 O O . HIS B 1 112 ? -20.484 11.469 1.769 1 95.88 112 HIS B O 1
ATOM 2586 N N . GLN B 1 113 ? -19.656 10.492 3.6 1 93.62 113 GLN B N 1
ATOM 2587 C CA . GLN B 1 113 ? -20.906 10.672 4.328 1 93.62 113 GLN B CA 1
ATOM 2588 C C . GLN B 1 113 ? -21.109 12.125 4.754 1 93.62 113 GLN B C 1
ATOM 2590 O O . GLN B 1 113 ? -22.203 12.68 4.621 1 93.62 113 GLN B O 1
ATOM 2595 N N . VAL B 1 114 ? -20.016 12.727 5.168 1 91.44 114 VAL B N 1
ATOM 2596 C CA . VAL B 1 114 ? -20.047 14.117 5.621 1 91.44 114 VAL B CA 1
ATOM 2597 C C . VAL B 1 114 ? -20.375 15.031 4.445 1 91.44 114 VAL B C 1
ATOM 2599 O O . VAL B 1 114 ? -21.125 16 4.594 1 91.44 114 VAL B O 1
ATOM 2602 N N . ARG B 1 115 ? -19.938 14.695 3.256 1 91.56 115 ARG B N 1
ATOM 2603 C CA . ARG B 1 115 ? -20.109 15.547 2.08 1 91.56 115 ARG B CA 1
ATOM 2604 C C . ARG B 1 115 ? -21.375 15.172 1.313 1 91.56 115 ARG B C 1
ATOM 2606 O O . ARG B 1 115 ? -21.688 15.789 0.293 1 91.56 115 ARG B O 1
ATOM 2613 N N . GLY B 1 116 ? -22.062 14.141 1.718 1 90.5 116 GLY B N 1
ATOM 2614 C CA . GLY B 1 116 ? -23.312 13.727 1.082 1 90.5 116 GLY B CA 1
ATOM 2615 C C . GLY B 1 116 ? -23.094 12.914 -0.181 1 90.5 116 GLY B C 1
ATOM 2616 O O . GLY B 1 116 ? -23.984 12.805 -1.02 1 90.5 116 GLY B O 1
ATOM 2617 N N . LEU B 1 117 ? -21.891 12.367 -0.336 1 92.62 117 LEU B N 1
ATOM 2618 C CA . LEU B 1 117 ? -21.562 11.562 -1.509 1 92.62 117 LEU B CA 1
ATOM 2619 C C . LEU B 1 117 ? -21.906 10.102 -1.283 1 92.62 117 LEU B C 1
ATOM 2621 O O . LEU B 1 117 ? -21.906 9.305 -2.229 1 92.62 117 LEU B O 1
ATOM 2625 N N . ALA B 1 118 ? -22.156 9.672 -0.039 1 92.94 118 ALA B N 1
ATOM 2626 C CA . ALA B 1 118 ? -22.688 8.375 0.386 1 92.94 118 ALA B CA 1
ATOM 2627 C C . ALA B 1 118 ? -23.781 8.547 1.438 1 92.94 118 ALA B C 1
ATOM 2629 O O . ALA B 1 118 ? -23.766 9.508 2.209 1 92.94 118 ALA B O 1
ATOM 2630 N N . PRO B 1 119 ? -24.703 7.594 1.361 1 93.19 119 PRO B N 1
ATOM 2631 C CA . PRO B 1 119 ? -25.734 7.695 2.41 1 93.19 119 PRO B CA 1
ATOM 2632 C C . PRO B 1 119 ? -25.156 7.508 3.812 1 93.19 119 PRO B C 1
ATOM 2634 O O . PRO B 1 119 ? -24.203 6.742 3.996 1 93.19 119 PRO B O 1
ATOM 2637 N N . PRO B 1 120 ? -25.781 8.273 4.707 1 93.75 120 PRO B N 1
ATOM 2638 C CA . PRO B 1 120 ? -25.344 8.047 6.09 1 93.75 120 PRO B CA 1
ATOM 2639 C C . PRO B 1 120 ? -25.531 6.602 6.539 1 93.75 120 PRO B C 1
ATOM 2641 O O . PRO B 1 120 ? -26.516 5.953 6.172 1 93.75 120 PRO B O 1
ATOM 2644 N N . CYS B 1 121 ? -24.547 6.09 7.168 1 94.69 121 CYS B N 1
ATOM 2645 C CA . CYS B 1 121 ? -24.578 4.73 7.695 1 94.69 121 CYS B CA 1
ATOM 2646 C C . CYS B 1 121 ? -23.781 4.633 8.992 1 94.69 121 CYS B C 1
ATOM 2648 O O . CYS B 1 121 ? -22.562 4.656 8.977 1 94.69 121 CYS B O 1
ATOM 2650 N N . ASP B 1 122 ? -24.516 4.438 10.062 1 95.31 122 ASP B N 1
ATOM 2651 C CA . ASP B 1 122 ? -23.891 4.445 11.383 1 95.31 122 ASP B CA 1
ATOM 2652 C C . ASP B 1 122 ? -22.875 3.32 11.516 1 95.31 122 ASP B C 1
ATOM 2654 O O . ASP B 1 122 ? -21.797 3.516 12.078 1 95.31 122 ASP B O 1
ATOM 2658 N N . ALA B 1 123 ? -23.234 2.225 11.047 1 94.5 123 ALA B N 1
ATOM 2659 C CA . ALA B 1 123 ? -22.359 1.062 11.18 1 94.5 123 ALA B CA 1
ATOM 2660 C C . ALA B 1 123 ? -21.016 1.293 10.484 1 94.5 123 ALA B C 1
ATOM 2662 O O . ALA B 1 123 ? -19.953 1.06 11.062 1 94.5 123 ALA B O 1
ATOM 2663 N N . THR B 1 124 ? -21.047 1.799 9.258 1 94.81 124 THR B N 1
ATOM 2664 C CA . THR B 1 124 ? -19.812 2.029 8.508 1 94.81 124 THR B CA 1
ATOM 2665 C C . THR B 1 124 ? -19.047 3.211 9.078 1 94.81 124 THR B C 1
ATOM 2667 O O . THR B 1 124 ? -17.812 3.215 9.078 1 94.81 124 THR B O 1
ATOM 2670 N N . TRP B 1 125 ? -19.766 4.188 9.555 1 96.31 125 TRP B N 1
ATOM 2671 C CA . TRP B 1 125 ? -19.125 5.32 10.211 1 96.31 125 TRP B CA 1
ATOM 2672 C C . TRP B 1 125 ? -18.328 4.871 11.43 1 96.31 125 TRP B C 1
ATOM 2674 O O . TRP B 1 125 ? -17.141 5.195 11.555 1 96.31 125 TRP B O 1
ATOM 2684 N N . ARG B 1 126 ? -18.984 4.121 12.258 1 96.75 126 ARG B N 1
ATOM 2685 C CA . ARG B 1 126 ? -18.359 3.693 13.508 1 96.75 126 ARG B CA 1
ATOM 2686 C C . ARG B 1 126 ? -17.141 2.805 13.242 1 96.75 126 ARG B C 1
ATOM 2688 O O . ARG B 1 126 ? -16.125 2.924 13.914 1 96.75 126 ARG B O 1
ATOM 2695 N N . ALA B 1 127 ? -17.266 1.95 12.297 1 96.75 127 ALA B N 1
ATOM 2696 C CA . ALA B 1 127 ? -16.156 1.073 11.945 1 96.75 127 ALA B CA 1
ATOM 2697 C C . ALA B 1 127 ? -14.961 1.878 11.438 1 96.75 127 ALA B C 1
ATOM 2699 O O . ALA B 1 127 ? -13.82 1.658 11.867 1 96.75 127 ALA B O 1
ATOM 2700 N N . ALA B 1 128 ? -15.25 2.789 10.555 1 97.62 128 ALA B N 1
ATOM 2701 C CA . ALA B 1 128 ? -14.195 3.623 9.984 1 97.62 128 ALA B CA 1
ATOM 2702 C C . ALA B 1 128 ? -13.586 4.535 11.047 1 97.62 128 ALA B C 1
ATOM 2704 O O . ALA B 1 128 ? -12.367 4.719 11.094 1 97.62 128 ALA B O 1
ATOM 2705 N N . ALA B 1 129 ? -14.453 5.094 11.859 1 97.25 129 ALA B N 1
ATOM 2706 C CA . ALA B 1 129 ? -13.984 5.961 12.938 1 97.25 129 ALA B CA 1
ATOM 2707 C C . ALA B 1 129 ? -13.086 5.195 13.914 1 97.25 129 ALA B C 1
ATOM 2709 O O . ALA B 1 129 ? -12.078 5.723 14.383 1 97.25 129 ALA B O 1
ATOM 2710 N N . ALA B 1 130 ? -13.469 4.004 14.242 1 97.5 130 ALA B N 1
ATOM 2711 C CA . ALA B 1 130 ? -12.672 3.17 15.133 1 97.5 130 ALA B CA 1
ATOM 2712 C C . ALA B 1 130 ? -11.312 2.857 14.523 1 97.5 130 ALA B C 1
ATOM 2714 O O . ALA B 1 130 ? -10.289 2.887 15.211 1 97.5 130 ALA B O 1
ATOM 2715 N N . ALA B 1 131 ? -11.281 2.535 13.258 1 97.81 131 ALA B N 1
ATOM 2716 C CA . ALA B 1 131 ? -10.023 2.283 12.555 1 97.81 131 ALA B CA 1
ATOM 2717 C C . ALA B 1 131 ? -9.125 3.516 12.57 1 97.81 131 ALA B C 1
ATOM 2719 O O . ALA B 1 131 ? -7.926 3.414 12.844 1 97.81 131 ALA B O 1
ATOM 2720 N N . LEU B 1 132 ? -9.703 4.652 12.32 1 98.12 132 LEU B N 1
ATOM 2721 C CA . LEU B 1 132 ? -8.953 5.902 12.352 1 98.12 132 LEU B CA 1
ATOM 2722 C C . LEU B 1 132 ? -8.414 6.18 13.75 1 98.12 132 LEU B C 1
ATOM 2724 O O . LEU B 1 132 ? -7.285 6.656 13.898 1 98.12 132 LEU B O 1
ATOM 2728 N N . ALA B 1 133 ? -9.242 5.867 14.719 1 97.69 133 ALA B N 1
ATOM 2729 C CA . ALA B 1 133 ? -8.82 6.07 16.109 1 97.69 133 ALA B CA 1
ATOM 2730 C C . ALA B 1 133 ? -7.598 5.215 16.438 1 97.69 133 ALA B C 1
ATOM 2732 O O . ALA B 1 133 ? -6.68 5.672 17.109 1 97.69 133 ALA B O 1
ATOM 2733 N N . GLY B 1 134 ? -7.609 3.979 15.969 1 97.94 134 GLY B N 1
ATOM 2734 C CA . GLY B 1 134 ? -6.445 3.127 16.156 1 97.94 134 GLY B CA 1
ATOM 2735 C C . GLY B 1 134 ? -5.191 3.678 15.5 1 97.94 134 GLY B C 1
ATOM 2736 O O . GLY B 1 134 ? -4.109 3.646 16.094 1 97.94 134 GLY B O 1
ATOM 2737 N N . LEU B 1 135 ? -5.305 4.18 14.32 1 98.31 135 LEU B N 1
ATOM 2738 C CA . LEU B 1 135 ? -4.18 4.75 13.586 1 98.31 135 LEU B CA 1
ATOM 2739 C C . LEU B 1 135 ? -3.666 6.008 14.273 1 98.31 135 LEU B C 1
ATOM 2741 O O . LEU B 1 135 ? -2.457 6.176 14.453 1 98.31 135 LEU B O 1
ATOM 2745 N N . THR B 1 136 ? -4.574 6.918 14.648 1 98.38 136 THR B N 1
ATOM 2746 C CA . THR B 1 136 ? -4.152 8.18 15.25 1 98.38 136 THR B CA 1
ATOM 2747 C C . THR B 1 136 ? -3.531 7.934 16.625 1 98.38 136 THR B C 1
ATOM 2749 O O . THR B 1 136 ? -2.621 8.656 17.031 1 98.38 136 THR B O 1
ATOM 2752 N N . ALA B 1 137 ? -4.008 6.891 17.297 1 98.31 137 ALA B N 1
ATOM 2753 C CA . ALA B 1 137 ? -3.365 6.531 18.562 1 98.31 137 ALA B CA 1
ATOM 2754 C C . ALA B 1 137 ? -1.912 6.121 18.344 1 98.31 137 ALA B C 1
ATOM 2756 O O . ALA B 1 137 ? -1.028 6.5 19.109 1 98.31 137 ALA B O 1
ATOM 2757 N N . LEU B 1 138 ? -1.725 5.363 17.328 1 97.81 138 LEU B N 1
ATOM 2758 C CA . LEU B 1 138 ? -0.376 4.941 16.969 1 97.81 138 LEU B CA 1
ATOM 2759 C C . LEU B 1 138 ? 0.497 6.148 16.641 1 97.81 138 LEU B C 1
ATOM 2761 O O . LEU B 1 138 ? 1.625 6.254 17.125 1 97.81 138 LEU B O 1
ATOM 2765 N N . TYR B 1 139 ? 0.003 7.047 15.789 1 98.56 139 TYR B N 1
ATOM 2766 C CA . TYR B 1 139 ? 0.743 8.242 15.406 1 98.56 139 TYR B CA 1
ATOM 2767 C C . TYR B 1 139 ? 1.021 9.125 16.609 1 98.56 139 TYR B C 1
ATOM 2769 O O . TYR B 1 139 ? 2.131 9.641 16.781 1 98.56 139 TYR B O 1
ATOM 2777 N N . GLU B 1 140 ? 0.005 9.328 17.422 1 98.75 140 GLU B N 1
ATOM 2778 C CA . GLU B 1 140 ? 0.149 10.164 18.609 1 98.75 140 GLU B CA 1
ATOM 2779 C C . GLU B 1 140 ? 1.239 9.633 19.531 1 98.75 140 GLU B C 1
ATOM 2781 O O . GLU B 1 140 ? 2.096 10.391 20 1 98.75 140 GLU B O 1
ATOM 2786 N N . ALA B 1 141 ? 1.197 8.352 19.781 1 97.69 141 ALA B N 1
ATOM 2787 C CA . ALA B 1 141 ? 2.189 7.719 20.656 1 97.69 141 ALA B CA 1
ATOM 2788 C C . ALA B 1 141 ? 3.6 7.918 20.109 1 97.69 141 ALA B C 1
ATOM 2790 O O . ALA B 1 141 ? 4.527 8.234 20.859 1 97.69 141 ALA B O 1
ATOM 2791 N N . ARG B 1 142 ? 3.787 7.758 18.812 1 97.5 142 ARG B N 1
ATOM 2792 C CA . ARG B 1 142 ? 5.078 7.965 18.172 1 97.5 142 ARG B CA 1
ATOM 2793 C C . ARG B 1 142 ? 5.523 9.422 18.297 1 97.5 142 ARG B C 1
ATOM 2795 O O . ARG B 1 142 ? 6.668 9.695 18.656 1 97.5 142 ARG B O 1
ATOM 2802 N N . LEU B 1 143 ? 4.66 10.305 18.016 1 98.62 143 LEU B N 1
ATOM 2803 C CA . LEU B 1 143 ? 4.988 11.719 17.859 1 98.62 143 LEU B CA 1
ATOM 2804 C C . LEU B 1 143 ? 5.16 12.375 19.234 1 98.62 143 LEU B C 1
ATOM 2806 O O . LEU B 1 143 ? 5.707 13.477 19.328 1 98.62 143 LEU B O 1
ATOM 2810 N N . GLU B 1 144 ? 4.691 11.703 20.25 1 98.06 144 GLU B N 1
ATOM 2811 C CA . GLU B 1 144 ? 4.984 12.164 21.594 1 98.06 144 GLU B CA 1
ATOM 2812 C C . GLU B 1 144 ? 6.469 12.023 21.922 1 98.06 144 GLU B C 1
ATOM 2814 O O . GLU B 1 144 ? 7.008 12.781 22.734 1 98.06 144 GLU B O 1
ATOM 2819 N N . ARG B 1 145 ? 7.109 11.133 21.219 1 96.94 145 ARG B N 1
ATOM 2820 C CA . ARG B 1 145 ? 8.477 10.773 21.594 1 96.94 145 ARG B CA 1
ATOM 2821 C C . ARG B 1 145 ? 9.453 11.117 20.484 1 96.94 145 ARG B C 1
ATOM 2823 O O . ARG B 1 145 ? 10.672 11.125 20.688 1 96.94 145 ARG B O 1
ATOM 2830 N N . HIS B 1 146 ? 8.953 11.359 19.312 1 97.44 146 HIS B N 1
ATOM 2831 C CA . HIS B 1 146 ? 9.758 11.664 18.141 1 97.44 146 HIS B CA 1
ATOM 2832 C C . HIS B 1 146 ? 9.172 12.828 17.359 1 97.44 146 HIS B C 1
ATOM 2834 O O . HIS B 1 146 ? 7.957 13.023 17.344 1 97.44 146 HIS B O 1
ATOM 2840 N N . PRO B 1 147 ? 9.969 13.547 16.703 1 97.88 147 PRO B N 1
ATOM 2841 C CA . PRO B 1 147 ? 9.453 14.711 15.984 1 97.88 147 PRO B CA 1
ATOM 2842 C C . PRO B 1 147 ? 8.711 14.32 14.703 1 97.88 147 PRO B C 1
ATOM 2844 O O . PRO B 1 147 ? 7.863 15.078 14.219 1 97.88 147 PRO B O 1
ATOM 2847 N N . TYR B 1 148 ? 9.094 13.117 14.148 1 98.75 148 TYR B N 1
ATOM 2848 C CA . TYR B 1 148 ? 8.5 12.688 12.883 1 98.75 148 TYR B CA 1
ATOM 2849 C C . TYR B 1 148 ? 8.102 11.219 12.938 1 98.75 148 TYR B C 1
ATOM 2851 O O . TYR B 1 148 ? 8.367 10.531 13.93 1 98.75 148 TYR B O 1
ATOM 2859 N N . LEU B 1 149 ? 7.441 10.75 11.945 1 98.62 149 LEU B N 1
ATOM 2860 C CA . LEU B 1 149 ? 6.758 9.461 11.977 1 98.62 149 LEU B CA 1
ATOM 2861 C C . LEU B 1 149 ? 7.75 8.32 11.789 1 98.62 149 LEU B C 1
ATOM 2863 O O . LEU B 1 149 ? 7.703 7.324 12.516 1 98.62 149 LEU B O 1
ATOM 2867 N N . ALA B 1 150 ? 8.617 8.43 10.797 1 98.12 150 ALA B N 1
ATOM 2868 C CA . ALA B 1 150 ? 9.406 7.262 10.406 1 98.12 150 ALA B CA 1
ATOM 2869 C C . ALA B 1 150 ? 10.859 7.414 10.852 1 98.12 150 ALA B C 1
ATOM 2871 O O . ALA B 1 150 ? 11.531 6.426 11.164 1 98.12 150 ALA B O 1
ATOM 2872 N N . THR B 1 151 ? 11.375 8.578 10.773 1 96.75 151 THR B N 1
ATOM 2873 C CA . THR B 1 151 ? 12.766 8.898 11.109 1 96.75 151 THR B CA 1
ATOM 2874 C C . THR B 1 151 ? 12.836 10.133 12.008 1 96.75 151 THR B C 1
ATOM 2876 O O . THR B 1 151 ? 11.805 10.648 12.438 1 96.75 151 THR B O 1
ATOM 2879 N N . ASP B 1 152 ? 14.062 10.539 12.289 1 95.25 152 ASP B N 1
ATOM 2880 C CA . ASP B 1 152 ? 14.234 11.695 13.164 1 95.25 152 ASP B CA 1
ATOM 2881 C C . ASP B 1 152 ? 14.242 13 12.367 1 95.25 152 ASP B C 1
ATOM 2883 O O . ASP B 1 152 ? 14.422 14.078 12.93 1 95.25 152 ASP B O 1
ATOM 2887 N N . THR B 1 153 ? 14.102 12.898 11.109 1 96.94 153 THR B N 1
ATOM 2888 C CA . THR B 1 153 ? 13.953 14.047 10.211 1 96.94 153 THR B CA 1
ATOM 2889 C C . THR B 1 153 ? 12.727 13.883 9.32 1 96.94 153 THR B C 1
ATOM 2891 O O . THR B 1 153 ? 12.164 12.789 9.227 1 96.94 153 THR B O 1
ATOM 2894 N N . LEU B 1 154 ? 12.352 15.031 8.711 1 98.62 154 LEU B N 1
ATOM 2895 C CA . LEU B 1 154 ? 11.219 15.008 7.789 1 98.62 154 LEU B CA 1
ATOM 2896 C C . LEU B 1 154 ? 11.453 14 6.668 1 98.62 154 LEU B C 1
ATOM 2898 O O . LEU B 1 154 ? 12.508 14.016 6.023 1 98.62 154 LEU B O 1
ATOM 2902 N N . SER B 1 155 ? 10.555 13.086 6.504 1 98.81 155 SER B N 1
ATOM 2903 C CA . SER B 1 155 ? 10.656 12.094 5.445 1 98.81 155 SER B CA 1
ATOM 2904 C C . SER B 1 155 ? 9.406 12.078 4.57 1 98.81 155 SER B C 1
ATOM 2906 O O . SER B 1 155 ? 8.453 12.82 4.832 1 98.81 155 SER B O 1
ATOM 2908 N N . LEU B 1 156 ? 9.398 11.273 3.568 1 98.88 156 LEU B N 1
ATOM 2909 C CA . LEU B 1 156 ? 8.266 11.086 2.668 1 98.88 156 LEU B CA 1
ATOM 2910 C C . LEU B 1 156 ? 7.051 10.578 3.428 1 98.88 156 LEU B C 1
ATOM 2912 O O . LEU B 1 156 ? 5.914 10.898 3.078 1 98.88 156 LEU B O 1
ATOM 2916 N N . ALA B 1 157 ? 7.27 9.758 4.508 1 98.88 157 ALA B N 1
ATOM 2917 C CA . ALA B 1 157 ? 6.199 9.258 5.363 1 98.88 157 ALA B CA 1
ATOM 2918 C C . ALA B 1 157 ? 5.406 10.406 5.984 1 98.88 157 ALA B C 1
ATOM 2920 O O . ALA B 1 157 ? 4.176 10.367 6.035 1 98.88 157 ALA B O 1
ATOM 2921 N N . ASP B 1 158 ? 6.121 11.391 6.434 1 98.94 158 ASP B N 1
ATOM 2922 C CA . ASP B 1 158 ? 5.48 12.547 7.047 1 98.94 158 ASP B CA 1
ATOM 2923 C C . ASP B 1 158 ? 4.672 13.336 6.02 1 98.94 158 ASP B C 1
ATOM 2925 O O . ASP B 1 158 ? 3.516 13.688 6.266 1 98.94 158 ASP B O 1
ATOM 2929 N N . LEU B 1 159 ? 5.312 13.602 4.902 1 98.94 159 LEU B N 1
ATOM 2930 C CA . LEU B 1 159 ? 4.688 14.422 3.867 1 98.94 159 LEU B CA 1
ATOM 2931 C C . LEU B 1 159 ? 3.385 13.789 3.389 1 98.94 159 LEU B C 1
ATOM 2933 O O . LEU B 1 159 ? 2.354 14.461 3.324 1 98.94 159 LEU B O 1
ATOM 2937 N N . PHE B 1 160 ? 3.396 12.555 3.09 1 98.94 160 PHE B N 1
ATOM 2938 C CA . PHE B 1 160 ? 2.236 11.891 2.516 1 98.94 160 PHE B CA 1
ATOM 2939 C C . PHE B 1 160 ? 1.142 11.711 3.561 1 98.94 160 PHE B C 1
ATOM 2941 O O . PHE B 1 160 ? -0.035 11.953 3.283 1 98.94 160 PHE B O 1
ATOM 2948 N N . THR B 1 161 ? 1.539 11.273 4.789 1 98.94 161 THR B N 1
ATOM 2949 C CA . THR B 1 161 ? 0.559 11.094 5.852 1 98.94 161 THR B CA 1
ATOM 2950 C C . THR B 1 161 ? -0.141 12.414 6.168 1 98.94 161 THR B C 1
ATOM 2952 O O . THR B 1 161 ? -1.367 12.453 6.289 1 98.94 161 THR B O 1
ATOM 2955 N N . ALA B 1 162 ? 0.627 13.484 6.262 1 98.88 162 ALA B N 1
ATOM 2956 C CA . ALA B 1 162 ? 0.049 14.797 6.555 1 98.88 162 ALA B CA 1
ATOM 2957 C C . ALA B 1 162 ? -0.896 15.242 5.441 1 98.88 162 ALA B C 1
ATOM 2959 O O . ALA B 1 162 ? -1.951 15.82 5.707 1 98.88 162 ALA B O 1
ATOM 2960 N N . ALA B 1 163 ? -0.5 14.969 4.227 1 98.75 163 ALA B N 1
ATOM 2961 C CA . ALA B 1 163 ? -1.353 15.328 3.098 1 98.75 163 ALA B CA 1
ATOM 2962 C C . ALA B 1 163 ? -2.701 14.617 3.182 1 98.75 163 ALA B C 1
ATOM 2964 O O . ALA B 1 163 ? -3.75 15.242 2.996 1 98.75 163 ALA B O 1
ATOM 2965 N N . ILE B 1 164 ? -2.703 13.328 3.463 1 98.56 164 ILE B N 1
ATOM 2966 C CA . ILE B 1 164 ? -3.947 12.578 3.59 1 98.56 164 ILE B CA 1
ATOM 2967 C C . ILE B 1 164 ? -4.762 13.133 4.762 1 98.56 164 ILE B C 1
ATOM 2969 O O . ILE B 1 164 ? -5.977 13.312 4.648 1 98.56 164 ILE B O 1
ATOM 2973 N N . MET B 1 165 ? -4.078 13.422 5.863 1 98.56 165 MET B N 1
ATOM 2974 C CA . MET B 1 165 ? -4.762 13.859 7.074 1 98.56 165 MET B CA 1
ATOM 2975 C C . MET B 1 165 ? -5.359 15.25 6.887 1 98.56 165 MET B C 1
ATOM 2977 O O . MET B 1 165 ? -6.195 15.68 7.684 1 98.56 165 MET B O 1
ATOM 2981 N N . ARG B 1 166 ? -4.914 16 5.867 1 98.31 166 ARG B N 1
ATOM 2982 C CA . ARG B 1 166 ? -5.539 17.281 5.562 1 98.31 166 ARG B CA 1
ATOM 2983 C C . ARG B 1 166 ? -7.059 17.156 5.512 1 98.31 166 ARG B C 1
ATOM 2985 O O . ARG B 1 166 ? -7.773 17.984 6.078 1 98.31 166 ARG B O 1
ATOM 2992 N N . ARG B 1 167 ? -7.527 16.109 4.836 1 97.56 167 ARG B N 1
ATOM 2993 C CA . ARG B 1 167 ? -8.969 15.906 4.684 1 97.56 167 ARG B CA 1
ATOM 2994 C C . ARG B 1 167 ? -9.625 15.625 6.027 1 97.56 167 ARG B C 1
ATOM 2996 O O . ARG B 1 167 ? -10.75 16.062 6.273 1 97.56 167 ARG B O 1
ATOM 3003 N N . CYS B 1 168 ? -8.938 14.922 6.891 1 97.5 168 CYS B N 1
ATOM 3004 C CA . CYS B 1 168 ? -9.453 14.672 8.234 1 97.5 168 CYS B CA 1
ATOM 3005 C C . CYS B 1 168 ? -9.578 15.969 9.016 1 97.5 168 CYS B C 1
ATOM 3007 O O . CYS B 1 168 ? -10.641 16.25 9.578 1 97.5 168 CYS B O 1
ATOM 3009 N N . PHE B 1 169 ? -8.523 16.734 9.016 1 98.06 169 PHE B N 1
ATOM 3010 C CA . PHE B 1 169 ? -8.461 17.969 9.781 1 98.06 169 PHE B CA 1
ATOM 3011 C C . PHE B 1 169 ? -9.492 18.969 9.266 1 98.06 169 PHE B C 1
ATOM 3013 O O . PHE B 1 169 ? -10.055 19.75 10.039 1 98.06 169 PHE B O 1
ATOM 3020 N N . GLU B 1 170 ? -9.742 18.922 7.98 1 97.25 170 GLU B N 1
ATOM 3021 C CA . GLU B 1 170 ? -10.68 19.859 7.375 1 97.25 170 GLU B CA 1
ATOM 3022 C C . GLU B 1 170 ? -12.125 19.438 7.613 1 97.25 170 GLU B C 1
ATOM 3024 O O . GLU B 1 170 ? -13.023 20.281 7.676 1 97.25 170 GLU B O 1
ATOM 3029 N N . ALA B 1 171 ? -12.32 18.125 7.793 1 95.25 171 ALA B N 1
ATOM 3030 C CA . ALA B 1 171 ? -13.703 17.656 7.746 1 95.25 171 ALA B CA 1
ATOM 3031 C C . ALA B 1 171 ? -14.18 17.203 9.125 1 95.25 171 ALA B C 1
ATOM 3033 O O . ALA B 1 171 ? -15.344 17.391 9.477 1 95.25 171 ALA B O 1
ATOM 3034 N N . PHE B 1 172 ? -13.227 16.578 9.938 1 92.44 172 PHE B N 1
ATOM 3035 C CA . PHE B 1 172 ? -13.883 15.984 11.102 1 92.44 172 PHE B CA 1
ATOM 3036 C C . PHE B 1 172 ? -12.961 16.031 12.312 1 92.44 172 PHE B C 1
ATOM 3038 O O . PHE B 1 172 ? -13.367 15.641 13.414 1 92.44 172 PHE B O 1
ATOM 3045 N N . TYR B 1 173 ? -11.766 16.484 12.242 1 97.06 173 TYR B N 1
ATOM 3046 C CA . TYR B 1 173 ? -10.922 16.703 13.414 1 97.06 173 TYR B CA 1
ATOM 3047 C C . TYR B 1 173 ? -11.039 18.141 13.906 1 97.06 173 TYR B C 1
ATOM 3049 O O . TYR B 1 173 ? -10.211 18.984 13.57 1 97.06 173 TYR B O 1
ATOM 3057 N N . GLY B 1 174 ? -12 18.406 14.711 1 97.62 174 GLY B N 1
ATOM 3058 C CA . GLY B 1 174 ? -12.312 19.734 15.227 1 97.62 174 GLY B CA 1
ATOM 3059 C C . GLY B 1 174 ? -11.375 20.172 16.344 1 97.62 174 GLY B C 1
ATOM 3060 O O . GLY B 1 174 ? -10.367 19.516 16.609 1 97.62 174 GLY B O 1
ATOM 3061 N N . ALA B 1 175 ? -11.75 21.281 16.953 1 97.75 175 ALA B N 1
ATOM 3062 C CA . ALA B 1 175 ? -10.922 21.891 18 1 97.75 175 ALA B CA 1
ATOM 3063 C C . ALA B 1 1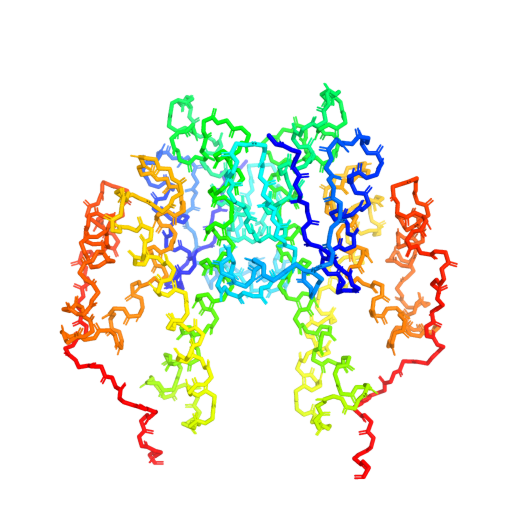75 ? -10.734 20.938 19.172 1 97.75 175 ALA B C 1
ATOM 3065 O O . ALA B 1 175 ? -9.641 20.859 19.734 1 97.75 175 ALA B O 1
ATOM 3066 N N . ASP B 1 176 ? -11.719 20.266 19.547 1 97.25 176 ASP B N 1
ATOM 3067 C CA . ASP B 1 176 ? -11.656 19.328 20.656 1 97.25 176 ASP B CA 1
ATOM 3068 C C . ASP B 1 176 ? -10.727 18.156 20.344 1 97.25 176 ASP B C 1
ATOM 3070 O O . ASP B 1 176 ? -9.93 17.75 21.188 1 97.25 176 ASP B O 1
ATOM 3074 N N . TRP B 1 177 ? -10.883 17.641 19.156 1 97.94 177 TRP B N 1
ATOM 3075 C CA . TRP B 1 177 ? -10.016 16.531 18.734 1 97.94 177 TRP B CA 1
ATOM 3076 C C . TRP B 1 177 ? -8.555 16.953 18.719 1 97.94 177 TRP B C 1
ATOM 3078 O O . TRP B 1 177 ? -7.684 16.234 19.203 1 97.94 177 TRP B O 1
ATOM 3088 N N . ARG B 1 178 ? -8.312 18.141 18.188 1 98.5 178 ARG B N 1
ATOM 3089 C CA . ARG B 1 178 ? -6.953 18.656 18.094 1 98.5 178 ARG B CA 1
ATOM 3090 C C . ARG B 1 178 ? -6.355 18.875 19.469 1 98.5 178 ARG B C 1
ATOM 3092 O O . ARG B 1 178 ? -5.172 18.625 19.688 1 98.5 178 ARG B O 1
ATOM 3099 N N . ALA B 1 179 ? -7.164 19.297 20.391 1 98.31 179 ALA B N 1
ATOM 3100 C CA . ALA B 1 179 ? -6.715 19.484 21.766 1 98.31 179 ALA B CA 1
ATOM 3101 C C . ALA B 1 179 ? -6.367 18.156 22.406 1 98.31 179 ALA B C 1
ATOM 3103 O O . ALA B 1 179 ? -5.441 18.062 23.219 1 98.31 179 ALA B O 1
ATOM 3104 N N . ALA B 1 180 ? -7.086 17.125 22.062 1 98.31 180 ALA B N 1
ATOM 3105 C CA . ALA B 1 180 ? -6.895 15.805 22.625 1 98.31 180 ALA B CA 1
ATOM 3106 C C . ALA B 1 180 ? -5.73 15.078 21.953 1 98.31 180 ALA B C 1
ATOM 3108 O O . ALA B 1 180 ? -5.277 14.039 22.438 1 98.31 180 ALA B O 1
ATOM 3109 N N . HIS B 1 181 ? -5.234 15.578 20.844 1 98.69 181 HIS B N 1
ATOM 3110 C CA . HIS B 1 181 ? -4.129 15.008 20.078 1 98.69 181 HIS B CA 1
ATOM 3111 C C . HIS B 1 181 ? -3.064 16.062 19.781 1 98.69 181 HIS B C 1
ATOM 3113 O O . HIS B 1 181 ? -2.791 16.359 18.625 1 98.69 181 HIS B O 1
ATOM 3119 N N . PRO B 1 182 ? -2.434 16.547 20.797 1 98.75 182 PRO B N 1
ATOM 3120 C CA . PRO B 1 182 ? -1.532 17.688 20.625 1 98.75 182 PRO B CA 1
ATOM 3121 C C . PRO B 1 182 ? -0.279 17.328 19.828 1 98.75 182 PRO B C 1
ATOM 3123 O O . PRO B 1 182 ? 0.263 18.172 19.109 1 98.75 182 PRO B O 1
ATOM 3126 N N . ALA B 1 183 ? 0.193 16.078 19.969 1 98.88 183 ALA B N 1
ATOM 3127 C CA . ALA B 1 183 ? 1.408 15.703 19.266 1 98.88 183 ALA B CA 1
ATOM 3128 C C . ALA B 1 183 ? 1.159 15.625 17.75 1 98.88 183 ALA B C 1
ATOM 3130 O O . ALA B 1 183 ? 1.96 16.125 16.969 1 98.88 183 ALA B O 1
ATOM 3131 N N . ILE B 1 184 ? 0.041 15.023 17.359 1 98.88 184 ILE B N 1
ATOM 3132 C CA . ILE B 1 184 ? -0.319 14.961 15.945 1 98.88 184 ILE B CA 1
ATOM 3133 C C . ILE B 1 184 ? -0.538 16.375 15.406 1 98.88 184 ILE B C 1
ATOM 3135 O O . ILE B 1 184 ? -0.109 16.688 14.297 1 98.88 184 ILE B O 1
ATOM 3139 N N . THR B 1 185 ? -1.218 17.156 16.203 1 98.75 185 THR B N 1
ATOM 3140 C CA . THR B 1 185 ? -1.553 18.5 15.773 1 98.75 185 THR B CA 1
ATOM 3141 C C . THR B 1 185 ? -0.288 19.328 15.547 1 98.75 185 THR B C 1
ATOM 3143 O O . THR B 1 185 ? -0.153 20 14.523 1 98.75 185 THR B O 1
ATOM 3146 N N . ARG B 1 186 ? 0.604 19.281 16.469 1 98.62 186 ARG B N 1
ATOM 3147 C CA . ARG B 1 186 ? 1.884 19.969 16.328 1 98.62 186 ARG B CA 1
ATOM 3148 C C . ARG B 1 186 ? 2.641 19.469 15.102 1 98.62 186 ARG B C 1
ATOM 3150 O O . ARG B 1 186 ? 3.152 20.266 14.312 1 98.62 186 ARG B O 1
ATOM 3157 N N . TRP B 1 187 ? 2.738 18.156 14.984 1 98.88 187 TRP B N 1
ATOM 3158 C CA . TRP B 1 187 ? 3.416 17.5 13.867 1 98.88 187 TRP B CA 1
ATOM 3159 C C . TRP B 1 187 ? 2.801 17.922 12.531 1 98.88 187 TRP B C 1
ATOM 3161 O O . TRP B 1 187 ? 3.52 18.266 11.586 1 98.88 187 TRP B O 1
ATOM 3171 N N . PHE B 1 188 ? 1.486 17.953 12.477 1 98.88 188 PHE B N 1
ATOM 3172 C CA . PHE B 1 188 ? 0.756 18.297 11.266 1 98.88 188 PHE B CA 1
ATOM 3173 C C . PHE B 1 188 ? 1.077 19.734 10.836 1 98.88 188 PHE B C 1
ATOM 3175 O O . PHE B 1 188 ? 1.356 19.984 9.664 1 98.88 188 PHE B O 1
ATOM 3182 N N . GLU B 1 189 ? 1.054 20.594 11.773 1 98.38 189 GLU B N 1
ATOM 3183 C CA . GLU B 1 189 ? 1.36 22 11.5 1 98.38 189 GLU B CA 1
ATOM 3184 C C . GLU B 1 189 ? 2.799 22.172 11.023 1 98.38 189 GLU B C 1
ATOM 3186 O O . GLU B 1 189 ? 3.059 22.922 10.078 1 98.38 189 GLU B O 1
ATOM 3191 N N . GLU B 1 190 ? 3.682 21.484 11.656 1 98.5 190 GLU B N 1
ATOM 3192 C CA . GLU B 1 190 ? 5.09 21.562 11.273 1 98.5 190 GLU B CA 1
ATOM 3193 C C . GLU B 1 190 ? 5.309 21.031 9.867 1 98.5 190 GLU B C 1
ATOM 3195 O O . GLU B 1 190 ? 5.969 21.672 9.047 1 98.5 190 GLU B O 1
ATOM 3200 N N . VAL B 1 191 ? 4.789 19.891 9.555 1 98.81 191 VAL B N 1
ATOM 3201 C CA . VAL B 1 191 ? 5.004 19.203 8.281 1 98.81 191 VAL B CA 1
ATOM 3202 C C . VAL B 1 191 ? 4.34 20 7.16 1 98.81 191 VAL B C 1
ATOM 3204 O O . VAL B 1 191 ? 4.938 20.203 6.098 1 98.81 191 VAL B O 1
ATOM 3207 N N . THR B 1 192 ? 3.105 20.5 7.402 1 98.69 192 THR B N 1
ATOM 3208 C CA . THR B 1 192 ? 2.367 21.188 6.348 1 98.69 192 THR B CA 1
ATOM 3209 C C . THR B 1 192 ? 2.912 22.594 6.145 1 98.69 192 THR B C 1
ATOM 3211 O O . THR B 1 192 ? 2.641 23.234 5.121 1 98.69 192 THR B O 1
ATOM 3214 N N . GLY B 1 193 ? 3.678 23.078 7.086 1 98.38 193 GLY B N 1
ATOM 3215 C CA . GLY B 1 193 ? 4.352 24.359 6.953 1 98.38 193 GLY B CA 1
ATOM 3216 C C . GLY B 1 193 ? 5.723 24.25 6.312 1 98.38 193 GLY B C 1
ATOM 3217 O O . GLY B 1 193 ? 6.383 25.266 6.07 1 98.38 193 GLY B O 1
ATOM 3218 N N . SER B 1 194 ? 6.176 23.062 6.035 1 98.38 194 SER B N 1
ATOM 3219 C CA . SER B 1 194 ? 7.488 22.859 5.434 1 98.38 194 SER B CA 1
ATOM 3220 C C . SER B 1 194 ? 7.562 23.469 4.043 1 98.38 194 SER B C 1
ATOM 3222 O O . SER B 1 194 ? 6.539 23.656 3.385 1 98.38 194 SER B O 1
ATOM 3224 N N . PRO B 1 195 ? 8.789 23.703 3.576 1 97.75 195 PRO B N 1
ATOM 3225 C CA . PRO B 1 195 ? 8.953 24.25 2.229 1 97.75 195 PRO B CA 1
ATOM 3226 C C . PRO B 1 195 ? 8.367 23.359 1.145 1 97.75 195 PRO B C 1
ATOM 3228 O O . PRO B 1 195 ? 7.996 23.844 0.072 1 97.75 195 PRO B O 1
ATOM 3231 N N . ILE B 1 196 ? 8.203 22.125 1.403 1 98.31 196 ILE B N 1
ATOM 3232 C CA . ILE B 1 196 ? 7.73 21.172 0.398 1 98.31 196 ILE B CA 1
ATOM 3233 C C . ILE B 1 196 ? 6.211 21.281 0.269 1 98.31 196 ILE B C 1
ATOM 3235 O O . ILE B 1 196 ? 5.672 21.203 -0.837 1 98.31 196 ILE B O 1
ATOM 3239 N N . LEU B 1 197 ? 5.5 21.5 1.415 1 98.62 197 LEU B N 1
ATOM 3240 C CA . LEU B 1 197 ? 4.055 21.328 1.376 1 98.62 197 LEU B CA 1
ATOM 3241 C C . LEU B 1 197 ? 3.338 22.672 1.532 1 98.62 197 LEU B C 1
ATOM 3243 O O . LEU B 1 197 ? 2.148 22.781 1.228 1 98.62 197 LEU B O 1
ATOM 3247 N N . ARG B 1 198 ? 3.986 23.719 2.027 1 97.88 198 ARG B N 1
ATOM 3248 C CA . ARG B 1 198 ? 3.322 24.906 2.523 1 97.88 198 ARG B CA 1
ATOM 3249 C C . ARG B 1 198 ? 2.436 25.531 1.449 1 97.88 198 ARG B C 1
ATOM 3251 O O . ARG B 1 198 ? 1.343 26.016 1.744 1 97.88 198 ARG B O 1
ATOM 3258 N N . GLU B 1 199 ? 2.885 25.531 0.216 1 95.94 199 GLU B N 1
ATOM 3259 C CA . GLU B 1 199 ? 2.102 26.141 -0.852 1 95.94 199 GLU B CA 1
ATOM 3260 C C . GLU B 1 199 ? 0.785 25.391 -1.064 1 95.94 199 GLU B C 1
ATOM 3262 O O . GLU B 1 199 ? -0.226 26 -1.425 1 95.94 199 GLU B O 1
ATOM 3267 N N . HIS B 1 200 ? 0.767 24.109 -0.817 1 95.31 200 HIS B N 1
ATOM 3268 C CA . HIS B 1 200 ? -0.413 23.266 -1.028 1 95.31 200 HIS B CA 1
ATOM 3269 C C . HIS B 1 200 ? -1.376 23.375 0.149 1 95.31 200 HIS B C 1
ATOM 3271 O O . HIS B 1 200 ? -2.479 22.828 0.103 1 95.31 200 HIS B O 1
ATOM 3277 N N . PHE B 1 201 ? -1.001 24.062 1.198 1 97.19 201 PHE B N 1
ATOM 3278 C CA . PHE B 1 201 ? -1.823 24.172 2.396 1 97.19 201 PHE B CA 1
ATOM 3279 C C . PHE B 1 201 ? -2.17 25.625 2.68 1 97.19 201 PHE B C 1
ATOM 3281 O O . PHE B 1 201 ? -2.641 25.969 3.771 1 97.19 201 PHE B O 1
ATOM 3288 N N . ALA B 1 202 ? -1.921 26.516 1.717 1 95.06 202 ALA B N 1
ATOM 3289 C CA . ALA B 1 202 ? -2.168 27.938 1.869 1 95.06 202 ALA B CA 1
ATOM 3290 C C . ALA B 1 202 ? -3.646 28.219 2.139 1 95.06 202 ALA B C 1
ATOM 3292 O O . ALA B 1 202 ? -3.99 29.188 2.807 1 95.06 202 ALA B O 1
ATOM 3293 N N . ASP B 1 203 ? -4.496 27.312 1.644 1 95.5 203 ASP B N 1
ATOM 3294 C CA . ASP B 1 203 ? -5.934 27.531 1.773 1 95.5 203 ASP B CA 1
ATOM 3295 C C . ASP B 1 203 ? -6.531 26.609 2.828 1 95.5 203 ASP B C 1
ATOM 3297 O O . ASP B 1 203 ? -7.754 26.469 2.922 1 95.5 203 ASP B O 1
ATOM 3301 N N . TYR B 1 204 ? -5.703 25.969 3.57 1 95.75 204 TYR B N 1
ATOM 3302 C CA . TYR B 1 204 ? -6.129 25 4.578 1 95.75 204 TYR B CA 1
ATOM 3303 C C . TYR B 1 204 ? -6.887 25.688 5.707 1 95.75 204 TYR B C 1
ATOM 3305 O O . TYR B 1 204 ? -6.418 26.672 6.262 1 95.75 204 TYR B O 1
ATOM 3313 N N . VAL B 1 205 ? -8.094 25.234 6.02 1 96.75 205 VAL B N 1
ATOM 3314 C CA . VAL B 1 205 ? -8.906 25.688 7.145 1 96.75 205 VA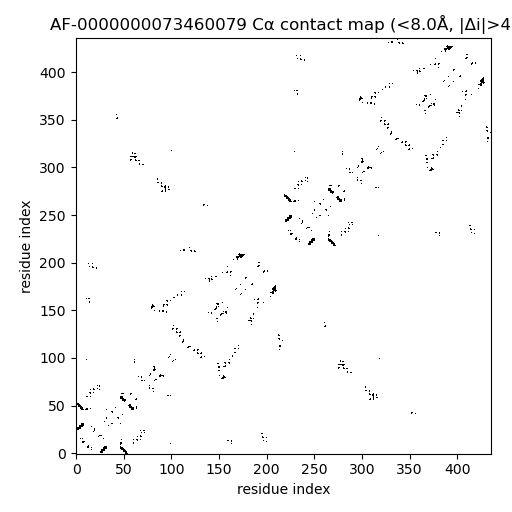L B CA 1
ATOM 3315 C C . VAL B 1 205 ? -9.391 24.484 7.953 1 96.75 205 VAL B C 1
ATOM 3317 O O . VAL B 1 205 ? -10.141 23.641 7.445 1 96.75 205 VAL B O 1
ATOM 3320 N N . PRO B 1 206 ? -9.023 24.375 9.195 1 96.94 206 PRO B N 1
ATOM 3321 C CA . PRO B 1 206 ? -9.43 23.219 9.992 1 96.94 206 PRO B CA 1
ATOM 3322 C C . PRO B 1 206 ? -10.906 23.25 10.375 1 96.94 206 PRO B C 1
ATOM 3324 O O . PRO B 1 206 ? -11.484 24.328 10.523 1 96.94 206 PRO B O 1
ATOM 3327 N N . ALA B 1 207 ? -11.438 22.109 10.516 1 96.38 207 ALA B N 1
ATOM 3328 C CA . ALA B 1 207 ? -12.797 21.984 11.031 1 96.38 207 ALA B CA 1
ATOM 3329 C C . ALA B 1 207 ? -12.898 22.531 12.453 1 96.38 207 ALA B C 1
ATOM 3331 O O . ALA B 1 207 ? -11.945 22.422 13.234 1 96.38 207 ALA B O 1
ATOM 3332 N N . GLU B 1 208 ? -14.016 23.031 12.789 1 95.88 208 GLU B N 1
ATOM 3333 C CA . GLU B 1 208 ? -14.242 23.516 14.141 1 95.88 208 GLU B CA 1
ATOM 3334 C C . GLU B 1 208 ? -14.852 22.438 15.023 1 95.88 208 GLU B C 1
ATOM 3336 O O . GLU B 1 208 ? -14.523 22.328 16.203 1 95.88 208 GLU B O 1
ATOM 3341 N N . VAL B 1 209 ? -15.703 21.641 14.406 1 93.56 209 VAL B N 1
ATOM 3342 C CA . VAL B 1 209 ? -16.469 20.656 15.172 1 93.56 209 VAL B CA 1
ATOM 3343 C C . VAL B 1 209 ? -16.141 19.25 14.688 1 93.56 209 VAL B C 1
ATOM 3345 O O . VAL B 1 209 ? -16.031 19.016 13.484 1 93.56 209 VAL B O 1
ATOM 3348 N N . THR B 1 210 ? -15.984 18.328 15.586 1 93.62 210 THR B N 1
ATOM 3349 C CA . THR B 1 210 ? -15.883 16.906 15.297 1 93.62 210 THR B CA 1
ATOM 3350 C C . THR B 1 210 ? -17.25 16.25 15.312 1 93.62 210 THR B C 1
ATOM 3352 O O . THR B 1 210 ? -17.906 16.188 16.359 1 93.62 210 THR B O 1
ATOM 3355 N N . PRO B 1 211 ? -17.594 15.734 14.211 1 92.38 211 PRO B N 1
ATOM 3356 C CA . PRO B 1 211 ? -18.922 15.102 14.211 1 92.38 211 PRO B CA 1
ATOM 3357 C C . PRO B 1 211 ? -18.984 13.852 15.086 1 92.38 211 PRO B C 1
ATOM 3359 O O . PRO B 1 211 ? -18 13.094 15.156 1 92.38 211 PRO B O 1
ATOM 3362 N N . SER B 1 212 ? -20.031 13.609 15.766 1 88.31 212 SER B N 1
ATOM 3363 C CA . SER B 1 212 ? -20.219 12.453 16.641 1 88.31 212 SER B CA 1
ATOM 3364 C C . SER B 1 212 ? -20.703 11.242 15.844 1 88.31 212 SER B C 1
ATOM 3366 O O . SER B 1 212 ? -20.703 10.117 16.359 1 88.31 212 SER B O 1
ATOM 3368 N N . GLY B 1 213 ? -21.094 11.484 14.648 1 90.38 213 GLY B N 1
ATOM 3369 C CA . GLY B 1 213 ? -21.641 10.469 13.766 1 90.38 213 GLY B CA 1
ATOM 3370 C C . GLY B 1 213 ? -21.969 10.992 12.375 1 90.38 213 GLY B C 1
ATOM 3371 O O . GLY B 1 213 ? -21.625 12.133 12.047 1 90.38 213 GLY B O 1
ATOM 3372 N N . PRO B 1 214 ? -22.516 10.055 11.609 1 90.69 214 PRO B N 1
ATOM 3373 C CA . PRO B 1 214 ? -22.891 10.516 10.273 1 90.69 214 PRO B CA 1
ATOM 3374 C C . PRO B 1 214 ? -23.953 11.617 10.305 1 90.69 214 PRO B C 1
ATOM 3376 O O . PRO B 1 214 ? -24.703 11.727 11.281 1 90.69 214 PRO B O 1
ATOM 3379 N N . PRO B 1 215 ? -23.891 12.406 9.242 1 85.94 215 PRO B N 1
ATOM 3380 C CA . PRO B 1 215 ? -24.938 13.43 9.172 1 85.94 215 PRO B CA 1
ATOM 3381 C C . PRO B 1 215 ? -26.328 12.836 9.109 1 85.94 215 PRO B C 1
ATOM 3383 O O . PRO B 1 215 ? -26.5 11.664 8.758 1 85.94 215 PRO B O 1
ATOM 3386 N N . GLU B 1 216 ? -27.266 13.523 9.555 1 78.75 216 GLU B N 1
ATOM 3387 C CA . GLU B 1 216 ? -28.641 13.078 9.477 1 78.75 216 GLU B CA 1
ATOM 3388 C C . GLU B 1 216 ? -29.094 12.945 8.031 1 78.75 216 GLU B C 1
ATOM 3390 O O . GLU B 1 216 ? -28.656 13.703 7.16 1 78.75 216 GLU B O 1
ATOM 3395 N N . ALA B 1 217 ? -29.656 11.703 7.766 1 65.31 217 ALA B N 1
ATOM 3396 C CA . ALA B 1 217 ? -30.188 11.477 6.422 1 65.31 217 ALA B CA 1
ATOM 3397 C C . ALA B 1 217 ? -31.062 12.633 5.969 1 65.31 217 ALA B C 1
ATOM 3399 O O . ALA B 1 217 ? -31.875 13.148 6.75 1 65.31 217 ALA B O 1
ATOM 3400 N N . ARG B 1 218 ? -30.688 13.32 4.852 1 51.5 218 ARG B N 1
ATOM 3401 C CA . ARG B 1 218 ? -31.609 14.32 4.332 1 51.5 218 ARG B CA 1
ATOM 3402 C C . ARG B 1 218 ? -32.875 13.664 3.795 1 51.5 218 ARG B C 1
ATOM 3404 O O . ARG B 1 218 ? -32.844 12.539 3.299 1 51.5 218 ARG B O 1
#

Sequence (436 aa):
MQATLYANHRIRTLVPRALVRHLGLDVALRDPDADPRWARLFPLKKVPCFVGPRGERLTEVIAIMVYLVGQAPDPAVRAALLGHDTFHRARVLAFLELANSPLCDNMAVLLHQVRGLAPPCDATWRAAAAALAGLTALYEARLERHPYLATDTLSLADLFTAAIMRRCFEAFYGADWRAAHPAITRWFEEVTGSPILREHFADYVPAEVTPSGPPEARMQATLYANHRIRTLVPRALVRHLGLDVALRDPDADPRWARLFPLKKVPCFVGPRGERLTEVIAIMVYLVGQAPDPAVRAALLGHDTFHRARVLAFLELANSPLCDNMAVLLHQVRGLAPPCDATWRAAAAALAGLTALYEARLERHPYLATDTLSLADLFTAAIMRRCFEAFYGADWRAAHPAITRWFEEVTGSPILREHFADYVPAEVTPSGPPEAR

Nearest PDB structures (foldseek):
  1nhy-assembly1_A  TM=9.282E-01  e=3.503E-21  Saccharomyces cerevisiae
  5f8b-assembly1_A  TM=8.963E-01  e=2.313E-12  Aspergillus fumigatus Af293
  5jpo-assembly1_C-2  TM=8.734E-01  e=7.080E-12  Homo sapiens
  5jpo-assembly1_A  TM=8.641E-01  e=1.733E-11  Homo sapiens
  4zba-assembly2_C  TM=8.027E-01  e=1.011E-07  Phanerodontia chrysosporium

Solvent-accessible surface area (backbone atoms only — not comparable to full-atom values): 22907 Å² total; per-residue (Å²): 96,76,20,34,36,30,35,62,89,53,62,69,17,49,52,54,53,30,48,37,61,67,65,64,49,82,54,45,78,37,47,53,90,79,36,86,61,41,58,75,75,34,78,84,71,66,69,26,31,36,34,40,45,85,66,52,72,46,46,45,52,68,18,47,43,53,35,58,45,63,64,43,85,48,63,67,59,33,27,46,38,46,32,80,46,64,65,39,29,21,37,23,42,20,44,40,50,45,32,64,43,65,45,42,52,29,49,48,57,47,47,29,24,69,72,65,77,37,78,54,43,64,70,61,38,51,53,26,51,50,53,46,49,56,51,50,51,54,50,31,61,47,33,68,78,32,81,32,83,49,44,90,49,77,28,49,26,43,53,49,37,44,49,53,44,46,57,41,32,42,63,42,40,3,53,69,52,40,66,76,34,51,39,46,45,52,40,42,53,54,56,44,60,28,91,58,36,27,80,82,43,71,81,66,60,70,22,67,56,51,68,93,59,54,49,75,75,127,94,77,20,35,36,30,36,62,90,54,61,71,18,48,53,52,53,29,49,38,60,65,66,65,48,81,54,45,78,36,46,52,90,78,36,85,61,42,56,75,76,36,78,83,72,64,69,28,33,36,36,40,46,86,66,51,73,44,45,46,50,68,18,46,41,54,36,57,46,64,64,42,86,49,64,66,58,32,26,46,37,48,32,79,45,65,65,39,28,20,37,22,42,19,43,39,51,46,32,65,43,66,45,40,52,29,48,46,58,48,48,29,24,68,72,65,76,37,77,55,42,62,70,62,38,53,53,26,50,52,53,47,50,55,50,50,50,52,50,31,61,46,33,68,76,30,82,32,82,51,45,89,48,77,28,48,25,41,53,46,35,45,51,52,43,46,59,43,31,42,61,41,41,4,54,67,52,39,68,74,34,52,39,46,44,53,40,42,54,54,56,43,60,28,91,57,36,27,79,83,42,72,82,68,61,68,22,67,56,52,68,92,59,56,50,76,76,127

Organism: Eremothecium gossypii (strain ATCC 10895 / CBS 109.51 / FGSC 9923 / NRRL Y-1056) (NCBI:txid284811)

Radius of gyration: 21.46 Å; Cα contacts (8 Å, |Δi|>4): 715; chains: 2; bounding box: 56×56×49 Å

InterPro domains:
  IPR004045 Glutathione S-transferase, N-terminal [PF02798] (1-69)
  IPR004046 Glutathione S-transferase, C-terminal [PF00043] (131-195)
  IPR010987 Glutathione S-transferase, C-terminal-like [PS50405] (85-212)
  IPR036249 Thioredoxin-like superfamily [SSF52833] (2-72)
  IPR036282 Glutathione S-transferase, C-terminal domain superfamily [SSF47616] (67-207)

pLDDT: mean 96.45, std 4.49, range [51.5, 98.94]